Protein AF-A0A8X6JF21-F1 (afdb_monomer)

Foldseek 3Di:
DDDDDDDDDDDDDDDDDDDDDDDDDDDDDDDDPPPPPPDDADDDADPAVVSCVVPPPVCVVVCVVVPLVPPPDDDDDPDDPDPVVVQVVPDPVCVVCVVVVVDDPVVVVVVVLPDDVPPPDDPPDDPDDRDPDDDNPDPPNVLVVVLVVLLVSLVPDPCNLVSVVVVLVVVLVPPDPNLVSLVSNLVVCLVVVDALVSLVVSCVSDLVSVLCDQAPDDDLSSLLVNLVSCLVVVHPSCVVSVHDCLRCLQRGDLSSLLSCLLLLVLPPLQDPVVLVSLQVQLQVQCCVPVVDRWALPDPLDPDSVVSSLLSSLLCLQPRDPVNVDPSSLLSNQSSLLLDQDWAAALVSLVSSCVRRVPDPVSSVSSSVSCCVRHVVDDHSHDGDGDDPLSNVLNVVSNVCSNRSNGPPVLVVDPDDPVVSCSSSSVDDPPPPDD

Secondary structure (DSSP, 8-state):
------------PPPPPPP----------------------------SHHHHHHH-HHHHHHHTT--GGGTT----S----SHHHHHTTS-TTTHHHHHTT-SPPHHHHHHHTT--TT-SS--------S-S----S-HHHHHHHHHHHHHHHHHT-TTHHHHHHHHHHHHTTS----HHHHHHHHHHHHHHT--HHHHHHHHTT-HHHHHHHHHTS--HHHHHHHHHHHHHTT--HHHHTT--HHHHHHH--HHHHHHHHHTT--SGGG-HHHHHHHHHHHHHHHHHHH-----TTS--SSSHHHHHHHHHHHIIIII-GGGGSHHHHHHHHHHHHHS-PPPPPHHHHHHHHHHTT--HHHHHHHHHHHHHHH-TTS-SSS-PPPPHHHHHHHHHHHHHHHTT-TTGGGTTS-S-HHHHHHHHT-S-------

Solvent-accessible surface area (backbone atoms only — not comparable to full-atom values): 27127 Å² total; per-residue (Å²): 142,87,87,87,86,85,87,82,91,82,87,83,81,87,82,83,85,85,90,88,80,89,84,89,83,89,80,83,90,82,83,87,80,88,72,85,68,84,80,78,84,75,86,79,83,61,89,46,66,69,47,37,60,74,71,37,75,65,52,54,67,62,49,70,79,61,62,72,87,64,81,81,72,89,80,89,71,92,71,74,89,42,73,64,62,52,60,74,66,69,52,87,77,54,51,56,40,64,75,66,66,68,57,83,52,73,72,54,56,56,49,66,74,60,71,56,92,85,66,89,68,82,89,79,87,70,96,66,84,91,69,95,75,91,70,73,82,51,62,64,61,50,48,53,56,50,48,51,51,51,50,53,55,32,71,74,38,98,49,37,66,64,46,48,57,53,48,52,62,54,44,75,74,50,95,62,98,52,65,71,57,55,50,56,50,50,51,51,43,61,73,71,66,62,58,44,71,57,55,50,57,55,51,68,72,46,46,66,48,53,40,40,44,59,24,69,61,78,44,55,68,59,53,49,50,52,53,50,33,30,29,76,69,67,45,63,58,68,74,76,50,66,58,65,59,67,56,34,76,78,62,31,52,68,60,47,54,50,48,36,49,47,46,40,55,75,66,80,77,76,45,73,77,53,52,59,45,52,45,53,49,46,36,46,43,39,34,75,78,64,74,40,85,47,48,75,84,58,80,67,44,95,45,71,68,60,42,45,54,47,52,51,50,46,41,68,62,67,62,48,84,70,50,80,41,71,67,44,41,54,43,57,30,50,52,57,70,60,44,65,68,54,70,77,23,56,65,56,50,51,52,36,32,59,59,25,53,52,51,71,72,59,44,51,50,41,50,54,49,44,44,69,45,66,39,78,87,56,77,38,86,53,82,57,74,60,51,69,70,54,42,50,44,29,53,49,45,51,52,33,19,75,68,40,28,33,61,73,46,51,75,74,48,99,62,61,66,70,60,42,37,44,64,66,66,75,45,81,86,72,75,74,90,122

Mean predicted aligned error: 15.07 Å

Radius of gyration: 32.46 Å; Cα contacts (8 Å, |Δi|>4): 304; chains: 1; bounding box: 56×100×80 Å

InterPro domains:
  IPR001496 SOCS box domain [PF07525] (385-423)
  IPR001496 SOCS box domain [PS50225] (385-424)
  IPR001496 SOCS box domain [SM00969] (385-426)
  IPR036036 SOCS box-like domain superfamily [SSF158235] (384-424)

pLDDT: mean 70.11, std 22.52, range [21.09, 97.0]

Nearest PDB structures (foldseek):
  7msk-assembly1_B  TM=3.220E-01  e=3.647E+00  Bacillus thuringiensis serovar andalousiensis BGSC 4AW1
  5mu7-assembly1_A  TM=2.819E-01  e=5.340E+00  Thermochaetoides thermophila DSM 1495
  5vhh-assembly1_X  TM=1.953E-01  e=3.212E+00  Homo sapiens
  7np7-assembly1_D2  TM=1.550E-01  e=4.508E+00  Mycobacterium tuberculosis H37Rv

Organism: NCBI:txid2747483

Sequence (434 aa):
MFRFKFTKCFSFKPVKPERRTRRRLDVSYLPFFSNSQDIEFKQVNLNSAADEVRYSFIVHKSVTCLDLSVGEYRNREKLCYTMCAYKNKILSRRYILYKYHLDVTNSLDDNVSKFNESIYKICSHNECFYLNEVSIVDKSVYNIEFMSYVKEAIQKSNHKIRSVMRFIKFLNVQKGDLVTIYYDFLELMAEEREDSELVYKFLQIEPLFLNELFFYNYKPHLVDFVLYHATRLKRRLLDEVRIDWRPSLFIGSLECLSLLIKYGYNYPFFREQYLLCFKGAIEYYIREHRGSDVNLAGNSFSSKRRRYLFLHTVFFLLCNDSIQSTESKELVYLFWESIPDAFFTRNELNHACDKHHFMEPERSILIQNYESKVSSSKSMETPIPRSLVHLCRCSIRECMGSNFELPFGVDSLLIPEDFKKYLRLEIPYESEST

Structure (mmCIF, N/CA/C/O backbone):
data_AF-A0A8X6JF21-F1
#
_entry.id   AF-A0A8X6JF21-F1
#
loop_
_atom_site.group_PDB
_atom_site.id
_atom_site.type_symbol
_atom_site.label_atom_id
_atom_site.label_alt_id
_atom_site.label_comp_id
_atom_site.label_asym_id
_atom_site.label_entity_id
_atom_site.label_seq_id
_atom_site.pdbx_PDB_ins_code
_atom_site.Cartn_x
_atom_site.Cartn_y
_atom_site.Cartn_z
_atom_site.occupancy
_atom_site.B_iso_or_equiv
_atom_site.auth_seq_id
_atom_site.auth_comp_id
_atom_site.auth_asym_id
_atom_site.auth_atom_id
_atom_site.pdbx_PDB_model_num
ATOM 1 N N . MET A 1 1 ? 17.380 25.584 34.566 1.00 33.19 1 MET A N 1
ATOM 2 C CA . MET A 1 1 ? 17.655 26.894 35.195 1.00 33.19 1 MET A CA 1
ATOM 3 C C . MET A 1 1 ? 18.041 27.876 34.098 1.00 33.19 1 MET A C 1
ATOM 5 O O . MET A 1 1 ? 19.171 27.834 33.650 1.00 33.19 1 MET A O 1
ATOM 9 N N . PHE A 1 2 ? 17.108 28.714 33.639 1.00 21.31 2 PHE A N 1
ATOM 10 C CA . PHE A 1 2 ? 17.390 29.884 32.799 1.00 21.31 2 PHE A CA 1
ATOM 11 C C . PHE A 1 2 ? 16.408 30.995 33.197 1.00 21.31 2 PHE A C 1
ATOM 13 O O . PHE A 1 2 ? 15.217 30.739 33.358 1.00 21.31 2 PHE A O 1
ATOM 20 N N . ARG A 1 3 ? 16.925 32.206 33.440 1.00 21.09 3 ARG A N 1
ATOM 21 C CA . ARG A 1 3 ? 16.165 33.419 33.783 1.00 21.09 3 ARG A CA 1
ATOM 22 C C . ARG A 1 3 ? 16.300 34.401 32.626 1.00 21.09 3 ARG A C 1
ATOM 24 O O . ARG A 1 3 ? 17.424 34.722 32.255 1.00 21.09 3 ARG A O 1
ATOM 31 N N . PHE A 1 4 ? 15.187 34.959 32.166 1.00 22.31 4 PHE A N 1
ATOM 32 C CA . PHE A 1 4 ? 15.189 36.190 31.380 1.00 22.31 4 PHE A CA 1
ATOM 33 C C . PHE A 1 4 ? 14.361 37.254 32.095 1.00 22.31 4 PHE A C 1
ATOM 35 O O . PHE A 1 4 ? 13.296 36.977 32.645 1.00 22.31 4 PHE A O 1
ATOM 42 N N . LYS A 1 5 ? 14.911 38.468 32.133 1.00 24.34 5 LYS A N 1
ATOM 43 C CA . LYS A 1 5 ? 14.345 39.665 32.753 1.00 24.34 5 LYS A CA 1
ATOM 44 C C . LYS A 1 5 ? 14.089 40.657 31.625 1.00 24.34 5 LYS A C 1
ATOM 46 O O . LYS A 1 5 ? 15.022 40.974 30.896 1.00 24.34 5 LYS A O 1
ATOM 51 N N . PHE A 1 6 ? 12.872 41.176 31.517 1.00 25.95 6 PHE A N 1
ATOM 52 C CA . PHE A 1 6 ? 12.591 42.333 30.671 1.00 25.95 6 PHE A CA 1
ATOM 53 C C . PHE A 1 6 ? 11.834 43.386 31.475 1.00 25.95 6 PHE A C 1
ATOM 55 O O . PHE A 1 6 ? 10.784 43.124 32.050 1.00 25.95 6 PHE A O 1
ATOM 62 N N . THR A 1 7 ? 12.410 44.583 31.523 1.00 28.94 7 THR A N 1
ATOM 63 C CA . THR A 1 7 ? 11.782 45.830 31.968 1.00 28.94 7 THR A CA 1
ATOM 64 C C . THR A 1 7 ? 11.314 46.603 30.746 1.00 28.94 7 THR A C 1
ATOM 66 O O . THR A 1 7 ? 12.095 46.778 29.809 1.00 28.94 7 THR A O 1
ATOM 69 N N . LYS A 1 8 ? 10.098 47.156 30.779 1.00 25.45 8 LYS A N 1
ATOM 70 C CA . LYS A 1 8 ? 9.745 48.280 29.907 1.00 25.45 8 LYS A CA 1
ATOM 71 C C . LYS A 1 8 ? 8.703 49.178 30.572 1.00 25.45 8 LYS A C 1
ATOM 73 O O . LYS A 1 8 ? 7.595 48.742 30.859 1.00 25.45 8 LYS A O 1
ATOM 78 N N . CYS A 1 9 ? 9.092 50.428 30.812 1.00 28.94 9 CYS A N 1
ATOM 79 C CA . CYS A 1 9 ? 8.198 51.519 31.179 1.00 28.94 9 CYS A CA 1
ATOM 80 C C . CYS A 1 9 ? 7.504 52.053 29.922 1.00 28.94 9 CYS A C 1
ATOM 82 O O . CYS A 1 9 ? 8.168 52.265 28.907 1.00 28.94 9 CYS A O 1
ATOM 84 N N . PHE A 1 10 ? 6.215 52.368 30.019 1.00 28.09 10 PHE A N 1
ATOM 85 C CA . PHE A 1 10 ? 5.552 53.279 29.090 1.00 28.09 10 PHE A CA 1
ATOM 86 C C . PHE A 1 10 ? 4.739 54.301 29.880 1.00 28.09 10 PHE A C 1
ATOM 88 O O . PHE A 1 10 ? 3.885 53.939 30.683 1.00 28.09 10 PHE A O 1
ATOM 95 N N . SER A 1 11 ? 5.018 55.582 29.643 1.00 27.20 11 SER A N 1
ATOM 96 C CA . SER A 1 11 ? 4.176 56.698 30.058 1.00 27.20 11 SER A CA 1
ATOM 97 C C . SER A 1 11 ? 3.386 57.181 28.844 1.00 27.20 11 SER A C 1
ATOM 99 O O . SER A 1 11 ? 3.953 57.435 27.782 1.00 27.20 11 SER A O 1
ATOM 101 N N . PHE A 1 12 ? 2.069 57.310 28.989 1.00 30.09 12 PHE A N 1
ATOM 102 C CA . PHE A 1 12 ? 1.216 57.928 27.977 1.00 30.09 12 PHE A CA 1
ATOM 103 C C . PHE A 1 12 ? 0.707 59.277 28.486 1.00 30.09 12 PHE A C 1
ATOM 105 O O . PHE A 1 12 ? 0.152 59.380 29.579 1.00 30.09 12 PHE A O 1
ATOM 112 N N . LYS A 1 13 ? 0.913 60.325 27.680 1.00 29.77 13 LYS A N 1
ATOM 113 C CA . LYS A 1 13 ? 0.297 61.644 27.869 1.00 29.77 13 LYS A CA 1
ATOM 114 C C . LYS A 1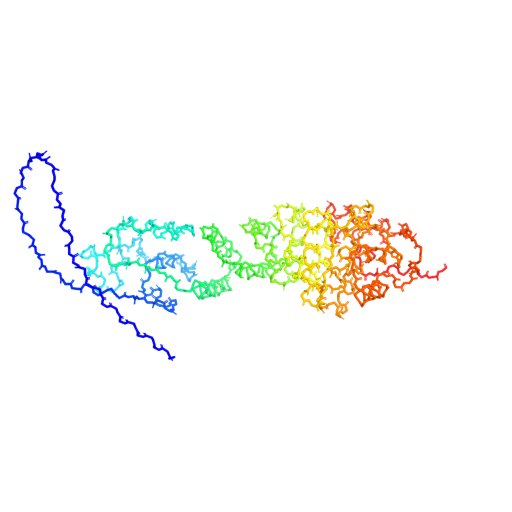 13 ? -1.084 61.663 27.199 1.00 29.77 13 LYS A C 1
ATOM 116 O O . LYS A 1 13 ? -1.198 61.168 26.077 1.00 29.77 13 LYS A O 1
ATOM 121 N N . PRO A 1 14 ? -2.107 62.275 27.814 1.00 32.19 14 PRO A N 1
ATOM 122 C CA . PRO A 1 14 ? -3.421 62.393 27.197 1.00 32.19 14 PRO A CA 1
ATOM 123 C C . PRO A 1 14 ? -3.440 63.501 26.134 1.00 32.19 14 PRO A C 1
ATOM 125 O O . PRO A 1 14 ? -3.034 64.638 26.385 1.00 32.19 14 PRO A O 1
ATOM 128 N N . VAL A 1 15 ? -3.958 63.167 24.952 1.00 33.78 15 VAL A N 1
ATOM 129 C CA . VAL A 1 15 ? -4.301 64.118 23.886 1.00 33.78 15 VAL A CA 1
ATOM 130 C C . VAL A 1 15 ? -5.735 64.600 24.119 1.00 33.78 15 VAL A C 1
ATOM 132 O O . VAL A 1 15 ? -6.649 63.794 24.285 1.00 33.78 15 VAL A O 1
ATOM 135 N N . LYS A 1 16 ? -5.933 65.922 24.177 1.00 32.97 16 LYS A N 1
ATOM 136 C CA . LYS A 1 16 ? -7.251 66.554 24.352 1.00 32.97 16 LYS A CA 1
ATOM 137 C C . LYS A 1 16 ? -8.044 66.557 23.036 1.00 32.97 16 LYS A C 1
ATOM 139 O O . LYS A 1 16 ? -7.452 66.860 22.003 1.00 32.97 16 LYS A O 1
ATOM 144 N N . PRO A 1 17 ? -9.371 66.344 23.067 1.00 35.66 17 PRO A N 1
ATOM 145 C CA . PRO A 1 17 ? -10.231 66.574 21.913 1.00 35.66 17 PRO A CA 1
ATOM 146 C C . PRO A 1 17 ? -10.751 68.024 21.860 1.00 35.66 17 PRO A C 1
ATOM 148 O O . PRO A 1 17 ? -11.171 68.589 22.874 1.00 35.66 17 PRO A O 1
ATOM 151 N N . GLU A 1 18 ? -10.763 68.612 20.660 1.00 34.31 18 GLU A N 1
ATOM 152 C CA . GLU A 1 18 ? -11.487 69.848 20.332 1.00 34.31 18 GLU A CA 1
ATOM 153 C C . GLU A 1 18 ? -12.896 69.575 19.769 1.00 34.31 18 GLU A C 1
ATOM 155 O O . GLU A 1 18 ? -13.248 68.470 19.371 1.00 34.31 18 GLU A O 1
ATOM 160 N N . ARG A 1 19 ? -13.733 70.615 19.836 1.00 34.19 19 ARG A N 1
ATOM 161 C CA . ARG A 1 19 ? -15.196 70.609 20.007 1.00 34.19 19 ARG A CA 1
ATOM 162 C C . ARG A 1 19 ? -16.016 70.677 18.711 1.00 34.19 19 ARG A C 1
ATOM 164 O O . ARG A 1 19 ? -15.609 71.358 17.778 1.00 34.19 19 ARG A O 1
ATOM 171 N N . ARG A 1 20 ? -17.270 70.188 18.785 1.00 29.66 20 ARG A N 1
ATOM 172 C CA . ARG A 1 20 ? -18.559 70.767 18.279 1.00 29.66 20 ARG A CA 1
ATOM 173 C C . ARG A 1 20 ? -19.676 69.715 18.491 1.00 29.66 20 ARG A C 1
ATOM 175 O O . ARG A 1 20 ? -19.399 68.550 18.279 1.00 29.66 20 ARG A O 1
ATOM 182 N N . THR A 1 21 ? -20.945 69.930 18.864 1.00 31.25 21 THR A N 1
ATOM 183 C CA . THR A 1 21 ? -21.774 71.008 19.451 1.00 31.25 21 THR A CA 1
ATOM 184 C C . THR A 1 21 ? -23.136 70.361 19.815 1.00 31.25 21 THR A C 1
ATOM 186 O O . THR A 1 21 ? -23.661 69.651 18.972 1.00 31.25 21 THR A O 1
ATOM 189 N N . ARG A 1 22 ? -23.711 70.673 20.999 1.00 29.56 22 ARG A N 1
ATOM 190 C CA . ARG A 1 22 ? -25.156 70.671 21.411 1.00 29.56 22 ARG A CA 1
ATOM 191 C C . ARG A 1 22 ? -26.001 69.397 21.117 1.00 29.56 22 ARG A C 1
ATOM 193 O O . ARG A 1 22 ? -26.257 69.082 19.971 1.00 29.56 22 ARG A O 1
ATOM 200 N N . ARG A 1 23 ? -26.592 68.697 22.098 1.00 27.88 23 ARG A N 1
ATOM 201 C CA . ARG A 1 23 ? -27.667 69.130 23.025 1.00 27.88 23 ARG A CA 1
ATOM 202 C C . ARG A 1 23 ? -27.646 68.312 24.330 1.00 27.88 23 ARG A C 1
ATOM 204 O O . ARG A 1 23 ? -27.372 67.120 24.315 1.00 27.88 23 ARG A O 1
ATOM 211 N N . ARG A 1 24 ? -27.963 69.004 25.430 1.00 27.55 24 ARG A N 1
ATOM 212 C CA . ARG A 1 24 ? -28.117 68.515 26.809 1.00 27.55 24 ARG A CA 1
ATOM 213 C C . ARG A 1 24 ? -29.387 67.677 26.989 1.00 27.55 24 ARG A C 1
ATOM 215 O O . ARG A 1 24 ? -30.440 68.101 26.520 1.00 27.55 24 ARG A O 1
ATOM 222 N N . LEU A 1 25 ? -29.290 66.632 27.806 1.00 26.00 25 LEU A N 1
ATOM 223 C CA . LEU A 1 25 ? -30.229 66.352 28.896 1.00 26.00 25 LEU A CA 1
ATOM 224 C C . LEU A 1 25 ? -29.384 65.920 30.103 1.00 26.00 25 LEU A C 1
ATOM 226 O O . LEU A 1 25 ? -28.632 64.952 30.025 1.00 26.00 25 LEU A O 1
ATOM 230 N N . ASP A 1 26 ? -29.447 66.726 31.161 1.00 27.45 26 ASP A N 1
ATOM 231 C CA . ASP A 1 26 ? -28.791 66.507 32.449 1.00 27.45 26 ASP A CA 1
ATOM 232 C C . ASP A 1 26 ? -29.512 65.402 33.229 1.00 27.45 26 ASP A C 1
ATOM 234 O O . ASP A 1 26 ? -30.723 65.501 33.415 1.00 27.45 26 ASP A O 1
ATOM 238 N N . VAL A 1 27 ? -28.765 64.439 33.781 1.00 29.16 27 VAL A N 1
ATOM 239 C CA . VAL A 1 27 ? -29.058 63.873 35.108 1.00 29.16 27 VAL A CA 1
ATOM 240 C C . VAL A 1 27 ? -27.739 63.674 35.869 1.00 29.16 27 VAL A C 1
ATOM 242 O O . VAL A 1 27 ? -26.848 62.936 35.463 1.00 29.16 27 VAL A O 1
ATOM 245 N N . SER A 1 28 ? -27.662 64.432 36.958 1.00 29.75 28 SER A N 1
ATOM 246 C CA . SER A 1 28 ? -26.765 64.460 38.119 1.00 29.75 28 SER A CA 1
ATOM 247 C C . SER A 1 28 ? -25.824 63.277 38.427 1.00 29.75 28 SER A C 1
ATOM 249 O O . SER A 1 28 ? -26.259 62.156 38.667 1.00 29.75 28 SER A O 1
ATOM 251 N N . TYR A 1 29 ? -24.540 63.638 38.568 1.00 31.47 29 TYR A N 1
ATOM 252 C CA . TYR A 1 29 ? -23.551 63.283 39.606 1.00 31.47 29 TYR A CA 1
ATOM 253 C C . TYR A 1 29 ? -23.794 62.080 40.535 1.00 31.47 29 TYR A C 1
ATOM 255 O O . TYR A 1 29 ? -24.681 62.135 41.378 1.00 31.47 29 TYR A O 1
ATOM 263 N N . LEU A 1 30 ? -22.828 61.146 40.543 1.00 30.23 30 LEU A N 1
ATOM 264 C CA . LEU A 1 30 ? -22.214 60.539 41.742 1.00 30.23 30 LEU A CA 1
ATOM 265 C C . LEU A 1 30 ? -20.730 60.179 41.435 1.00 30.23 30 LEU A C 1
ATOM 267 O O . LEU A 1 30 ? -20.363 60.085 40.263 1.00 30.23 30 LEU A O 1
ATOM 271 N N . PRO A 1 31 ? -19.843 60.098 42.448 1.00 33.97 31 PRO A N 1
ATOM 272 C CA . PRO A 1 31 ? -18.437 60.498 42.338 1.00 33.97 31 PRO A CA 1
ATOM 273 C C . PRO A 1 31 ? -17.495 59.434 41.758 1.00 33.97 31 PRO A C 1
ATOM 275 O O . PRO A 1 31 ? -17.568 58.251 42.083 1.00 33.97 31 PRO A O 1
ATOM 278 N N . PHE A 1 32 ? -16.528 59.915 40.972 1.00 34.34 32 PHE A N 1
ATOM 279 C CA . PHE A 1 32 ? -15.304 59.207 40.607 1.00 34.34 32 PHE A CA 1
ATOM 280 C C . PHE A 1 32 ? -14.482 58.891 41.867 1.00 34.34 32 PHE A C 1
ATOM 282 O O . PHE A 1 32 ? -13.898 59.790 42.470 1.00 34.34 32 PHE A O 1
ATOM 289 N N . PHE A 1 33 ? -14.375 57.613 42.228 1.00 33.69 33 PHE A N 1
ATOM 290 C CA . PHE A 1 33 ? -13.260 57.128 43.037 1.00 33.69 33 PHE A CA 1
ATOM 291 C C . PHE A 1 33 ? -12.082 56.832 42.105 1.00 33.69 33 PHE A C 1
ATOM 293 O O . PHE A 1 33 ? -12.009 55.779 41.478 1.00 33.69 33 PHE A O 1
ATOM 300 N N . SER A 1 34 ? -11.153 57.779 42.002 1.00 39.50 34 SER A N 1
ATOM 301 C CA . SER A 1 34 ? -9.849 57.585 41.370 1.00 39.50 34 SER A CA 1
ATOM 302 C C . SER A 1 34 ? -8.893 56.903 42.353 1.00 39.50 34 SER A C 1
ATOM 304 O O . SER A 1 34 ? -8.009 57.545 42.910 1.00 39.50 34 SER A O 1
ATOM 306 N N . ASN A 1 35 ? -9.078 55.605 42.575 1.00 37.00 35 ASN A N 1
ATOM 307 C CA . ASN A 1 35 ? -8.029 54.753 43.128 1.00 37.00 35 ASN A CA 1
ATOM 308 C C . ASN A 1 35 ? -7.595 53.797 42.019 1.00 37.00 35 ASN A C 1
ATOM 310 O O . ASN A 1 35 ? -8.078 52.671 41.933 1.00 37.00 35 ASN A O 1
ATOM 314 N N . SER A 1 36 ? -6.704 54.261 41.141 1.00 41.56 36 SER A N 1
ATOM 315 C CA . SER A 1 36 ? -5.958 53.377 40.249 1.00 41.56 36 SER A CA 1
ATOM 316 C C . SER A 1 36 ? -4.979 52.575 41.105 1.00 41.56 36 SER A C 1
ATOM 318 O O . SER A 1 36 ? -3.837 52.980 41.310 1.00 41.56 36 SER A O 1
ATOM 320 N N . GLN A 1 37 ? -5.452 51.471 41.680 1.00 41.31 37 GLN A N 1
ATOM 321 C CA . GLN A 1 37 ? -4.549 50.410 42.099 1.00 41.31 37 GLN A CA 1
ATOM 322 C C . GLN A 1 37 ? -3.918 49.855 40.823 1.00 41.31 37 GLN A C 1
ATOM 324 O O . GLN A 1 37 ? -4.642 49.434 39.920 1.00 41.31 37 GLN A O 1
ATOM 329 N N . ASP A 1 38 ? -2.590 49.907 40.725 1.00 37.50 38 ASP A N 1
ATOM 330 C CA . ASP A 1 38 ? -1.851 49.241 39.656 1.00 37.50 38 ASP A CA 1
ATOM 331 C C . ASP A 1 38 ? -2.171 47.743 39.722 1.00 37.50 38 ASP A C 1
ATOM 333 O O . ASP A 1 38 ? -1.760 47.031 40.640 1.00 37.50 38 ASP A O 1
ATOM 337 N N . ILE A 1 39 ? -2.980 47.266 38.777 1.00 43.47 39 ILE A N 1
ATOM 338 C CA . ILE A 1 39 ? -3.304 45.847 38.655 1.00 43.47 39 ILE A CA 1
ATOM 339 C C . ILE A 1 39 ? -2.094 45.180 37.994 1.00 43.47 39 ILE A C 1
ATOM 341 O O . ILE A 1 39 ? -1.896 45.279 36.783 1.00 43.47 39 ILE A O 1
ATOM 345 N N . GLU A 1 40 ? -1.264 44.503 38.789 1.00 38.78 40 GLU A N 1
ATOM 346 C CA . GLU A 1 40 ? -0.225 43.616 38.263 1.00 38.78 40 GLU A CA 1
ATOM 347 C C . GLU A 1 40 ? -0.873 42.356 37.677 1.00 38.78 40 GLU A C 1
ATOM 349 O O . GLU A 1 40 ? -1.389 41.494 38.395 1.00 38.78 40 GLU A O 1
ATOM 354 N N . PHE A 1 41 ? -0.821 42.218 36.354 1.00 42.44 41 PHE A N 1
ATOM 355 C CA . PHE A 1 41 ? -1.198 40.978 35.687 1.00 42.44 41 PHE A CA 1
ATOM 356 C C . PHE A 1 41 ? -0.138 39.910 35.964 1.00 42.44 41 PHE A C 1
ATOM 358 O O . PHE A 1 41 ? 1.022 40.049 35.575 1.00 42.44 41 PHE A O 1
ATOM 365 N N . LYS A 1 42 ? -0.536 38.815 36.619 1.00 44.53 42 LYS A N 1
ATOM 366 C CA . LYS A 1 42 ? 0.307 37.625 36.750 1.00 44.53 42 LYS A CA 1
ATOM 367 C C . LYS A 1 42 ? -0.008 36.648 35.633 1.00 44.53 42 LYS A C 1
ATOM 369 O O . LYS A 1 42 ? -1.080 36.054 35.604 1.00 44.53 42 LYS A O 1
ATOM 374 N N . GLN A 1 43 ? 0.965 36.447 34.753 1.00 45.12 43 GLN A N 1
ATOM 375 C CA . GLN A 1 43 ? 0.978 35.289 33.874 1.00 45.12 43 GLN A CA 1
ATOM 376 C C . GLN A 1 43 ? 1.155 34.032 34.736 1.00 45.12 43 GLN A C 1
ATOM 378 O O . GLN A 1 43 ? 2.141 33.902 35.466 1.00 45.12 43 GLN A O 1
ATOM 383 N N . VAL A 1 44 ? 0.182 33.126 34.674 1.00 49.97 44 VAL A N 1
ATOM 384 C CA . VAL A 1 44 ? 0.249 31.817 35.328 1.00 49.97 44 VAL A CA 1
ATOM 385 C C . VAL A 1 44 ? 0.492 30.783 34.239 1.00 49.97 44 VAL A C 1
ATOM 387 O O . VAL A 1 44 ? -0.403 30.487 33.455 1.00 49.97 44 VAL A O 1
ATOM 390 N N . ASN A 1 45 ? 1.713 30.254 34.179 1.00 48.44 45 ASN A N 1
ATOM 391 C CA . ASN A 1 45 ? 2.053 29.161 33.273 1.00 48.44 45 ASN A CA 1
ATOM 392 C C . ASN A 1 45 ? 1.725 27.835 33.964 1.00 48.44 45 ASN A C 1
ATOM 394 O O . ASN A 1 45 ? 2.265 27.547 35.035 1.00 48.44 45 ASN A O 1
ATOM 398 N N . LEU A 1 46 ? 0.829 27.055 33.365 1.00 54.53 46 LEU A N 1
ATOM 399 C CA . LEU A 1 46 ? 0.504 25.701 33.803 1.00 54.53 46 LEU A CA 1
ATOM 400 C C . LEU A 1 46 ? 1.477 24.751 33.102 1.00 54.53 46 LEU A C 1
ATOM 402 O O . LEU A 1 46 ? 1.429 24.621 31.882 1.00 54.53 46 LEU A O 1
ATOM 406 N N . ASN A 1 47 ? 2.390 24.143 33.859 1.00 54.31 47 ASN A N 1
ATOM 407 C CA . ASN A 1 47 ? 3.493 23.355 33.293 1.00 54.31 47 ASN A CA 1
ATOM 408 C C . ASN A 1 47 ? 3.319 21.842 33.500 1.00 54.31 47 ASN A C 1
ATOM 410 O O . ASN A 1 47 ? 4.208 21.075 33.145 1.00 54.31 47 ASN A O 1
ATOM 414 N N . SER A 1 48 ? 2.220 21.413 34.122 1.00 56.06 48 SER A N 1
ATOM 415 C CA . SER A 1 48 ? 1.928 20.005 34.399 1.00 56.06 48 SER A CA 1
ATOM 416 C C . SER A 1 48 ? 0.421 19.749 34.377 1.00 56.06 48 SER A C 1
ATOM 418 O O . SER A 1 48 ? -0.362 20.655 34.685 1.00 56.06 48 SER A O 1
ATOM 420 N N . ALA A 1 49 ? -0.010 18.515 34.092 1.00 49.62 49 ALA A N 1
ATOM 421 C CA . ALA A 1 49 ? -1.434 18.173 34.166 1.00 49.62 49 ALA A CA 1
ATOM 422 C C . ALA A 1 49 ? -1.986 18.294 35.596 1.00 49.62 49 ALA A C 1
ATOM 424 O O . ALA A 1 49 ? -3.165 18.584 35.784 1.00 49.62 49 ALA A O 1
ATOM 425 N N . ALA A 1 50 ? -1.138 18.144 36.621 1.00 52.16 50 ALA A N 1
ATOM 426 C CA . ALA A 1 50 ? -1.517 18.398 38.009 1.00 52.16 50 ALA A CA 1
ATOM 427 C C . ALA A 1 50 ? -1.879 19.875 38.243 1.00 52.16 50 ALA A C 1
ATOM 429 O O . ALA A 1 50 ? -2.855 20.165 38.938 1.00 52.16 50 ALA A O 1
ATOM 430 N N . ASP A 1 51 ? -1.139 20.809 37.638 1.00 48.38 51 ASP A N 1
ATOM 431 C CA . ASP A 1 51 ? -1.477 22.234 37.666 1.00 48.38 51 ASP A CA 1
ATOM 432 C C . ASP A 1 51 ? -2.760 22.501 36.875 1.00 48.38 51 ASP A C 1
ATOM 434 O O . ASP A 1 51 ? -3.625 23.252 37.321 1.00 48.38 51 ASP A O 1
ATOM 438 N N . GLU A 1 52 ? -2.950 21.833 35.742 1.00 49.22 52 GLU A N 1
ATOM 439 C CA . GLU A 1 52 ? -4.163 21.983 34.947 1.00 49.22 52 GLU A CA 1
ATOM 440 C C . GLU A 1 52 ? -5.405 21.467 35.678 1.00 49.22 52 GLU A C 1
ATOM 442 O O . GLU A 1 52 ? -6.392 22.186 35.784 1.00 49.22 52 GLU A O 1
ATOM 447 N N . VAL A 1 53 ? -5.355 20.294 36.310 1.00 52.34 53 VAL A N 1
ATOM 448 C CA . VAL A 1 53 ? -6.428 19.844 37.206 1.00 52.34 53 VAL A CA 1
ATOM 449 C C . VAL A 1 53 ? -6.579 20.825 38.368 1.00 52.34 53 VAL A C 1
ATOM 451 O O . VAL A 1 53 ? -7.687 21.144 38.767 1.00 52.34 53 VAL A O 1
ATOM 454 N N . ARG A 1 54 ? -5.511 21.378 38.935 1.00 47.91 54 ARG A N 1
ATOM 455 C CA . ARG A 1 54 ? -5.630 22.304 40.071 1.00 47.91 54 ARG A CA 1
ATOM 456 C C . ARG A 1 54 ? -6.268 23.652 39.704 1.00 47.91 54 ARG A C 1
ATOM 458 O O . ARG A 1 54 ? -6.952 24.238 40.552 1.00 47.91 54 ARG A O 1
ATOM 465 N N . TYR A 1 55 ? -6.068 24.132 38.476 1.00 47.28 55 TYR A N 1
ATOM 466 C CA . TYR A 1 55 ? -6.380 25.506 38.068 1.00 47.28 55 TYR A CA 1
ATOM 467 C C . TYR A 1 55 ? -7.378 25.636 36.894 1.00 47.28 55 TYR A C 1
ATOM 469 O O . TYR A 1 55 ? -7.987 26.696 36.762 1.00 47.28 55 TYR A O 1
ATOM 477 N N . SER A 1 56 ? -7.620 24.594 36.088 1.00 45.19 56 SER A N 1
ATOM 478 C CA . SER A 1 56 ? -8.536 24.601 34.930 1.00 45.19 56 SER A CA 1
ATOM 479 C C . SER A 1 56 ? -9.952 24.158 35.303 1.00 45.19 56 SER A C 1
ATOM 481 O O . SER A 1 56 ? -10.194 23.029 35.731 1.00 45.19 56 SER A O 1
ATOM 483 N N . PHE A 1 57 ? -10.935 25.036 35.100 1.00 46.84 57 PHE A N 1
ATOM 484 C CA . PHE A 1 57 ? -12.345 24.745 35.387 1.00 46.84 57 PHE A CA 1
ATOM 485 C C . PHE A 1 57 ? -12.988 23.770 34.375 1.00 46.84 57 PHE A C 1
ATOM 487 O O . PHE A 1 57 ? -13.960 23.087 34.708 1.00 46.84 57 PHE A O 1
ATOM 494 N N . ILE A 1 58 ? -12.435 23.679 33.159 1.00 42.97 58 ILE A N 1
ATOM 495 C CA . ILE A 1 58 ? -12.937 22.850 32.046 1.00 42.97 58 ILE A CA 1
ATOM 496 C C . ILE A 1 58 ? -12.545 21.388 32.236 1.00 42.97 58 ILE A C 1
ATOM 498 O O . ILE A 1 58 ? -13.369 20.488 32.050 1.00 42.97 58 ILE A O 1
ATOM 502 N N . VAL A 1 59 ? -11.310 21.149 32.683 1.00 45.31 59 VAL A N 1
ATOM 503 C CA . VAL A 1 59 ? -10.809 19.800 32.968 1.00 45.31 59 VAL A CA 1
ATOM 504 C C . VAL A 1 59 ? -11.611 19.164 34.107 1.00 45.31 59 VAL A C 1
ATOM 506 O O . VAL A 1 59 ? -12.005 18.009 34.004 1.00 45.31 59 VAL A O 1
ATOM 509 N N . HIS A 1 60 ? -12.015 19.929 35.129 1.00 46.09 60 HIS A N 1
ATOM 510 C CA . HIS A 1 60 ? -12.915 19.429 36.185 1.00 46.09 60 HIS A CA 1
ATOM 511 C C . HIS A 1 60 ? -14.280 18.955 35.664 1.00 46.09 60 HIS A C 1
ATOM 513 O O . HIS A 1 60 ? -14.777 17.922 36.111 1.00 46.09 60 HIS A O 1
ATOM 519 N N . LYS A 1 61 ? -14.896 19.677 34.717 1.00 46.56 61 LYS A N 1
ATOM 520 C CA . LYS A 1 61 ? -16.176 19.282 34.091 1.00 46.56 61 LYS A CA 1
ATOM 521 C C . LYS A 1 61 ? -16.046 18.030 33.216 1.00 46.56 61 LYS A C 1
ATOM 523 O O . LYS A 1 61 ? -16.987 17.248 33.144 1.00 46.56 61 LYS A O 1
ATOM 528 N N . SER A 1 62 ? -14.897 17.858 32.568 1.00 41.66 62 SER A N 1
ATOM 529 C CA . SER A 1 62 ? -14.663 16.805 31.570 1.00 41.66 62 SER A CA 1
ATOM 530 C C . SER A 1 62 ? -14.113 15.511 32.182 1.00 41.66 62 SER A C 1
ATOM 532 O O . SER A 1 62 ? -14.354 14.434 31.657 1.00 41.66 62 SER A O 1
ATOM 534 N N . VAL A 1 63 ? -13.409 15.598 33.316 1.00 44.62 63 VAL A N 1
ATOM 535 C CA . VAL A 1 63 ? -12.825 14.442 34.021 1.00 44.62 63 VAL A CA 1
ATOM 536 C C . VAL A 1 63 ? -13.796 13.840 35.046 1.00 44.62 63 VAL A C 1
ATOM 538 O O . VAL A 1 63 ? -13.756 12.642 35.300 1.00 44.62 63 VAL A O 1
ATOM 541 N N . THR A 1 64 ? -14.745 14.617 35.585 1.00 46.69 64 THR A N 1
ATOM 542 C CA . THR A 1 64 ? -15.754 14.107 36.545 1.00 46.69 64 THR A CA 1
ATOM 543 C C . THR A 1 64 ? -16.715 13.073 35.952 1.00 46.69 64 THR A C 1
ATOM 545 O O . THR A 1 64 ? -17.266 12.265 36.694 1.00 46.69 64 THR A O 1
ATOM 548 N N . CYS A 1 65 ? -16.908 13.056 34.631 1.00 45.44 65 CYS A N 1
ATOM 549 C CA . CYS A 1 65 ? -17.666 12.017 33.927 1.00 45.44 65 CYS A CA 1
ATOM 550 C C . CYS A 1 65 ? -16.797 10.849 33.421 1.00 45.44 65 CYS A C 1
ATOM 552 O O . CYS A 1 65 ? -17.347 9.860 32.937 1.00 45.44 65 CYS A O 1
ATOM 554 N N . LEU A 1 66 ? -15.469 10.948 33.555 1.00 40.25 66 LEU A N 1
ATOM 555 C CA . LEU A 1 66 ? -14.483 9.940 33.151 1.00 40.25 66 LEU A CA 1
ATOM 556 C C . LEU A 1 66 ? -13.955 9.113 34.335 1.00 40.25 66 LEU A C 1
ATOM 558 O O . LEU A 1 66 ? -12.985 8.377 34.170 1.00 40.25 66 LEU A O 1
ATOM 562 N N . ASP A 1 67 ? -14.586 9.187 35.514 1.00 45.97 67 ASP A N 1
ATOM 563 C CA . ASP A 1 67 ? -14.300 8.255 36.608 1.00 45.97 67 ASP A CA 1
ATOM 564 C C . ASP A 1 67 ? -14.781 6.842 36.233 1.00 45.97 67 ASP A C 1
ATOM 566 O O . ASP A 1 67 ? -15.906 6.414 36.505 1.00 45.97 67 ASP A O 1
ATOM 570 N N . LEU A 1 68 ? -13.903 6.125 35.535 1.00 44.44 68 LEU A N 1
ATOM 571 C CA . LEU A 1 68 ? -14.104 4.761 35.061 1.00 44.44 68 LEU A CA 1
ATOM 572 C C . LEU A 1 68 ? -13.948 3.728 36.191 1.00 44.44 68 LEU A C 1
ATOM 574 O O . LEU A 1 68 ? -14.241 2.553 35.972 1.00 44.44 68 LEU A O 1
ATOM 578 N N . SER A 1 69 ? -13.548 4.146 37.402 1.00 41.81 69 SER A N 1
ATOM 579 C CA . SER A 1 69 ? -13.399 3.260 38.566 1.00 41.81 69 SER A CA 1
ATOM 580 C C . SER A 1 69 ? -14.732 2.887 39.234 1.00 41.81 69 SER A C 1
ATOM 582 O O . SER A 1 69 ? -14.781 1.974 40.056 1.00 41.81 69 SER A O 1
ATOM 584 N N . VAL A 1 70 ? -15.842 3.530 38.846 1.00 42.66 70 VAL A N 1
ATOM 585 C CA . VAL A 1 70 ? -17.149 3.401 39.529 1.00 42.66 70 VAL A CA 1
ATOM 586 C C . VAL A 1 70 ? -18.174 2.566 38.747 1.00 42.66 70 VAL A C 1
ATOM 588 O O . VAL A 1 70 ? -19.359 2.538 39.077 1.00 42.66 70 VAL A O 1
ATOM 591 N N . GLY A 1 71 ? -17.739 1.847 37.709 1.00 39.34 71 GLY A N 1
ATOM 592 C CA . GLY A 1 71 ? -18.625 1.068 36.838 1.00 39.34 71 GLY A CA 1
ATOM 593 C C . GLY A 1 71 ? -19.290 -0.164 37.470 1.00 39.34 71 GLY A C 1
ATOM 594 O O . GLY A 1 71 ? -20.231 -0.687 36.875 1.00 39.34 71 GLY A O 1
ATOM 595 N N . GLU A 1 72 ? -18.856 -0.623 38.651 1.00 34.88 72 GLU A N 1
ATOM 596 C CA . GLU A 1 72 ? -19.315 -1.904 39.225 1.00 34.88 72 GLU A CA 1
ATOM 597 C C . GLU A 1 72 ? -20.020 -1.835 40.592 1.00 34.88 72 GLU A C 1
ATOM 599 O O . GLU A 1 72 ? -20.469 -2.868 41.081 1.00 34.88 72 GLU A O 1
ATOM 604 N N . TYR A 1 73 ? -20.268 -0.661 41.184 1.00 34.03 73 TYR A N 1
ATOM 605 C CA . TYR A 1 73 ? -21.041 -0.588 42.438 1.00 34.03 73 TYR A CA 1
ATOM 606 C C . TYR A 1 73 ? -22.402 0.090 42.270 1.00 34.03 73 TYR A C 1
ATOM 608 O O . TYR A 1 73 ? -22.603 1.280 42.513 1.00 34.03 73 TYR A O 1
ATOM 616 N N . ARG A 1 74 ? -23.400 -0.728 41.919 1.00 35.97 74 ARG A N 1
ATOM 617 C CA . ARG A 1 74 ? -24.804 -0.430 42.223 1.00 35.97 74 ARG A CA 1
ATOM 618 C C . ARG A 1 74 ? -25.024 -0.497 43.738 1.00 35.97 74 ARG A C 1
ATOM 620 O O . ARG A 1 74 ? -24.957 -1.580 44.306 1.00 35.97 74 ARG A O 1
ATOM 627 N N . ASN A 1 75 ? -25.432 0.639 44.309 1.00 36.78 75 ASN A N 1
ATOM 628 C CA . ASN A 1 75 ? -26.545 0.837 45.258 1.00 36.78 75 ASN A CA 1
ATOM 629 C C . ASN A 1 75 ? -26.217 1.616 46.545 1.00 36.78 75 ASN A C 1
ATOM 631 O O . ASN A 1 75 ? -25.516 1.144 47.428 1.00 36.78 75 ASN A O 1
ATOM 635 N N . ARG A 1 76 ? -26.965 2.723 46.687 1.00 36.34 76 ARG A N 1
ATOM 636 C CA . ARG A 1 76 ? -27.459 3.335 47.934 1.00 36.34 76 ARG A CA 1
ATOM 637 C C . ARG A 1 76 ? -26.450 4.038 48.845 1.00 36.34 76 ARG A C 1
ATOM 639 O O . ARG A 1 76 ? -26.414 3.770 50.033 1.00 36.34 76 ARG A O 1
ATOM 646 N N . GLU A 1 77 ? -25.880 5.125 48.345 1.00 34.56 77 GLU A N 1
ATOM 647 C CA . GLU A 1 77 ? -25.930 6.399 49.074 1.00 34.56 77 GLU A CA 1
ATOM 648 C C . GLU A 1 77 ? -26.323 7.495 48.080 1.00 34.56 77 GLU A C 1
ATOM 650 O O . GLU A 1 77 ? -26.007 7.407 46.894 1.00 34.56 77 GLU A O 1
ATOM 655 N N . LYS A 1 78 ? -27.105 8.488 48.519 1.00 36.97 78 LYS A N 1
ATOM 656 C CA . LYS A 1 78 ? -27.557 9.608 47.679 1.00 36.97 78 LYS A CA 1
ATOM 657 C C . LYS A 1 78 ? -26.340 10.401 47.179 1.00 36.97 78 LYS A C 1
ATOM 659 O O . LYS A 1 78 ? -25.907 11.355 47.821 1.00 36.97 78 LYS A O 1
ATOM 664 N N . LEU A 1 79 ? -25.795 9.999 46.034 1.00 36.88 79 LEU A N 1
ATOM 665 C CA . LEU A 1 79 ? -24.752 10.723 45.319 1.00 36.88 79 LEU A CA 1
ATOM 666 C C . LEU A 1 79 ? -25.307 12.075 44.855 1.00 36.88 79 LEU A C 1
ATOM 668 O O . LEU A 1 79 ? -26.448 12.198 44.417 1.00 36.88 79 LEU A O 1
ATOM 672 N N . CYS A 1 80 ? -24.510 13.118 45.052 1.00 37.88 80 CYS A N 1
ATOM 673 C CA . CYS A 1 80 ? -24.868 14.504 44.784 1.00 37.88 80 CYS A CA 1
ATOM 674 C C . CYS A 1 80 ? -25.049 14.736 43.275 1.00 37.88 80 CYS A C 1
ATOM 676 O O . CYS A 1 80 ? -24.070 14.899 42.559 1.00 37.88 80 CYS A O 1
ATOM 678 N N . TYR A 1 81 ? -26.294 14.799 42.799 1.00 37.59 81 TYR A N 1
ATOM 679 C CA . TYR A 1 81 ? -26.608 14.998 41.375 1.00 37.59 81 TYR A CA 1
ATOM 680 C C . TYR A 1 81 ? -26.557 16.458 40.900 1.00 37.59 81 TYR A C 1
ATOM 682 O O . TYR A 1 81 ? -26.896 16.741 39.755 1.00 37.59 81 TYR A O 1
ATOM 690 N N . THR A 1 82 ? -26.155 17.410 41.746 1.00 43.16 82 THR A N 1
ATOM 691 C CA . THR A 1 82 ? -26.035 18.813 41.336 1.00 43.16 82 THR A CA 1
ATOM 692 C C . THR A 1 82 ? -24.614 19.312 41.520 1.00 43.16 82 THR A C 1
ATOM 694 O O . THR A 1 82 ? -23.990 19.140 42.569 1.00 43.16 82 THR A O 1
ATOM 697 N N . MET A 1 83 ? -24.114 19.989 40.488 1.00 39.69 83 MET A N 1
ATOM 698 C CA . MET A 1 83 ? -22.783 20.589 40.467 1.00 39.69 83 MET A CA 1
ATOM 699 C C . MET A 1 83 ? -22.561 21.543 41.655 1.00 39.69 83 MET A C 1
ATOM 701 O O . MET A 1 83 ? -21.458 21.620 42.188 1.00 39.69 83 MET A O 1
ATOM 705 N N . CYS A 1 84 ? -23.626 22.189 42.146 1.00 42.25 84 CYS A N 1
ATOM 706 C CA . CYS A 1 84 ? -23.614 22.991 43.374 1.00 42.25 84 CYS A CA 1
ATOM 707 C C . CYS A 1 84 ? -23.268 22.188 44.638 1.00 42.25 84 CYS A C 1
ATOM 709 O O . CYS A 1 84 ? -22.499 22.665 45.469 1.00 42.25 84 CYS A O 1
ATOM 711 N N . ALA A 1 85 ? -23.799 20.973 44.802 1.00 44.41 85 ALA A N 1
ATOM 712 C CA . ALA A 1 85 ? -23.567 20.171 46.005 1.00 44.41 85 ALA A CA 1
ATOM 713 C C . ALA A 1 85 ? -22.120 19.652 46.091 1.00 44.41 85 ALA A C 1
ATOM 715 O O . ALA A 1 85 ? -21.561 19.550 47.182 1.00 44.41 85 ALA A O 1
ATOM 716 N N . TYR A 1 86 ? -21.492 19.392 44.941 1.00 45.28 86 TYR A N 1
ATOM 717 C CA . TYR A 1 86 ? -20.080 19.015 44.861 1.00 45.28 86 TYR A CA 1
ATOM 718 C C . TYR A 1 86 ? -19.148 20.234 45.012 1.00 45.28 86 TYR A C 1
ATOM 720 O O . TYR A 1 86 ? -18.185 20.185 45.778 1.00 45.28 86 TYR A O 1
ATOM 728 N N . LYS A 1 87 ? -19.489 21.378 44.389 1.00 45.62 87 LYS A N 1
ATOM 729 C CA . LYS A 1 87 ? -18.762 22.657 44.538 1.00 45.62 87 LYS A CA 1
ATOM 730 C C . LYS A 1 87 ? -18.715 23.158 45.989 1.00 45.62 87 LYS A C 1
ATOM 732 O O . LYS A 1 87 ? -17.701 23.714 46.398 1.00 45.62 87 LYS A O 1
ATOM 737 N N . ASN A 1 88 ? -19.753 22.893 46.784 1.00 46.25 88 ASN A N 1
ATOM 738 C CA . ASN A 1 88 ? -19.789 23.233 48.211 1.00 46.25 88 ASN A CA 1
ATOM 739 C C . ASN A 1 88 ? -18.894 22.341 49.095 1.00 46.25 88 ASN A C 1
ATOM 741 O O . ASN A 1 88 ? -18.602 22.721 50.227 1.00 46.25 88 ASN A O 1
ATOM 745 N N . LYS A 1 89 ? -18.453 21.170 48.609 1.00 49.41 89 LYS A N 1
ATOM 746 C CA . LYS A 1 89 ? -17.616 20.227 49.375 1.00 49.41 89 LYS A CA 1
ATOM 747 C C . LYS A 1 89 ? -16.111 20.384 49.125 1.00 49.41 89 LYS A C 1
ATOM 749 O O . LYS A 1 89 ? -15.324 20.054 50.009 1.00 49.41 89 LYS A O 1
ATOM 754 N N . ILE A 1 90 ? -15.683 20.901 47.970 1.00 44.28 90 ILE A N 1
ATOM 755 C CA . ILE A 1 90 ? -14.255 20.971 47.599 1.00 44.28 90 ILE A CA 1
ATOM 756 C C . ILE A 1 90 ? -13.632 22.317 48.005 1.00 44.28 90 ILE A C 1
ATOM 758 O O . ILE A 1 90 ? -13.335 23.167 47.180 1.00 44.28 90 ILE A O 1
ATOM 762 N N . LEU A 1 91 ? -13.333 22.461 49.299 1.00 49.47 91 LEU A N 1
ATOM 763 C CA . LEU A 1 91 ? -12.498 23.511 49.916 1.00 49.47 91 LEU A CA 1
ATOM 764 C C . LEU A 1 91 ? -13.206 24.827 50.287 1.00 49.47 91 LEU A C 1
ATOM 766 O O . LEU A 1 91 ? -13.601 25.638 49.450 1.00 49.47 91 LEU A O 1
ATOM 770 N N . SER A 1 92 ? -13.164 25.127 51.588 1.00 49.12 92 SER A N 1
ATOM 771 C CA . SER A 1 92 ? -13.655 26.345 52.253 1.00 49.12 92 SER A CA 1
ATOM 772 C C . SER A 1 92 ? -13.103 27.665 51.683 1.00 49.12 92 SER A C 1
ATOM 774 O O . SER A 1 92 ? -13.651 28.730 51.951 1.00 49.12 92 SER A O 1
ATOM 776 N N . ARG A 1 93 ? -12.034 27.623 50.872 1.00 42.44 93 ARG A N 1
ATOM 777 C CA . ARG A 1 93 ? -11.425 28.801 50.226 1.00 42.44 93 ARG A CA 1
ATOM 778 C C . ARG A 1 93 ? -12.096 29.218 48.909 1.00 42.44 93 ARG A C 1
ATOM 780 O O . ARG A 1 93 ? -11.941 30.370 48.517 1.00 42.44 93 ARG A O 1
ATOM 787 N N . ARG A 1 94 ? -12.875 28.347 48.248 1.00 45.62 94 ARG A N 1
ATOM 788 C CA . ARG A 1 94 ? -13.635 28.705 47.026 1.00 45.62 94 ARG A CA 1
ATOM 789 C C . ARG A 1 94 ? -14.963 29.412 47.311 1.00 45.62 94 ARG A C 1
ATOM 791 O O . ARG A 1 94 ? -15.513 30.040 46.410 1.00 45.62 94 ARG A O 1
ATOM 798 N N . TYR A 1 95 ? -15.428 29.398 48.563 1.00 48.19 95 TYR A N 1
ATOM 799 C CA . TYR A 1 95 ? -16.625 30.131 48.986 1.00 48.19 95 TYR A CA 1
ATOM 800 C C . TYR A 1 95 ? -16.523 31.630 48.689 1.00 48.19 95 TYR A C 1
ATOM 802 O O . TYR A 1 95 ? -17.521 32.236 48.344 1.00 48.19 95 TYR A O 1
ATOM 810 N N . ILE A 1 96 ? -15.326 32.224 48.747 1.00 48.75 96 ILE A N 1
ATOM 811 C CA . ILE A 1 96 ? -15.113 33.647 48.439 1.00 48.75 96 ILE A CA 1
ATOM 812 C C . ILE A 1 96 ? -15.427 33.963 46.970 1.00 48.75 96 ILE A C 1
ATOM 814 O O . ILE A 1 96 ? -16.163 34.904 46.704 1.00 48.75 96 ILE A O 1
ATOM 818 N N . LEU A 1 97 ? -14.952 33.159 46.015 1.00 45.22 97 LEU A N 1
ATOM 819 C CA . LEU A 1 97 ? -15.203 33.413 44.589 1.00 45.22 97 LEU A CA 1
ATOM 820 C C . LEU A 1 97 ? -16.699 33.318 44.255 1.00 45.22 97 LEU A C 1
ATOM 822 O O . LEU A 1 97 ? -17.233 34.172 43.553 1.00 45.22 97 LEU A O 1
ATOM 826 N N . TYR A 1 98 ? -17.389 32.341 44.848 1.00 46.41 98 TYR A N 1
ATOM 827 C CA . TYR A 1 98 ? -18.838 32.172 44.717 1.00 46.41 98 TYR A CA 1
ATOM 828 C C . TYR A 1 98 ? -19.640 33.261 45.447 1.00 46.41 98 TYR A C 1
ATOM 830 O O . TYR A 1 98 ? -20.594 33.799 44.894 1.00 46.41 98 TYR A O 1
ATOM 838 N N . LYS A 1 99 ? -19.248 33.609 46.681 1.00 45.44 99 LYS A N 1
ATOM 839 C CA . LYS A 1 99 ? -19.902 34.622 47.528 1.00 45.44 99 LYS A CA 1
ATOM 840 C C . LYS A 1 99 ? -19.824 36.021 46.920 1.00 45.44 99 LYS A C 1
ATOM 842 O O . LYS A 1 99 ? -20.726 36.819 47.145 1.00 45.44 99 LYS A O 1
ATOM 847 N N . TYR A 1 100 ? -18.759 36.315 46.176 1.00 46.03 100 TYR A N 1
ATOM 848 C CA . TYR A 1 100 ? -18.538 37.621 45.554 1.00 46.03 100 TYR A CA 1
ATOM 849 C C . TYR A 1 100 ? -18.795 37.637 44.040 1.00 46.03 100 TYR A C 1
ATOM 851 O O . TYR A 1 100 ? -18.444 38.617 43.395 1.00 46.03 100 TYR A O 1
ATOM 859 N N . HIS A 1 101 ? -19.409 36.589 43.470 1.00 49.38 101 HIS A N 1
ATOM 860 C CA . HIS A 1 101 ? -19.690 36.486 42.028 1.00 49.38 101 HIS A CA 1
ATOM 861 C C . HIS A 1 101 ? -18.461 36.730 41.131 1.00 49.38 101 HIS A C 1
ATOM 863 O O . HIS A 1 101 ? -18.579 37.255 40.030 1.00 49.38 101 HIS A O 1
ATOM 869 N N . LEU A 1 102 ? -17.277 36.328 41.597 1.00 50.09 102 LEU A N 1
ATOM 870 C CA . LEU A 1 102 ? -16.018 36.412 40.846 1.00 50.09 102 LEU A CA 1
ATOM 871 C C . LEU A 1 102 ? -15.813 35.191 39.931 1.00 50.09 102 LEU A C 1
ATOM 873 O O . LEU A 1 102 ? -14.711 34.968 39.436 1.00 50.09 102 LEU A O 1
ATOM 877 N N . ASP A 1 103 ? -16.851 34.367 39.773 1.00 51.53 103 ASP A N 1
ATOM 878 C CA . ASP A 1 103 ? -16.847 33.212 38.882 1.00 51.53 103 ASP A CA 1
ATOM 879 C C . ASP A 1 103 ? -17.023 33.676 37.429 1.00 51.53 103 ASP A C 1
ATOM 881 O O . ASP A 1 103 ? -17.630 34.715 37.149 1.00 51.53 103 ASP A O 1
ATOM 885 N N . VAL A 1 104 ? -16.481 32.901 36.498 1.00 48.41 104 VAL A N 1
ATOM 886 C CA . VAL A 1 104 ? -16.552 33.191 35.063 1.00 48.41 104 VAL A CA 1
ATOM 887 C C . VAL A 1 104 ? -18.027 33.174 34.630 1.00 48.41 104 VAL A C 1
ATOM 889 O O . VAL A 1 104 ? -18.760 32.238 34.948 1.00 48.41 104 VAL A O 1
ATOM 892 N N . THR A 1 105 ? -18.508 34.222 33.951 1.00 47.84 105 THR A N 1
ATOM 893 C CA . THR A 1 105 ? -19.911 34.278 33.505 1.00 47.84 105 THR A CA 1
ATOM 894 C C . THR A 1 105 ? -20.210 33.121 32.545 1.00 47.84 105 THR A C 1
ATOM 896 O O . THR A 1 105 ? -19.352 32.738 31.753 1.00 47.84 105 THR A O 1
ATOM 899 N N . ASN A 1 106 ? -21.435 32.575 32.562 1.00 47.41 106 ASN A N 1
ATOM 900 C CA . ASN A 1 106 ? -21.839 31.473 31.666 1.00 47.41 106 ASN A CA 1
ATOM 901 C C . ASN A 1 106 ? -21.519 31.756 30.180 1.00 47.41 106 ASN A C 1
ATOM 903 O O . ASN A 1 106 ? -21.223 30.840 29.422 1.00 47.41 106 ASN A O 1
ATOM 907 N N . SER A 1 107 ? -21.522 33.029 29.772 1.00 46.03 107 SER A N 1
ATOM 908 C CA . SER A 1 107 ? -21.140 33.466 28.426 1.00 46.03 107 SER A CA 1
ATOM 909 C C . SER A 1 107 ? -19.661 33.242 28.084 1.00 46.03 107 SER A C 1
ATOM 911 O O . SER A 1 107 ? -19.331 33.040 26.921 1.00 46.03 107 SER A O 1
ATOM 913 N N . LEU A 1 108 ? -18.760 33.290 29.067 1.00 43.94 108 LEU A N 1
ATOM 914 C CA . LEU A 1 108 ? -17.339 32.986 28.882 1.00 43.94 108 LEU A CA 1
ATOM 915 C C . LEU A 1 108 ? -17.080 31.474 28.861 1.00 43.94 108 LEU A C 1
ATOM 917 O O . LEU A 1 108 ? -16.285 31.024 28.042 1.00 43.94 108 LEU A O 1
ATOM 921 N N . ASP A 1 109 ? -17.802 30.694 29.670 1.00 43.50 109 ASP A N 1
A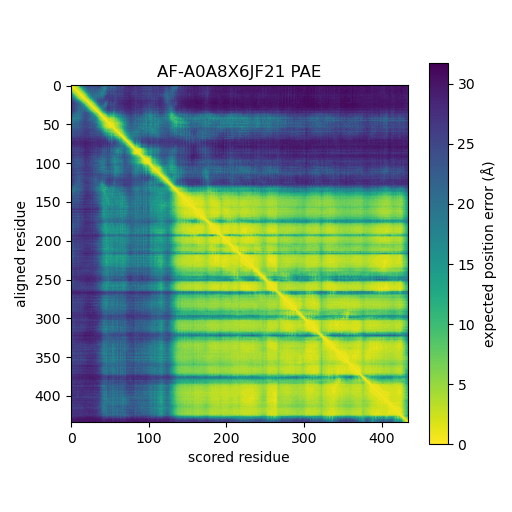TOM 922 C CA . ASP A 1 109 ? -17.802 29.220 29.606 1.00 43.50 109 ASP A CA 1
ATOM 923 C C . ASP A 1 109 ? -18.227 28.716 28.210 1.00 43.50 109 ASP A C 1
ATOM 925 O O . ASP A 1 109 ? -17.606 27.813 27.637 1.00 43.50 109 ASP A O 1
ATOM 929 N N . ASP A 1 110 ? -19.246 29.347 27.622 1.00 46.03 110 ASP A N 1
ATOM 930 C CA . ASP A 1 110 ? -19.713 29.055 26.263 1.00 46.03 110 ASP A CA 1
ATOM 931 C C . ASP A 1 110 ? -18.712 29.481 25.177 1.00 46.03 110 ASP A C 1
ATOM 933 O O . ASP A 1 110 ? -18.682 28.885 24.102 1.00 46.03 110 ASP A O 1
ATOM 937 N N . ASN A 1 111 ? -17.884 30.498 25.430 1.00 45.53 111 ASN A N 1
ATOM 938 C CA . ASN A 1 111 ? -16.873 30.955 24.475 1.00 45.53 111 ASN A CA 1
ATOM 939 C C . ASN A 1 111 ? -15.601 30.103 24.525 1.00 45.53 111 ASN A C 1
ATOM 941 O O . ASN A 1 111 ? -15.014 29.830 23.480 1.00 45.53 111 ASN A O 1
ATOM 945 N N . VAL A 1 112 ? -15.193 29.633 25.707 1.00 43.09 112 VAL A N 1
ATOM 946 C CA . VAL A 1 112 ? -14.004 28.777 25.840 1.00 43.09 112 VAL A CA 1
ATOM 947 C C . VAL A 1 112 ? -14.290 27.361 25.319 1.00 43.09 112 VAL A C 1
ATOM 949 O O . VAL A 1 112 ? -13.414 26.728 24.743 1.00 43.09 112 VAL A O 1
ATOM 952 N N . SER A 1 113 ? -15.531 26.875 25.433 1.00 41.16 113 SER A N 1
ATOM 953 C CA . SER A 1 113 ? -15.949 25.580 24.863 1.00 41.16 113 SER A CA 1
ATOM 954 C C . SER A 1 113 ? -16.145 25.592 23.338 1.00 41.16 113 SER A C 1
ATOM 956 O O . SER A 1 113 ? -16.119 24.534 22.714 1.00 41.16 113 SER A O 1
ATOM 958 N N . LYS A 1 114 ? -16.298 26.772 22.719 1.00 44.56 114 LYS A N 1
ATOM 959 C CA . LYS A 1 114 ? -16.443 26.960 21.260 1.00 44.56 114 LYS A CA 1
ATOM 960 C C . LYS A 1 114 ? -15.128 27.304 20.555 1.00 44.56 114 LYS A C 1
ATOM 962 O O . LYS A 1 114 ? -15.161 27.855 19.454 1.00 44.56 114 LYS A O 1
ATOM 967 N N . PHE A 1 115 ? -13.986 27.003 21.173 1.00 42.91 115 PHE A N 1
ATOM 968 C CA . PHE A 1 115 ? -12.658 27.284 20.626 1.00 42.91 115 PHE A CA 1
ATOM 969 C C . PHE A 1 115 ? -12.425 26.516 19.310 1.00 42.91 115 PHE A C 1
ATOM 971 O O . PHE A 1 115 ? -11.902 25.407 19.286 1.00 42.91 115 PHE A O 1
ATOM 978 N N . ASN A 1 116 ? -12.850 27.110 18.195 1.00 41.22 116 ASN A N 1
ATOM 979 C CA . ASN A 1 116 ? -12.490 26.687 16.849 1.00 41.22 116 ASN A CA 1
ATOM 980 C C . ASN A 1 116 ? -11.098 27.239 16.525 1.00 41.22 116 ASN A C 1
ATOM 982 O O . ASN A 1 116 ? -10.837 28.431 16.696 1.00 41.22 116 ASN A O 1
ATOM 986 N N . GLU A 1 117 ? -10.232 26.376 15.997 1.00 45.03 117 GLU A N 1
ATOM 987 C CA . GLU A 1 117 ? -8.811 26.624 15.699 1.00 45.03 117 GLU A CA 1
ATOM 988 C C . GLU A 1 117 ? -8.534 27.831 14.780 1.00 45.03 117 GLU A C 1
ATOM 990 O O . GLU A 1 117 ? -7.399 28.289 14.678 1.00 45.03 117 GLU A O 1
ATOM 995 N N . SER A 1 118 ? -9.554 28.400 14.134 1.00 41.19 118 SER A N 1
ATOM 996 C CA . SER A 1 118 ? -9.411 29.521 13.204 1.00 41.19 118 SER A CA 1
ATOM 997 C C . SER A 1 118 ? -9.447 30.919 13.841 1.00 41.19 118 SER A C 1
ATOM 999 O O . SER A 1 118 ? -9.236 31.898 13.127 1.00 41.19 118 SER A O 1
ATOM 1001 N N . ILE A 1 119 ? -9.704 31.066 15.148 1.00 41.03 119 ILE A N 1
ATOM 1002 C CA . ILE A 1 119 ? -9.809 32.388 15.804 1.00 41.03 119 ILE A CA 1
ATOM 1003 C C . ILE A 1 119 ? -8.539 32.704 16.608 1.00 41.03 119 ILE A C 1
ATOM 1005 O O . ILE A 1 119 ? -8.572 32.943 17.807 1.00 41.03 119 ILE A O 1
ATOM 1009 N N . TYR A 1 120 ? -7.396 32.772 15.924 1.00 38.19 120 TYR A N 1
ATOM 1010 C CA . TYR A 1 120 ? -6.210 33.473 16.450 1.00 38.19 120 TYR A CA 1
ATOM 1011 C C . TYR A 1 120 ? -6.270 34.992 16.225 1.00 38.19 120 TYR A C 1
ATOM 1013 O O . TYR A 1 120 ? -5.321 35.722 16.507 1.00 38.19 120 TYR A O 1
ATOM 1021 N N . LYS A 1 121 ? -7.388 35.504 15.707 1.00 39.88 121 LYS A N 1
ATOM 1022 C CA . LYS A 1 121 ? -7.593 36.930 15.482 1.00 39.88 121 LYS A CA 1
ATOM 1023 C C . LYS A 1 121 ? -8.948 37.348 16.035 1.00 39.88 121 LYS A C 1
ATOM 1025 O O . LYS A 1 121 ? -9.978 36.943 15.514 1.00 39.88 121 LYS A O 1
ATOM 1030 N N . ILE A 1 122 ? -8.887 38.261 17.004 1.00 38.78 122 ILE A N 1
ATOM 1031 C CA . ILE A 1 122 ? -9.977 39.103 17.515 1.00 38.78 122 ILE A CA 1
ATOM 1032 C C . ILE A 1 122 ? -10.790 38.468 18.657 1.00 38.78 122 ILE A C 1
ATOM 1034 O O . ILE A 1 122 ? -11.964 38.153 18.520 1.00 38.78 122 ILE A O 1
ATOM 1038 N N . CYS A 1 123 ? -10.180 38.422 19.841 1.00 39.03 123 CYS A N 1
ATOM 1039 C CA . CYS A 1 123 ? -10.895 38.694 21.093 1.00 39.03 123 CYS A CA 1
ATOM 1040 C C . CYS A 1 123 ? -10.336 39.982 21.720 1.00 39.03 123 CYS A C 1
ATOM 1042 O O . CYS A 1 123 ? -9.924 40.017 22.872 1.00 39.03 123 CYS A O 1
ATOM 1044 N N . SER A 1 124 ? -10.281 41.061 20.937 1.00 41.94 124 SER A N 1
ATOM 1045 C CA . SER A 1 124 ? -10.187 42.417 21.476 1.00 41.94 124 SER A CA 1
ATOM 1046 C C . SER A 1 124 ? -11.614 42.935 21.637 1.00 41.94 124 SER A C 1
ATOM 1048 O O . SER A 1 124 ? -12.322 43.027 20.638 1.00 41.94 124 SER A O 1
ATOM 1050 N N . HIS A 1 125 ? -12.003 43.285 22.864 1.00 39.66 125 HIS A N 1
ATOM 1051 C CA . HIS A 1 125 ? -13.283 43.909 23.253 1.00 39.66 125 HIS A CA 1
ATOM 1052 C C . HIS A 1 125 ? -14.375 42.984 23.793 1.00 39.66 125 HIS A C 1
ATOM 1054 O O . HIS A 1 125 ? -15.524 43.071 23.384 1.00 39.66 125 HIS A O 1
ATOM 1060 N N . ASN A 1 126 ? -14.055 42.198 24.819 1.00 38.16 126 ASN A N 1
ATOM 1061 C CA . ASN A 1 126 ? -15.008 42.051 25.915 1.00 38.16 126 ASN A CA 1
ATOM 1062 C C . ASN A 1 126 ? -14.271 42.330 27.221 1.00 38.16 126 ASN A C 1
ATOM 1064 O O . ASN A 1 126 ? -13.329 41.626 27.570 1.00 38.16 126 ASN A O 1
ATOM 1068 N N . GLU A 1 127 ? -14.690 43.388 27.912 1.00 39.16 127 GLU A N 1
ATOM 1069 C CA . GLU A 1 127 ? -14.208 43.828 29.225 1.00 39.16 127 GLU A CA 1
ATOM 1070 C C . GLU A 1 127 ? -14.645 42.848 30.330 1.00 39.16 127 GLU A C 1
ATOM 1072 O O . GLU A 1 127 ? -15.264 43.222 31.323 1.00 39.16 127 GLU A O 1
ATOM 1077 N N . CYS A 1 128 ? -14.366 41.557 30.153 1.00 41.50 128 CYS A N 1
ATOM 1078 C CA . CYS A 1 128 ? -14.455 40.601 31.239 1.00 41.50 128 CYS A CA 1
ATOM 1079 C C . CYS A 1 128 ? -13.120 40.547 31.976 1.00 41.50 128 CYS A C 1
ATOM 1081 O O . CYS A 1 128 ? -12.042 40.393 31.408 1.00 41.50 128 CYS A O 1
ATOM 1083 N N . PHE A 1 129 ? -13.238 40.739 33.276 1.00 43.00 129 PHE A N 1
ATOM 1084 C CA . PHE A 1 129 ? -12.178 41.059 34.205 1.00 43.00 129 PHE A CA 1
ATOM 1085 C C . PHE A 1 129 ? -11.219 39.869 34.471 1.00 43.00 129 PHE A C 1
ATOM 1087 O O . PHE A 1 129 ? -11.650 38.774 34.819 1.00 43.00 129 PHE A O 1
ATOM 1094 N N . TYR A 1 130 ? -9.910 40.151 34.389 1.00 45.19 130 TYR A N 1
ATOM 1095 C CA . TYR A 1 130 ? -8.762 39.475 35.041 1.00 45.19 130 TYR A CA 1
ATOM 1096 C C . TYR A 1 130 ? -8.140 38.173 34.492 1.00 45.19 130 TYR A C 1
ATOM 1098 O O . TYR A 1 130 ? -7.174 37.702 35.093 1.00 45.19 130 TYR A O 1
ATOM 1106 N N . LEU A 1 131 ? -8.548 37.623 33.349 1.00 41.44 131 LEU A N 1
ATOM 1107 C CA . LEU A 1 131 ? -7.806 36.527 32.699 1.00 41.44 131 LEU A CA 1
ATOM 1108 C C . LEU A 1 131 ? -7.653 36.814 31.208 1.00 41.44 131 LEU A C 1
ATOM 1110 O O . LEU A 1 131 ? -8.611 36.712 30.453 1.00 41.44 131 LEU A O 1
ATOM 1114 N N . ASN A 1 132 ? -6.446 37.221 30.807 1.00 45.97 132 ASN A N 1
ATOM 1115 C CA . ASN A 1 132 ? -6.183 37.684 29.443 1.00 45.97 132 ASN A CA 1
ATOM 1116 C C . ASN A 1 132 ? -6.113 36.514 28.448 1.00 45.97 132 ASN A C 1
ATOM 1118 O O . ASN A 1 132 ? -6.598 36.623 27.330 1.00 45.97 132 ASN A O 1
ATOM 1122 N N . GLU A 1 133 ? -5.535 35.386 28.870 1.00 49.03 133 GLU A N 1
ATOM 1123 C CA . GLU A 1 133 ? -5.414 34.170 28.067 1.00 49.03 133 GLU A CA 1
ATOM 1124 C C . GLU A 1 133 ? -5.084 32.989 28.992 1.00 49.03 133 GLU A C 1
ATOM 1126 O O . GLU A 1 133 ? -4.168 33.078 29.812 1.00 49.03 133 GLU A O 1
ATOM 1131 N N . VAL A 1 134 ? -5.830 31.887 28.884 1.00 48.78 134 VAL A N 1
ATOM 1132 C CA . VAL A 1 134 ? -5.404 30.578 29.403 1.00 48.78 134 VAL A CA 1
ATOM 1133 C C . VAL A 1 134 ? -5.082 29.732 28.189 1.00 48.78 134 VAL A C 1
ATOM 1135 O O . VAL A 1 134 ? -5.973 29.158 27.569 1.00 48.78 134 VAL A O 1
ATOM 1138 N N . SER A 1 135 ? -3.809 29.689 27.828 1.00 51.94 135 SER A N 1
ATOM 1139 C CA . SER A 1 135 ? -3.307 28.796 26.793 1.00 51.94 135 SER A CA 1
ATOM 1140 C C . SER A 1 135 ? -2.646 27.595 27.459 1.00 51.94 135 SER A C 1
ATOM 1142 O O . SER A 1 135 ? -1.779 27.765 28.320 1.00 51.94 135 SER A O 1
ATOM 1144 N N . ILE A 1 136 ? -3.005 26.385 27.039 1.00 56.25 136 ILE A N 1
ATOM 1145 C CA . ILE A 1 136 ? -2.193 25.201 27.329 1.00 56.25 136 ILE A CA 1
ATOM 1146 C C . ILE A 1 136 ? -0.918 25.365 26.499 1.00 56.25 136 ILE A C 1
ATOM 1148 O O . ILE A 1 136 ? -0.969 25.299 25.272 1.00 56.25 136 ILE A O 1
ATOM 1152 N N . VAL A 1 137 ? 0.195 25.670 27.173 1.00 56.00 137 VAL A N 1
ATOM 1153 C CA . VAL A 1 137 ? 1.481 26.011 26.535 1.00 56.00 137 VAL A CA 1
ATOM 1154 C C . VAL A 1 137 ? 1.984 24.858 25.671 1.00 56.00 137 VAL A C 1
ATOM 1156 O O . VAL A 1 137 ? 2.605 25.090 24.638 1.00 56.00 137 VAL A O 1
ATOM 1159 N N . ASP A 1 138 ? 1.659 23.627 26.062 1.00 65.38 138 ASP A N 1
ATOM 1160 C CA . ASP A 1 138 ? 1.984 22.441 25.294 1.00 65.38 138 ASP A CA 1
ATOM 1161 C C . ASP A 1 138 ? 0.826 21.436 25.320 1.00 65.38 138 ASP A C 1
ATOM 1163 O O . ASP A 1 138 ? 0.695 20.614 26.231 1.00 65.38 138 ASP A O 1
ATOM 1167 N N . LYS A 1 139 ? -0.042 21.512 24.303 1.00 64.62 139 LYS A N 1
ATOM 1168 C CA . LYS A 1 139 ? -1.129 20.539 24.108 1.00 64.62 139 LYS A CA 1
ATOM 1169 C C . LYS A 1 139 ? -0.599 19.105 24.027 1.00 64.62 139 LYS A C 1
ATOM 1171 O O . LYS A 1 139 ? -1.334 18.183 24.369 1.00 64.62 139 LYS A O 1
ATOM 1176 N N . SER A 1 140 ? 0.652 18.906 23.597 1.00 68.62 140 SER A N 1
ATOM 1177 C CA . SER A 1 140 ? 1.225 17.567 23.480 1.00 68.62 140 SER A CA 1
ATOM 1178 C C . SER A 1 140 ? 1.412 16.917 24.849 1.00 68.62 140 SER A C 1
ATOM 1180 O O . SER A 1 140 ? 1.046 15.759 25.006 1.00 68.62 140 SER A O 1
ATOM 1182 N N . VAL A 1 141 ? 1.856 17.663 25.868 1.00 69.19 141 VAL A N 1
ATOM 1183 C CA . VAL A 1 141 ? 2.052 17.131 27.228 1.00 69.19 141 VAL A CA 1
ATOM 1184 C C . VAL A 1 141 ? 0.723 16.694 27.840 1.00 69.19 141 VAL A C 1
ATOM 1186 O O . VAL A 1 141 ? 0.622 15.577 28.347 1.00 69.19 141 VAL A O 1
ATOM 1189 N N . TYR A 1 142 ? -0.316 17.531 27.729 1.00 70.69 142 TYR A N 1
ATOM 1190 C CA . TYR A 1 142 ? -1.655 17.167 28.199 1.00 70.69 142 TYR A CA 1
ATOM 1191 C C . TYR A 1 142 ? -2.188 15.935 27.467 1.00 70.69 142 TYR A C 1
ATOM 1193 O O . TYR A 1 142 ? -2.652 14.989 28.103 1.00 70.69 142 TYR A O 1
ATOM 1201 N N . ASN A 1 143 ? -2.082 15.920 26.135 1.00 74.44 143 ASN A N 1
ATOM 1202 C CA . ASN A 1 143 ? -2.559 14.802 25.334 1.00 74.44 143 ASN A CA 1
ATOM 1203 C C . ASN A 1 143 ? -1.812 13.511 25.683 1.00 74.44 143 ASN A C 1
ATOM 1205 O O . ASN A 1 143 ? -2.462 12.489 25.847 1.00 74.44 143 ASN A O 1
ATOM 1209 N N . ILE A 1 144 ? -0.488 13.541 25.859 1.00 77.44 144 ILE A N 1
ATOM 1210 C CA . ILE A 1 144 ? 0.311 12.357 26.209 1.00 77.44 144 ILE A CA 1
ATOM 1211 C C . ILE A 1 144 ? -0.127 11.778 27.561 1.00 77.44 144 ILE A C 1
ATOM 1213 O O . ILE A 1 144 ? -0.406 10.581 27.651 1.00 77.44 144 ILE A O 1
ATOM 1217 N N . GLU A 1 145 ? -0.222 12.603 28.609 1.00 79.00 145 GLU A N 1
ATOM 1218 C CA . GLU A 1 145 ? -0.609 12.122 29.943 1.00 79.00 145 GLU A CA 1
ATOM 1219 C C . GLU A 1 145 ? -2.069 11.655 29.982 1.00 79.00 145 GLU A C 1
ATOM 1221 O O . GLU A 1 145 ? -2.368 10.587 30.524 1.00 79.00 145 GLU A O 1
ATOM 1226 N N . PHE A 1 146 ? -2.978 12.405 29.353 1.00 81.25 146 PHE A N 1
ATOM 1227 C CA . PHE A 1 146 ? -4.381 12.018 29.247 1.00 81.25 146 PHE A CA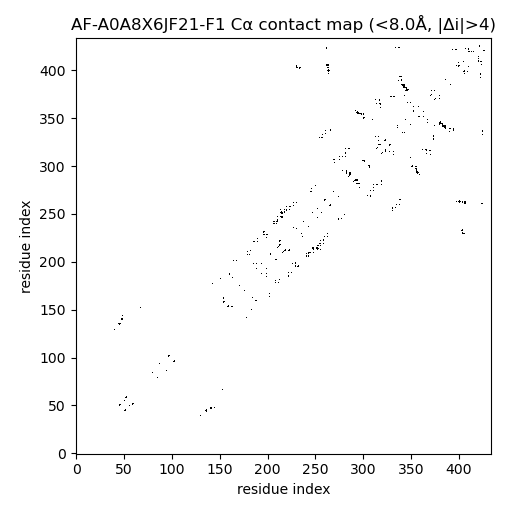 1
ATOM 1228 C C . PHE A 1 146 ? -4.549 10.717 28.452 1.00 81.25 146 PHE A C 1
ATOM 1230 O O . PHE A 1 146 ? -5.262 9.820 28.905 1.00 81.25 146 PHE A O 1
ATOM 1237 N N . MET A 1 147 ? -3.856 10.563 27.318 1.00 80.81 147 MET A N 1
ATOM 1238 C CA . MET A 1 147 ? -3.889 9.325 26.533 1.00 80.81 147 MET A CA 1
ATOM 1239 C C . MET A 1 147 ? -3.343 8.142 27.329 1.00 80.81 147 MET A C 1
ATOM 1241 O O . MET A 1 147 ? -3.932 7.065 27.276 1.00 80.81 147 MET A O 1
ATOM 1245 N N . SER A 1 148 ? -2.269 8.330 28.101 1.00 83.19 148 SER A N 1
ATOM 1246 C CA . SER A 1 148 ? -1.728 7.284 28.977 1.00 83.19 148 SER A CA 1
ATOM 1247 C C . SER A 1 148 ? -2.772 6.808 29.993 1.00 83.19 148 SER A C 1
ATOM 1249 O O . SER A 1 148 ? -3.010 5.606 30.128 1.00 83.19 148 SER A O 1
ATOM 1251 N N . TYR A 1 149 ? -3.483 7.744 30.632 1.00 86.88 149 TYR A N 1
ATOM 1252 C CA . TYR A 1 149 ? -4.564 7.416 31.564 1.00 86.88 149 TYR A CA 1
ATOM 1253 C C . TYR A 1 149 ? -5.721 6.677 30.879 1.00 86.88 149 TYR A C 1
ATOM 1255 O O . TYR A 1 149 ? -6.226 5.682 31.400 1.00 86.88 149 TYR A O 1
ATOM 1263 N N . VAL A 1 150 ? -6.132 7.132 29.692 1.00 87.50 150 VAL A N 1
ATOM 1264 C CA . VAL A 1 150 ? -7.189 6.481 28.906 1.00 87.50 150 VAL A CA 1
ATOM 1265 C C . VAL A 1 150 ? -6.782 5.059 28.528 1.00 87.50 150 VAL A C 1
ATOM 1267 O O . VAL A 1 150 ? -7.582 4.134 28.685 1.00 87.50 150 VAL A O 1
ATOM 1270 N N . LYS A 1 151 ? -5.537 4.865 28.084 1.00 87.25 151 LYS A N 1
ATOM 1271 C CA . LYS A 1 151 ? -4.979 3.552 27.754 1.00 87.25 151 LYS A CA 1
ATOM 1272 C C . LYS A 1 151 ? -5.004 2.625 28.964 1.00 87.25 151 LYS A C 1
ATOM 1274 O O . LYS A 1 151 ? -5.535 1.522 28.862 1.00 87.25 151 LYS A O 1
ATOM 1279 N N . GLU A 1 152 ? -4.517 3.079 30.117 1.00 89.88 152 GLU A N 1
ATOM 1280 C CA . GLU A 1 152 ? -4.519 2.298 31.358 1.00 89.88 152 GLU A CA 1
ATOM 1281 C C . GLU A 1 152 ? -5.946 1.937 31.804 1.00 89.88 152 GLU A C 1
ATOM 1283 O O . GLU A 1 152 ? -6.226 0.790 32.163 1.00 89.88 152 GLU A O 1
ATOM 1288 N N . ALA A 1 153 ? -6.875 2.894 31.739 1.00 90.00 153 ALA A N 1
ATOM 1289 C CA . ALA A 1 153 ? -8.266 2.675 32.118 1.00 90.00 153 ALA A CA 1
ATOM 1290 C C . ALA A 1 153 ? -8.968 1.668 31.193 1.00 90.00 153 ALA A C 1
ATOM 1292 O O . ALA A 1 153 ? -9.736 0.823 31.660 1.00 90.00 153 ALA A O 1
ATOM 1293 N N . ILE A 1 154 ? -8.687 1.718 29.888 1.00 90.19 154 ILE A N 1
ATOM 1294 C CA . ILE A 1 154 ? -9.193 0.744 28.918 1.00 90.19 154 ILE A CA 1
ATOM 1295 C C . ILE A 1 154 ? -8.567 -0.630 29.163 1.00 90.19 154 ILE A C 1
ATOM 1297 O O . ILE A 1 154 ? -9.302 -1.612 29.204 1.00 90.19 154 ILE A O 1
ATOM 1301 N N . GLN A 1 155 ? -7.252 -0.712 29.381 1.00 88.88 155 GLN A N 1
ATOM 1302 C CA . GLN A 1 155 ? -6.548 -1.974 29.638 1.00 88.88 155 GLN A CA 1
ATOM 1303 C C . GLN A 1 155 ? -7.050 -2.683 30.903 1.00 88.88 155 GLN A C 1
ATOM 1305 O O . GLN A 1 155 ? -7.168 -3.907 30.906 1.00 88.88 155 GLN A O 1
ATOM 1310 N N . LYS A 1 156 ? -7.392 -1.926 31.953 1.00 91.50 156 LYS A N 1
ATOM 1311 C CA . LYS A 1 156 ? -7.977 -2.447 33.202 1.00 91.50 156 LYS A CA 1
ATOM 1312 C C . LYS A 1 156 ? -9.465 -2.793 33.096 1.00 91.50 156 LYS A C 1
ATOM 1314 O O . LYS A 1 156 ? -10.022 -3.376 34.023 1.00 91.50 156 LYS A O 1
ATOM 1319 N N . SER A 1 157 ? -10.134 -2.419 32.007 1.00 92.62 157 SER A N 1
ATOM 1320 C CA . SER A 1 157 ? -11.565 -2.653 31.837 1.00 92.62 157 SER A CA 1
ATOM 1321 C C . SER A 1 157 ? -11.855 -4.101 31.435 1.00 92.62 157 SER A C 1
ATOM 1323 O O . SER A 1 157 ? -11.302 -4.603 30.462 1.00 92.62 157 SER A O 1
ATOM 1325 N N . ASN A 1 158 ? -12.846 -4.729 32.076 1.00 92.38 158 ASN A N 1
ATOM 1326 C CA . ASN A 1 158 ? -13.415 -6.013 31.629 1.00 92.38 158 ASN A CA 1
ATOM 1327 C C . ASN A 1 158 ? -14.121 -5.915 30.258 1.00 92.38 158 ASN A C 1
ATOM 1329 O O . ASN A 1 158 ? -14.500 -6.922 29.664 1.00 92.38 158 ASN A O 1
ATOM 1333 N N . HIS A 1 159 ? -14.343 -4.697 29.755 1.00 92.44 159 HIS A N 1
ATOM 1334 C CA . HIS A 1 159 ? -15.050 -4.425 28.506 1.00 92.44 159 HIS A CA 1
ATOM 1335 C C . HIS A 1 159 ? -14.247 -3.482 27.608 1.00 92.44 159 HIS A C 1
ATOM 1337 O O . HIS A 1 159 ? -14.774 -2.469 27.138 1.00 92.44 159 HIS A O 1
ATOM 1343 N N . LYS A 1 160 ? -12.973 -3.818 27.379 1.00 92.56 160 LYS A N 1
ATOM 1344 C CA . LYS A 1 160 ? -11.994 -2.995 26.656 1.00 92.56 160 LYS A CA 1
ATOM 1345 C C . LYS A 1 160 ? -12.554 -2.357 25.384 1.00 92.56 160 LYS A C 1
ATOM 1347 O O . LYS A 1 160 ? -12.563 -1.136 25.258 1.00 92.56 160 LYS A O 1
ATOM 1352 N N . ILE A 1 161 ? -13.141 -3.154 24.495 1.00 90.12 161 ILE A N 1
ATOM 1353 C CA . ILE A 1 161 ? -13.642 -2.679 23.198 1.00 90.12 161 ILE A CA 1
ATOM 1354 C C . ILE A 1 161 ? -14.870 -1.780 23.327 1.00 90.12 161 ILE A C 1
ATOM 1356 O O . ILE A 1 161 ? -14.977 -0.751 22.659 1.00 90.12 161 ILE A O 1
ATOM 1360 N N . ARG A 1 162 ? -15.784 -2.084 24.255 1.00 90.25 162 ARG A N 1
ATOM 1361 C CA . ARG A 1 162 ? -16.905 -1.182 24.555 1.00 90.25 162 ARG A CA 1
ATOM 1362 C C . ARG A 1 162 ? -16.399 0.156 25.104 1.00 90.25 162 ARG A C 1
ATOM 1364 O O . ARG A 1 162 ? -16.994 1.188 24.790 1.00 90.25 162 ARG A O 1
ATOM 1371 N N . SER A 1 163 ? -15.336 0.145 25.906 1.00 91.31 163 SER A N 1
ATOM 1372 C CA . SER A 1 163 ? -14.694 1.352 26.437 1.00 91.31 163 SER A CA 1
ATOM 1373 C C . SER A 1 163 ? -14.022 2.162 25.325 1.00 91.31 163 SER A C 1
ATOM 1375 O O . SER A 1 163 ? -14.295 3.357 25.225 1.00 91.31 163 SER A O 1
ATOM 1377 N N . VAL A 1 164 ? -13.281 1.509 24.422 1.00 90.69 164 VAL A N 1
ATOM 1378 C CA . VAL A 1 164 ? -12.721 2.116 23.201 1.00 90.69 164 VAL A CA 1
ATOM 1379 C C . VAL A 1 164 ? -13.822 2.796 22.385 1.00 90.69 164 VAL A C 1
ATOM 1381 O O . VAL A 1 164 ? -13.764 4.000 22.154 1.00 90.69 164 VAL A O 1
ATOM 1384 N N . MET A 1 165 ? -14.903 2.088 22.043 1.00 88.31 165 MET A N 1
ATOM 1385 C CA . MET A 1 165 ? -15.995 2.650 21.233 1.00 88.31 165 MET A CA 1
ATOM 1386 C C . MET A 1 165 ? -16.723 3.821 21.905 1.00 88.31 165 MET A C 1
ATOM 1388 O O . MET A 1 165 ? -17.204 4.726 21.221 1.00 88.31 165 MET A O 1
ATOM 1392 N N . ARG A 1 166 ? -16.834 3.825 23.239 1.00 89.31 166 ARG A N 1
ATOM 1393 C CA . ARG A 1 166 ? -17.370 4.980 23.979 1.00 89.31 166 ARG A CA 1
ATOM 1394 C C . ARG A 1 166 ? -16.422 6.167 23.904 1.00 89.31 166 ARG A C 1
ATOM 1396 O O . ARG A 1 166 ? -16.883 7.282 23.676 1.00 89.31 166 ARG A O 1
ATOM 1403 N N . PHE A 1 167 ? -15.129 5.917 24.072 1.00 87.06 167 PHE A N 1
ATOM 1404 C CA . PHE A 1 167 ? -14.121 6.960 24.032 1.00 87.06 167 PHE A CA 1
ATOM 1405 C C . PHE A 1 167 ? -14.007 7.577 22.639 1.00 87.06 167 PHE A C 1
ATOM 1407 O O . PHE A 1 167 ? -14.027 8.791 22.510 1.00 87.06 167 PHE A O 1
ATOM 1414 N N . ILE A 1 168 ? -14.026 6.774 21.578 1.00 84.38 168 ILE A N 1
ATOM 1415 C CA . ILE A 1 168 ? -13.977 7.295 20.210 1.00 84.38 168 ILE A CA 1
ATOM 1416 C C . ILE A 1 168 ? -15.186 8.189 19.898 1.00 84.38 168 ILE A C 1
ATOM 1418 O O . ILE A 1 168 ? -15.042 9.241 19.283 1.00 84.38 168 ILE A O 1
ATOM 1422 N N . LYS A 1 169 ? -16.391 7.829 20.364 1.00 84.94 169 LYS A N 1
ATOM 1423 C CA . LYS A 1 169 ? -17.565 8.712 20.229 1.00 84.94 169 LYS A CA 1
ATOM 1424 C C . LYS A 1 169 ? -17.357 10.063 20.911 1.00 84.94 169 LYS A C 1
ATOM 1426 O O . LYS A 1 169 ? -17.881 11.062 20.429 1.00 84.94 169 LYS A O 1
ATOM 1431 N N . PHE A 1 170 ? -16.626 10.080 22.022 1.00 82.44 170 PHE A N 1
ATOM 1432 C CA . PHE A 1 170 ? -16.230 11.308 22.699 1.00 82.44 170 PHE A CA 1
ATOM 1433 C C . PHE A 1 170 ? -15.165 12.071 21.896 1.00 82.44 170 PHE A C 1
ATOM 1435 O O . PHE A 1 170 ? -15.308 13.278 21.712 1.00 82.44 170 PHE A O 1
ATOM 1442 N N . LEU A 1 171 ? -14.167 11.376 21.337 1.00 78.31 171 LEU A N 1
ATOM 1443 C CA . LEU A 1 171 ? -13.139 11.985 20.489 1.00 78.31 171 LEU A CA 1
ATOM 1444 C C . LEU A 1 171 ? -13.711 12.628 19.227 1.00 78.31 171 LEU A C 1
ATOM 1446 O O . LEU A 1 171 ? -13.282 13.711 18.870 1.00 78.31 171 LEU A O 1
ATOM 1450 N N . ASN A 1 172 ? -14.738 12.049 18.605 1.00 74.88 172 ASN A N 1
ATOM 1451 C CA . ASN A 1 172 ? -15.385 12.651 17.433 1.00 74.88 172 ASN A CA 1
ATOM 1452 C C . ASN A 1 172 ? -15.944 14.059 17.667 1.00 74.88 172 ASN A C 1
ATOM 1454 O O . ASN A 1 172 ? -16.189 14.798 16.715 1.00 74.88 172 ASN A O 1
ATOM 1458 N N . VAL A 1 173 ? -16.176 14.435 18.925 1.00 72.25 173 VAL A N 1
ATOM 1459 C CA . VAL A 1 173 ? -16.613 15.785 19.291 1.00 72.25 173 VAL A CA 1
ATOM 1460 C C . VAL A 1 173 ? -15.419 16.744 19.394 1.00 72.25 173 VAL A C 1
ATOM 1462 O O . VAL A 1 173 ? -15.564 17.939 19.152 1.00 72.25 173 VAL A O 1
ATOM 1465 N N . GLN A 1 174 ? -14.236 16.225 19.719 1.00 67.38 174 GLN A N 1
ATOM 1466 C CA . GLN A 1 174 ? -12.995 16.963 19.919 1.00 67.38 174 GLN A CA 1
ATOM 1467 C C . GLN A 1 174 ? -12.095 16.747 18.696 1.00 67.38 174 GLN A C 1
ATOM 1469 O O . GLN A 1 174 ? -11.370 15.761 18.622 1.00 67.38 174 GLN A O 1
ATOM 1474 N N . LYS A 1 175 ? -12.135 17.663 17.720 1.00 63.19 175 LYS A N 1
ATOM 1475 C CA . LYS A 1 175 ? -11.256 17.639 16.533 1.00 63.19 175 LYS A CA 1
ATOM 1476 C C . LYS A 1 175 ? -9.799 17.931 16.920 1.00 63.19 175 LYS A C 1
ATOM 1478 O O . LYS A 1 175 ? -9.296 19.015 16.656 1.00 63.19 175 LYS A O 1
ATOM 1483 N N . GLY A 1 176 ? -9.166 17.008 17.633 1.00 65.56 176 GLY A N 1
ATOM 1484 C CA . GLY A 1 176 ? -7.797 17.116 18.115 1.00 65.56 176 GLY A CA 1
ATOM 1485 C C . GLY A 1 176 ? -6.870 16.118 17.434 1.00 65.56 176 GLY A C 1
ATOM 1486 O O . GLY A 1 176 ? -7.304 15.090 16.915 1.00 65.56 176 GLY A O 1
ATOM 1487 N N . ASP A 1 177 ? -5.579 16.426 17.489 1.00 67.06 177 ASP A N 1
ATOM 1488 C CA . ASP A 1 177 ? -4.501 15.591 16.970 1.00 67.06 177 ASP A CA 1
ATOM 1489 C C . ASP A 1 177 ? -4.298 14.363 17.878 1.00 67.06 177 ASP A C 1
ATOM 1491 O O . ASP A 1 177 ? -3.578 14.395 18.878 1.00 67.06 177 ASP A O 1
ATOM 1495 N N . LEU A 1 178 ? -5.067 13.311 17.594 1.00 74.62 178 LEU A N 1
ATOM 1496 C CA . LEU A 1 178 ? -5.195 12.103 18.417 1.00 74.62 178 LEU A CA 1
ATOM 1497 C C . LEU A 1 178 ? -4.720 10.846 17.694 1.00 74.62 178 LEU A C 1
ATOM 1499 O O . LEU A 1 178 ? -5.000 9.733 18.124 1.00 74.62 178 LEU A O 1
ATOM 1503 N N . VAL A 1 179 ? -3.993 11.005 16.594 1.00 80.94 179 VAL A N 1
ATOM 1504 C CA . VAL A 1 179 ? -3.539 9.913 15.728 1.00 80.94 179 VAL A CA 1
ATOM 1505 C C . VAL A 1 179 ? -2.890 8.766 16.518 1.00 80.94 179 VAL A C 1
ATOM 1507 O O . VAL A 1 179 ? -3.177 7.599 16.258 1.00 80.94 179 VAL A O 1
ATOM 1510 N N . THR A 1 180 ? -2.085 9.078 17.537 1.00 81.81 180 THR A N 1
ATOM 1511 C CA . THR A 1 180 ? -1.400 8.079 18.374 1.00 81.81 180 THR A CA 1
ATOM 1512 C C . THR A 1 180 ? -2.357 7.142 19.112 1.00 81.81 180 THR A C 1
ATOM 1514 O O . THR A 1 180 ? -2.100 5.940 19.156 1.00 81.81 180 THR A O 1
ATOM 1517 N N . ILE A 1 181 ? -3.487 7.638 19.632 1.00 85.75 181 ILE A N 1
ATOM 1518 C CA . ILE A 1 181 ? -4.427 6.784 20.373 1.00 85.75 181 ILE A CA 1
ATOM 1519 C C . ILE A 1 181 ? -5.223 5.861 19.453 1.00 85.75 181 ILE A C 1
ATOM 1521 O O . ILE A 1 181 ? -5.586 4.755 19.848 1.00 85.75 181 ILE A O 1
ATOM 1525 N N . TYR A 1 182 ? -5.452 6.277 18.205 1.00 88.81 182 TYR A N 1
ATOM 1526 C CA . TYR A 1 182 ? -6.095 5.416 17.218 1.00 88.81 182 TYR A CA 1
ATOM 1527 C C . TYR A 1 182 ? -5.255 4.160 16.937 1.00 88.81 182 TYR A C 1
ATOM 1529 O O . TYR A 1 182 ? -5.829 3.084 16.782 1.00 88.81 182 TYR A O 1
ATOM 1537 N N . TYR A 1 183 ? -3.918 4.248 16.962 1.00 89.44 183 TYR A N 1
ATOM 1538 C CA . TYR A 1 183 ? -3.063 3.057 16.867 1.00 89.44 183 TYR A CA 1
ATOM 1539 C C . TYR A 1 183 ? -3.226 2.130 18.058 1.00 89.44 183 TYR A C 1
ATOM 1541 O O . TYR A 1 183 ? -3.424 0.939 17.859 1.00 89.44 183 TYR A O 1
ATOM 1549 N N . ASP A 1 184 ? -3.175 2.671 19.275 1.00 89.62 184 ASP A N 1
ATOM 1550 C CA . ASP A 1 184 ? -3.332 1.876 20.494 1.00 89.62 184 ASP A CA 1
ATOM 1551 C C . ASP A 1 184 ? -4.695 1.166 20.526 1.00 89.62 184 ASP A C 1
ATOM 1553 O O . ASP A 1 184 ? -4.808 0.018 20.954 1.00 89.62 184 ASP A O 1
ATOM 1557 N N . PHE A 1 185 ? -5.745 1.829 20.038 1.00 92.25 185 PHE A N 1
ATOM 1558 C CA . PHE A 1 185 ? -7.069 1.225 19.910 1.00 92.25 185 PHE A CA 1
ATOM 1559 C C . PHE A 1 185 ? -7.121 0.149 18.836 1.00 92.25 185 PHE A C 1
ATOM 1561 O O . PHE A 1 185 ? -7.757 -0.881 19.055 1.00 92.25 185 PHE A O 1
ATOM 1568 N N . LEU A 1 186 ? -6.459 0.364 17.700 1.00 92.69 186 LEU A N 1
ATOM 1569 C CA . LEU A 1 186 ? -6.404 -0.626 16.635 1.00 92.69 186 LEU A CA 1
ATOM 1570 C C . LEU A 1 186 ? -5.587 -1.859 17.048 1.00 92.69 186 LEU A C 1
ATOM 1572 O O . LEU A 1 186 ? -6.011 -2.973 16.761 1.00 92.69 186 LEU A O 1
ATOM 1576 N N . GLU A 1 187 ? -4.474 -1.675 17.764 1.00 93.75 187 GLU A N 1
ATOM 1577 C CA . GLU A 1 187 ? -3.704 -2.766 18.379 1.00 93.75 187 GLU A CA 1
ATOM 1578 C C . GLU A 1 187 ? -4.572 -3.569 19.335 1.00 93.75 187 GLU A C 1
ATOM 1580 O O . GLU A 1 187 ? -4.649 -4.790 19.224 1.00 93.75 187 GLU A O 1
ATOM 1585 N N . LEU A 1 188 ? -5.308 -2.886 20.210 1.00 92.62 188 LEU A N 1
ATOM 1586 C CA . LEU A 1 188 ? -6.195 -3.557 21.146 1.00 92.62 188 LEU A CA 1
ATOM 1587 C C . LEU A 1 188 ? -7.314 -4.335 20.438 1.00 92.62 188 LEU A C 1
ATOM 1589 O O . LEU A 1 188 ? -7.642 -5.447 20.841 1.00 92.62 188 LEU A O 1
ATOM 1593 N N . MET A 1 189 ? -7.894 -3.780 19.369 1.00 93.38 189 MET A N 1
ATOM 1594 C CA . MET A 1 189 ? -8.876 -4.494 18.542 1.00 93.38 189 MET A CA 1
ATOM 1595 C C . MET A 1 189 ? -8.266 -5.718 17.846 1.00 93.38 189 MET A C 1
ATOM 1597 O O . MET A 1 189 ? -8.939 -6.744 17.724 1.00 93.38 189 MET A O 1
ATOM 1601 N N . ALA A 1 190 ? -7.009 -5.621 17.405 1.00 93.56 190 ALA A N 1
ATOM 1602 C CA . ALA A 1 190 ? -6.287 -6.728 16.790 1.00 93.56 190 ALA A CA 1
ATOM 1603 C C . ALA A 1 190 ? -5.982 -7.849 17.797 1.00 93.56 190 ALA A C 1
ATOM 1605 O O . ALA A 1 190 ? -6.151 -9.026 17.471 1.00 93.56 190 ALA A O 1
ATOM 1606 N N . GLU A 1 191 ? -5.603 -7.500 19.028 1.00 93.38 191 GLU A N 1
ATOM 1607 C CA . GLU A 1 191 ? -5.357 -8.450 20.120 1.00 93.38 191 GLU A CA 1
ATOM 1608 C C . GLU A 1 191 ? -6.631 -9.193 20.550 1.00 93.38 191 GLU A C 1
ATOM 1610 O O . GLU A 1 191 ? -6.609 -10.414 20.718 1.00 93.38 191 GLU A O 1
ATOM 1615 N N . GLU A 1 192 ? -7.751 -8.477 20.682 1.00 90.44 192 GLU A N 1
ATOM 1616 C CA . GLU A 1 192 ? -9.036 -9.039 21.129 1.00 90.44 192 GLU A CA 1
ATOM 1617 C C . GLU A 1 192 ? -9.798 -9.786 20.008 1.00 90.44 192 GLU A C 1
ATOM 1619 O O . GLU A 1 192 ? -10.804 -10.440 20.276 1.00 90.44 192 GLU A O 1
ATOM 1624 N N . ARG A 1 193 ? -9.293 -9.768 18.760 1.00 87.44 193 ARG A N 1
ATOM 1625 C CA . ARG A 1 193 ? -9.867 -10.457 17.579 1.00 87.44 193 ARG A CA 1
ATOM 1626 C C . ARG A 1 193 ? -11.325 -10.079 17.294 1.00 87.44 193 ARG A C 1
ATOM 1628 O O . ARG A 1 193 ? -12.194 -10.938 17.142 1.00 87.44 193 ARG A O 1
ATOM 1635 N N . GLU A 1 194 ? -11.575 -8.781 17.213 1.00 84.00 194 GLU A N 1
ATOM 1636 C CA . GLU A 1 194 ? -12.922 -8.222 17.099 1.00 84.00 194 GLU A CA 1
ATOM 1637 C C . GLU A 1 194 ? -13.648 -8.489 15.766 1.00 84.00 194 GLU A C 1
ATOM 1639 O O . GLU A 1 194 ? -13.065 -8.890 14.756 1.00 84.00 194 GLU A O 1
ATOM 1644 N N . ASP A 1 195 ? -14.963 -8.238 15.765 1.00 90.00 195 ASP A N 1
ATOM 1645 C CA . ASP A 1 195 ? -15.807 -8.343 14.570 1.00 90.00 195 ASP A CA 1
ATOM 1646 C C . ASP A 1 195 ? -15.442 -7.269 13.527 1.00 90.00 195 ASP A C 1
ATOM 1648 O O . ASP A 1 195 ? -15.223 -6.093 13.837 1.00 90.00 195 ASP A O 1
ATOM 1652 N N . SER A 1 196 ? -15.460 -7.668 12.255 1.00 91.88 196 SER A N 1
ATOM 1653 C CA . SER A 1 196 ? -15.141 -6.818 11.108 1.00 91.88 196 SER A CA 1
ATOM 1654 C C . SER A 1 196 ? -16.022 -5.573 11.051 1.00 91.88 196 SER A C 1
ATOM 1656 O O . SER A 1 196 ? -15.529 -4.495 10.729 1.00 91.88 196 SER A O 1
ATOM 1658 N N . GLU A 1 197 ? -17.304 -5.690 11.411 1.00 92.12 197 GLU A N 1
ATOM 1659 C CA . GLU A 1 197 ? -18.240 -4.557 11.464 1.00 92.12 197 GLU A CA 1
ATOM 1660 C C . GLU A 1 197 ? -17.816 -3.481 12.472 1.00 92.12 197 GLU A C 1
ATOM 1662 O O . GLU A 1 197 ? -18.008 -2.285 12.240 1.00 92.12 197 GLU A O 1
ATOM 1667 N N . LEU A 1 198 ? -17.237 -3.886 13.605 1.00 90.75 198 LEU A N 1
ATOM 1668 C CA . LEU A 1 198 ? -16.767 -2.952 14.622 1.00 90.75 198 LEU A CA 1
ATOM 1669 C C . LEU A 1 198 ? -15.491 -2.252 14.164 1.00 90.75 198 LEU A C 1
ATOM 1671 O O . LEU A 1 198 ? -15.421 -1.024 14.236 1.00 90.75 198 LEU A O 1
ATOM 1675 N N . VAL A 1 199 ? -14.533 -3.018 13.634 1.00 92.31 199 VAL A N 1
ATOM 1676 C CA . VAL A 1 199 ? -13.290 -2.478 13.065 1.00 92.31 199 VAL A CA 1
ATOM 1677 C C . VAL A 1 199 ? -13.616 -1.484 11.954 1.00 92.31 199 VAL A C 1
ATOM 1679 O O . VAL A 1 199 ? -13.107 -0.371 11.944 1.00 92.31 199 VAL A O 1
ATOM 1682 N N . TYR A 1 200 ? -14.537 -1.811 11.053 1.00 90.25 200 TYR A N 1
ATOM 1683 C CA . TYR A 1 200 ? -14.908 -0.898 9.976 1.00 90.25 200 TYR A CA 1
ATOM 1684 C C . TYR A 1 200 ? -15.598 0.376 10.479 1.00 90.25 200 TYR A C 1
ATOM 1686 O O . TYR A 1 200 ? -15.247 1.469 10.038 1.00 90.25 200 TYR A O 1
ATOM 1694 N N . LYS A 1 201 ? -16.506 0.278 11.461 1.00 89.19 201 LYS A N 1
ATOM 1695 C CA . LYS A 1 201 ? -17.081 1.467 12.118 1.00 89.19 201 LYS A CA 1
ATOM 1696 C C . LYS A 1 201 ? -16.010 2.339 12.759 1.00 89.19 201 LYS A C 1
ATOM 1698 O O . LYS A 1 201 ? -16.138 3.556 12.723 1.00 89.19 201 LYS A O 1
ATOM 1703 N N . PHE A 1 202 ? -14.976 1.733 13.333 1.00 89.38 202 PHE A N 1
ATOM 1704 C CA . PHE A 1 202 ? -13.830 2.459 13.863 1.00 89.38 202 PHE A CA 1
ATOM 1705 C C . PHE A 1 202 ? -13.061 3.201 12.766 1.00 89.38 202 PHE A C 1
ATOM 1707 O O . PHE A 1 202 ? -12.774 4.383 12.914 1.00 89.38 202 PHE A O 1
ATOM 1714 N N . LEU A 1 203 ? -12.803 2.558 11.630 1.00 87.81 203 LEU A N 1
ATOM 1715 C CA . LEU A 1 203 ? -12.087 3.181 10.513 1.00 87.81 203 LEU A CA 1
ATOM 1716 C C . LEU A 1 203 ? -12.864 4.325 9.843 1.00 87.81 203 LEU A C 1
ATOM 1718 O O . LEU A 1 203 ? -12.259 5.233 9.281 1.00 87.81 203 LEU A O 1
ATOM 1722 N N . GLN A 1 204 ? -14.198 4.309 9.907 1.00 86.06 204 GLN A N 1
ATOM 1723 C CA . GLN A 1 204 ? -15.042 5.385 9.371 1.00 86.06 204 GLN A CA 1
ATOM 1724 C C . GLN A 1 204 ? -15.011 6.673 10.201 1.00 86.06 204 GLN A C 1
ATOM 1726 O O . GLN A 1 204 ? -15.420 7.724 9.710 1.00 86.06 204 GLN A O 1
ATOM 1731 N N . ILE A 1 205 ? -14.589 6.588 11.460 1.00 84.31 205 ILE A N 1
ATOM 1732 C CA . ILE A 1 205 ? -14.634 7.705 12.404 1.00 84.31 205 ILE A CA 1
ATOM 1733 C C . ILE A 1 205 ? -13.594 8.759 12.031 1.00 84.31 205 ILE A C 1
ATOM 1735 O O . ILE A 1 205 ? -13.937 9.936 11.984 1.00 84.31 205 ILE A O 1
ATOM 1739 N N . GLU A 1 206 ? -12.374 8.338 11.699 1.00 83.31 206 GLU A N 1
ATOM 1740 C CA . GLU A 1 206 ? -11.290 9.246 11.330 1.00 83.31 206 GLU A CA 1
ATOM 1741 C C . GLU A 1 206 ? -10.598 8.762 10.046 1.00 83.31 206 GLU A C 1
ATOM 1743 O O . GLU A 1 206 ? -9.623 8.014 10.100 1.00 83.31 206 GLU A O 1
ATOM 1748 N N . PRO A 1 207 ? -11.076 9.174 8.859 1.00 80.06 207 PRO A N 1
ATOM 1749 C CA . PRO A 1 207 ? -10.473 8.795 7.581 1.00 80.06 207 PRO A CA 1
ATOM 1750 C C . PRO A 1 207 ? -8.988 9.173 7.466 1.00 80.06 207 PRO A C 1
ATOM 1752 O O . PRO A 1 207 ? -8.219 8.468 6.813 1.00 80.06 207 PRO A O 1
ATOM 1755 N N . LEU A 1 208 ? -8.562 10.267 8.114 1.00 78.56 208 LEU A N 1
ATOM 1756 C CA . LEU A 1 208 ? -7.165 10.710 8.085 1.00 78.56 208 LEU A CA 1
ATOM 1757 C C . LEU A 1 208 ? -6.232 9.741 8.818 1.00 78.56 208 LEU A C 1
ATOM 1759 O O . LEU A 1 208 ? -5.083 9.592 8.404 1.00 78.56 208 LEU A O 1
ATOM 1763 N N . PHE A 1 209 ? -6.732 9.018 9.826 1.00 84.25 209 PHE A N 1
ATOM 1764 C CA . PHE A 1 209 ? -5.960 7.995 10.528 1.00 84.25 209 PHE A CA 1
ATOM 1765 C C . PHE A 1 209 ? -5.487 6.886 9.585 1.00 84.25 209 PHE A C 1
ATOM 1767 O O . PHE A 1 209 ? -4.424 6.320 9.794 1.00 84.25 209 PHE A O 1
ATOM 1774 N N . LEU A 1 210 ? -6.218 6.588 8.509 1.00 84.06 210 LEU A N 1
ATOM 1775 C CA . LEU A 1 210 ? -5.756 5.601 7.538 1.00 84.06 210 LEU A CA 1
ATOM 1776 C C . LEU A 1 210 ? -4.557 6.104 6.729 1.00 84.06 210 LEU A C 1
ATOM 1778 O O . LEU A 1 210 ? -3.647 5.326 6.465 1.00 84.06 210 LEU A O 1
ATOM 1782 N N . ASN A 1 211 ? -4.494 7.395 6.391 1.00 81.94 211 ASN A N 1
ATOM 1783 C CA . ASN A 1 211 ? -3.281 7.948 5.777 1.00 81.94 211 ASN A CA 1
ATOM 1784 C C . ASN A 1 211 ? -2.089 7.793 6.726 1.00 81.94 211 ASN A C 1
ATOM 1786 O O . ASN A 1 211 ? -1.026 7.342 6.317 1.00 81.94 211 ASN A O 1
ATOM 1790 N N . GLU A 1 212 ? -2.292 8.111 8.003 1.00 83.69 212 GLU A N 1
ATOM 1791 C CA . GLU A 1 212 ? -1.299 7.903 9.056 1.00 83.69 212 GLU A CA 1
ATOM 1792 C C . GLU A 1 212 ? -0.872 6.430 9.136 1.00 83.69 212 GLU A C 1
ATOM 1794 O O . GLU A 1 212 ? 0.322 6.129 9.070 1.00 83.69 212 GLU A O 1
ATOM 1799 N N . LEU A 1 213 ? -1.836 5.507 9.224 1.00 85.88 213 LEU A N 1
ATOM 1800 C CA . LEU A 1 213 ? -1.607 4.078 9.449 1.00 85.88 213 LEU A CA 1
ATOM 1801 C C . LEU A 1 213 ? -0.797 3.443 8.334 1.00 85.88 213 LEU A C 1
ATOM 1803 O O . LEU A 1 213 ? 0.138 2.683 8.585 1.00 85.88 213 LEU A O 1
ATOM 1807 N N . PHE A 1 214 ? -1.170 3.736 7.093 1.00 79.56 214 PHE A N 1
ATOM 1808 C CA . PHE A 1 214 ? -0.462 3.169 5.966 1.00 79.56 214 PHE A CA 1
ATOM 1809 C C . PHE A 1 214 ? 0.899 3.854 5.753 1.00 79.56 214 PHE A C 1
ATOM 1811 O O . PHE A 1 214 ? 1.808 3.205 5.229 1.00 79.56 214 PHE A O 1
ATOM 1818 N N . PHE A 1 215 ? 1.053 5.139 6.117 1.00 74.00 215 PHE A N 1
ATOM 1819 C CA . PHE A 1 215 ? 2.116 5.980 5.549 1.00 74.00 215 PHE A CA 1
ATOM 1820 C C . PHE A 1 215 ? 2.995 6.756 6.520 1.00 74.00 215 PHE A C 1
ATOM 1822 O O . PHE A 1 215 ? 3.944 7.356 6.030 1.00 74.00 215 PHE A O 1
ATOM 1829 N N . TYR A 1 216 ? 2.739 6.766 7.826 1.00 74.56 216 TYR A N 1
ATOM 1830 C CA . TYR A 1 216 ? 3.527 7.552 8.786 1.00 74.56 216 TYR A CA 1
ATOM 1831 C C . TYR A 1 216 ? 3.973 6.747 10.012 1.00 74.56 216 TYR A C 1
ATOM 1833 O O . TYR A 1 216 ? 5.140 6.839 10.384 1.00 74.56 216 TYR A O 1
ATOM 1841 N N . ASN A 1 217 ? 3.112 5.912 10.611 1.00 70.44 217 ASN A N 1
ATOM 1842 C CA . ASN A 1 217 ? 3.518 5.012 11.704 1.00 70.44 217 ASN A CA 1
ATOM 1843 C C . ASN A 1 217 ? 3.366 3.547 11.288 1.00 70.44 217 ASN A C 1
ATOM 1845 O O . ASN A 1 217 ? 2.363 2.888 11.572 1.00 70.44 217 ASN A O 1
ATOM 1849 N N . TYR A 1 218 ? 4.395 3.046 10.606 1.00 73.25 218 TYR A N 1
ATOM 1850 C CA . TYR A 1 218 ? 4.409 1.717 10.002 1.00 73.25 218 TYR A CA 1
ATOM 1851 C C . TYR A 1 218 ? 4.252 0.608 11.034 1.00 73.25 218 TYR A C 1
ATOM 1853 O O . TYR A 1 218 ? 5.165 0.300 11.800 1.00 73.25 218 TYR A O 1
A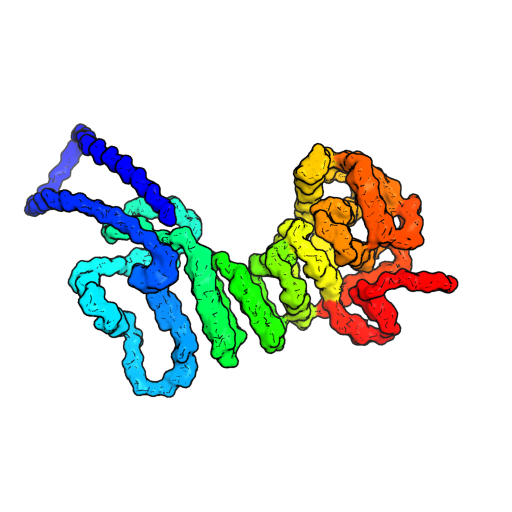TOM 1861 N N . LYS A 1 219 ? 3.091 -0.041 10.999 1.00 88.94 219 LYS A N 1
ATOM 1862 C CA . LYS A 1 219 ? 2.828 -1.299 11.696 1.00 88.94 219 LYS A CA 1
ATOM 1863 C C . LYS A 1 219 ? 2.167 -2.258 10.702 1.00 88.94 219 LYS A C 1
ATOM 1865 O O . LYS A 1 219 ? 0.939 -2.295 10.625 1.00 88.94 219 LYS A O 1
ATOM 1870 N N . PRO A 1 220 ? 2.952 -3.029 9.920 1.00 89.69 220 PRO A N 1
ATOM 1871 C CA . PRO A 1 220 ? 2.430 -3.887 8.851 1.00 89.69 220 PRO A CA 1
ATOM 1872 C C . PRO A 1 220 ? 1.335 -4.843 9.322 1.00 89.69 220 PRO A C 1
ATOM 1874 O O . PRO A 1 220 ? 0.350 -5.046 8.625 1.00 89.69 220 PRO A O 1
ATOM 1877 N N . HIS A 1 221 ? 1.455 -5.380 10.537 1.00 93.75 221 HIS A N 1
ATOM 1878 C CA . HIS A 1 221 ? 0.438 -6.256 11.119 1.00 93.75 221 HIS A CA 1
ATOM 1879 C C . HIS A 1 221 ? -0.923 -5.557 11.301 1.00 93.75 221 HIS A C 1
ATOM 1881 O O . HIS A 1 221 ? -1.957 -6.186 11.092 1.00 93.75 221 HIS A O 1
ATOM 1887 N N . LEU A 1 222 ? -0.948 -4.257 11.623 1.00 93.44 222 LEU A N 1
ATOM 1888 C CA . LEU A 1 222 ? -2.189 -3.478 11.703 1.00 93.44 222 LEU A CA 1
ATOM 1889 C C . LEU A 1 222 ? -2.758 -3.170 10.322 1.00 93.44 222 LEU A C 1
ATOM 1891 O O . LEU A 1 222 ? -3.973 -3.178 10.141 1.00 93.44 222 LEU A O 1
ATOM 1895 N N . VAL A 1 223 ? -1.892 -2.935 9.336 1.00 92.25 223 VAL A N 1
ATOM 1896 C CA . VAL A 1 223 ? -2.312 -2.786 7.939 1.00 92.25 223 VAL A CA 1
ATOM 1897 C C . VAL A 1 223 ? -2.928 -4.089 7.423 1.00 92.25 223 VAL A C 1
ATOM 1899 O O . VAL A 1 223 ? -4.014 -4.057 6.849 1.00 92.25 223 VAL A O 1
ATOM 1902 N N . ASP A 1 224 ? -2.296 -5.238 7.681 1.00 94.44 224 ASP A N 1
ATOM 1903 C CA . ASP A 1 224 ? -2.831 -6.562 7.339 1.00 94.44 224 ASP A CA 1
ATOM 1904 C C . ASP A 1 224 ? -4.178 -6.800 8.034 1.00 94.44 224 ASP A C 1
ATOM 1906 O O . ASP A 1 224 ? -5.138 -7.196 7.379 1.00 94.44 224 ASP A O 1
ATOM 1910 N N . PHE A 1 225 ? -4.288 -6.469 9.326 1.00 95.44 225 PHE A N 1
ATOM 1911 C CA . PHE A 1 225 ? -5.531 -6.550 10.101 1.00 95.44 225 PHE A CA 1
ATOM 1912 C C . PHE A 1 225 ? -6.661 -5.698 9.500 1.00 95.44 225 PHE A C 1
ATOM 1914 O O . PHE A 1 225 ? -7.781 -6.173 9.294 1.00 95.44 225 PHE A O 1
ATOM 1921 N N . VAL A 1 226 ? -6.375 -4.442 9.157 1.00 94.19 226 VAL A N 1
ATOM 1922 C CA . VAL A 1 226 ? -7.356 -3.534 8.551 1.00 94.19 226 VAL A CA 1
ATOM 1923 C C . VAL A 1 226 ? -7.793 -4.022 7.170 1.00 94.19 226 VAL A C 1
ATOM 1925 O O . VAL A 1 226 ? -8.992 -4.056 6.876 1.00 94.19 226 VAL A O 1
ATOM 1928 N N . LEU A 1 227 ? -6.846 -4.439 6.327 1.00 93.88 227 LEU A N 1
ATOM 1929 C CA . LEU A 1 227 ? -7.143 -4.974 4.999 1.00 93.88 227 LEU A CA 1
ATOM 1930 C C . LEU A 1 227 ? -7.920 -6.297 5.080 1.00 93.88 227 LEU A C 1
ATOM 1932 O O . LEU A 1 227 ? -8.852 -6.494 4.295 1.00 93.88 227 LEU A O 1
ATOM 1936 N N . TYR A 1 228 ? -7.608 -7.158 6.054 1.00 95.69 228 TYR A N 1
ATOM 1937 C CA . TYR A 1 228 ? -8.349 -8.383 6.362 1.00 95.69 228 TYR A CA 1
ATOM 1938 C C . TYR A 1 228 ? -9.830 -8.078 6.611 1.00 95.69 228 TYR A C 1
ATOM 1940 O O . TYR A 1 228 ? -10.701 -8.605 5.910 1.00 95.69 228 TYR A O 1
ATOM 1948 N N . HIS A 1 229 ? -10.126 -7.181 7.555 1.00 95.25 229 HIS A N 1
ATOM 1949 C CA . HIS A 1 229 ? -11.504 -6.854 7.923 1.00 95.25 229 HIS A CA 1
ATOM 1950 C C . HIS A 1 229 ? -12.255 -6.118 6.808 1.00 95.25 229 HIS A C 1
ATOM 1952 O O . HIS A 1 229 ? -13.415 -6.439 6.538 1.00 95.25 229 HIS A O 1
ATOM 1958 N N . ALA A 1 230 ? -11.598 -5.199 6.093 1.00 93.62 230 ALA A N 1
ATOM 1959 C CA . ALA A 1 230 ? -12.193 -4.542 4.929 1.00 93.62 230 ALA A CA 1
ATOM 1960 C C . ALA A 1 230 ? -12.581 -5.556 3.836 1.00 93.62 230 ALA A C 1
ATOM 1962 O O . ALA A 1 230 ? -13.676 -5.492 3.274 1.00 93.62 230 ALA A O 1
ATOM 1963 N N . THR A 1 231 ? -11.717 -6.543 3.586 1.00 94.38 231 THR A N 1
ATOM 1964 C CA . THR A 1 231 ? -11.952 -7.607 2.600 1.00 94.38 231 THR A CA 1
ATOM 1965 C C . THR A 1 231 ? -13.095 -8.527 3.024 1.00 94.38 231 THR A C 1
ATOM 1967 O O . THR A 1 231 ? -13.970 -8.830 2.214 1.00 94.38 231 THR A O 1
ATOM 1970 N N . ARG A 1 232 ? -13.159 -8.924 4.304 1.00 94.94 232 ARG A N 1
ATOM 1971 C CA . ARG A 1 232 ? -14.276 -9.717 4.859 1.00 94.94 232 ARG A CA 1
ATOM 1972 C C . ARG A 1 232 ? -15.629 -9.025 4.679 1.00 94.94 232 ARG A C 1
ATOM 1974 O O . ARG A 1 232 ? -16.611 -9.698 4.375 1.00 94.94 232 ARG A O 1
ATOM 1981 N N . LEU A 1 233 ? -15.668 -7.699 4.801 1.00 95.25 233 LEU A N 1
ATOM 1982 C CA . LEU A 1 233 ? -16.870 -6.891 4.572 1.00 95.25 233 LEU A CA 1
ATOM 1983 C C . LEU A 1 233 ? -17.127 -6.537 3.103 1.00 95.25 233 LEU A C 1
ATOM 1985 O O . LEU A 1 233 ? -18.107 -5.852 2.811 1.00 95.25 233 LEU A O 1
ATOM 1989 N N . LYS A 1 234 ? -16.269 -6.978 2.175 1.00 94.94 234 LYS A N 1
ATOM 1990 C CA . LYS A 1 234 ? -16.335 -6.629 0.749 1.00 94.94 234 LYS A CA 1
ATOM 1991 C C . LYS A 1 234 ? -16.317 -5.112 0.511 1.00 94.94 234 LYS A C 1
ATOM 1993 O O . LYS A 1 234 ? -17.097 -4.577 -0.279 1.00 94.94 234 LYS A O 1
ATOM 1998 N N . ARG A 1 235 ? -15.440 -4.405 1.231 1.00 92.38 235 ARG A N 1
ATOM 1999 C CA . ARG A 1 235 ? -15.279 -2.945 1.180 1.00 92.38 235 ARG A CA 1
ATOM 2000 C C . ARG A 1 235 ? -13.929 -2.560 0.587 1.00 92.38 235 ARG A C 1
ATOM 2002 O O . ARG A 1 235 ? -12.887 -3.067 1.002 1.00 92.38 235 ARG A O 1
ATOM 2009 N N . ARG A 1 236 ? -13.931 -1.614 -0.358 1.00 88.44 236 ARG A N 1
ATOM 2010 C CA . ARG A 1 236 ? -12.708 -0.985 -0.884 1.00 88.44 236 ARG A CA 1
ATOM 2011 C C . ARG A 1 236 ? -12.348 0.207 -0.009 1.00 88.44 236 ARG A C 1
ATOM 2013 O O . ARG A 1 236 ? -12.607 1.352 -0.368 1.00 88.44 236 ARG A O 1
ATOM 2020 N N . LEU A 1 237 ? -11.737 -0.073 1.139 1.00 83.75 237 LEU A N 1
ATOM 2021 C CA . LEU A 1 237 ? -11.397 0.951 2.132 1.00 83.75 237 LEU A CA 1
ATOM 2022 C C . LEU A 1 237 ? -10.644 2.142 1.510 1.00 83.75 237 LEU A C 1
ATOM 2024 O O . LEU A 1 237 ? -10.969 3.297 1.765 1.00 83.75 237 LEU A O 1
ATOM 2028 N N . LEU A 1 238 ? -9.686 1.858 0.624 1.00 80.00 238 LEU A N 1
ATOM 2029 C CA . LEU A 1 238 ? -8.850 2.880 -0.012 1.00 80.00 238 LEU A CA 1
ATOM 2030 C C . LEU A 1 238 ? -9.612 3.772 -1.004 1.00 80.00 238 LEU A C 1
ATOM 2032 O O . LEU A 1 238 ? -9.226 4.924 -1.212 1.00 80.00 238 LEU A O 1
ATOM 2036 N N . ASP A 1 239 ? -10.684 3.257 -1.610 1.00 81.94 239 ASP A N 1
ATOM 2037 C CA . ASP A 1 239 ? -11.532 4.033 -2.518 1.00 81.94 239 ASP A CA 1
ATOM 2038 C C . ASP A 1 239 ? -12.517 4.915 -1.742 1.00 81.94 239 ASP A C 1
ATOM 2040 O O . ASP A 1 239 ? -12.795 6.041 -2.157 1.00 81.94 239 ASP A O 1
ATOM 2044 N N . GLU A 1 240 ? -12.998 4.438 -0.592 1.00 82.38 240 GLU A N 1
ATOM 2045 C CA . GLU A 1 240 ? -13.951 5.156 0.261 1.00 82.38 240 GLU A CA 1
ATOM 2046 C C . GLU A 1 240 ? -13.299 6.333 1.006 1.00 82.38 240 GLU A C 1
ATOM 2048 O O . GLU A 1 240 ? -13.888 7.406 1.126 1.00 82.38 240 GLU A O 1
ATOM 2053 N N . VAL A 1 241 ? -12.059 6.156 1.463 1.00 73.12 241 VAL A N 1
ATOM 2054 C CA . VAL A 1 241 ? -11.384 7.070 2.404 1.00 73.12 241 VAL A CA 1
ATOM 2055 C C . VAL A 1 241 ? -10.649 8.215 1.690 1.00 73.12 241 VAL A C 1
ATOM 2057 O O . VAL A 1 241 ? -10.180 9.152 2.329 1.00 73.12 241 VAL A O 1
ATOM 2060 N N . ARG A 1 242 ? -10.596 8.204 0.347 1.00 74.12 242 ARG A N 1
ATOM 2061 C CA . ARG A 1 242 ? -9.833 9.176 -0.470 1.00 74.12 242 ARG A CA 1
ATOM 2062 C C . ARG A 1 242 ? -8.403 9.351 0.039 1.00 74.12 242 ARG A C 1
ATOM 2064 O O . ARG A 1 242 ? -7.916 10.470 0.192 1.00 74.12 242 ARG A O 1
ATOM 2071 N N . ILE A 1 243 ? -7.755 8.220 0.285 1.00 70.62 243 ILE A N 1
ATOM 2072 C CA . ILE A 1 243 ? -6.398 8.164 0.808 1.00 70.62 243 ILE A CA 1
ATOM 2073 C C . ILE A 1 243 ? -5.472 9.046 -0.037 1.00 70.62 243 ILE A C 1
ATOM 2075 O O . ILE A 1 243 ? -5.473 8.970 -1.273 1.00 70.62 243 ILE A O 1
ATOM 2079 N N . ASP A 1 244 ? -4.708 9.910 0.629 1.00 71.88 244 ASP A N 1
ATOM 2080 C CA . ASP A 1 244 ? -3.685 10.709 -0.028 1.00 71.88 244 ASP A CA 1
ATOM 2081 C C . ASP A 1 244 ? -2.439 9.845 -0.169 1.00 71.88 244 ASP A C 1
ATOM 2083 O O . ASP A 1 244 ? -1.686 9.646 0.778 1.00 71.88 244 ASP A O 1
ATOM 2087 N N . TRP A 1 245 ? -2.218 9.307 -1.364 1.00 70.00 245 TRP A N 1
ATOM 2088 C CA . TRP A 1 245 ? -1.054 8.463 -1.610 1.00 70.00 245 TRP A CA 1
ATOM 2089 C C . TRP A 1 245 ? 0.234 9.274 -1.773 1.00 70.00 245 TRP A C 1
ATOM 2091 O O . TRP A 1 245 ? 1.296 8.686 -1.945 1.00 70.00 245 TRP A O 1
ATOM 2101 N N . ARG A 1 246 ? 0.206 10.611 -1.733 1.00 66.81 246 ARG A N 1
ATOM 2102 C CA . ARG A 1 246 ? 1.439 11.391 -1.903 1.00 66.81 246 ARG A CA 1
ATOM 2103 C C . ARG A 1 246 ? 2.472 11.041 -0.829 1.00 66.81 246 ARG A C 1
ATOM 2105 O O . ARG A 1 246 ? 3.547 10.605 -1.219 1.00 66.81 246 ARG A O 1
ATOM 2112 N N . PRO A 1 247 ? 2.172 11.091 0.481 1.00 57.91 247 PRO A N 1
ATOM 2113 C CA . PRO A 1 247 ? 3.141 10.709 1.510 1.00 57.91 247 PRO A CA 1
ATOM 2114 C C . PRO A 1 247 ? 3.479 9.214 1.471 1.00 57.91 247 PRO A C 1
ATOM 2116 O O . PRO A 1 247 ? 4.617 8.828 1.725 1.00 57.91 247 PRO A O 1
ATOM 2119 N N . SER A 1 248 ? 2.515 8.377 1.070 1.00 57.53 248 SER A N 1
ATOM 2120 C CA . SER A 1 248 ? 2.669 6.919 1.004 1.00 57.53 248 SER A CA 1
ATOM 2121 C C . SER A 1 248 ? 3.797 6.425 0.143 1.00 57.53 248 SER A C 1
ATOM 2123 O O . SER A 1 248 ? 4.443 5.435 0.462 1.00 57.53 248 SER A O 1
ATOM 2125 N N . LEU A 1 249 ? 3.999 7.112 -0.971 1.00 59.12 249 LEU A N 1
ATOM 2126 C CA . LEU A 1 249 ? 4.969 6.699 -1.952 1.00 59.12 249 LEU A CA 1
ATOM 2127 C C . LEU A 1 249 ? 6.361 7.085 -1.469 1.00 59.12 249 LEU A C 1
ATOM 2129 O O . LEU A 1 249 ? 7.294 6.362 -1.763 1.00 59.12 249 LEU A O 1
ATOM 2133 N N . PHE A 1 250 ? 6.492 8.157 -0.681 1.00 60.62 250 PHE A N 1
ATOM 2134 C CA . PHE A 1 250 ? 7.785 8.689 -0.244 1.00 60.62 250 PHE A CA 1
ATOM 2135 C C . PHE A 1 250 ? 8.294 8.118 1.066 1.00 60.62 250 PHE A C 1
ATOM 2137 O O . PHE A 1 250 ? 9.504 8.021 1.238 1.00 60.62 250 PHE A O 1
ATOM 2144 N N . ILE A 1 251 ? 7.390 7.757 1.972 1.00 56.22 251 ILE A N 1
ATOM 2145 C CA . ILE A 1 251 ? 7.754 7.370 3.337 1.00 56.22 251 ILE A CA 1
ATOM 2146 C C . ILE A 1 251 ? 7.334 5.912 3.621 1.00 56.22 251 ILE A C 1
ATOM 2148 O O . ILE A 1 251 ? 7.970 5.234 4.421 1.00 56.22 251 ILE A O 1
ATOM 2152 N N . GLY A 1 252 ? 6.319 5.400 2.906 1.00 60.22 252 GLY A N 1
ATOM 2153 C CA . GLY A 1 252 ? 5.688 4.092 3.114 1.00 60.22 252 GLY A CA 1
ATOM 2154 C C . GLY A 1 252 ? 6.644 2.905 3.239 1.00 60.22 252 GLY A C 1
ATOM 2155 O O . GLY A 1 252 ? 7.512 2.717 2.385 1.00 60.22 252 GLY A O 1
ATOM 2156 N N . SER A 1 253 ? 6.435 2.049 4.250 1.00 72.06 253 SER A N 1
ATOM 2157 C CA . SER A 1 253 ? 7.169 0.786 4.339 1.00 72.06 253 SER A CA 1
ATOM 2158 C C . SER A 1 253 ? 6.839 -0.115 3.146 1.00 72.06 253 SER A C 1
ATOM 2160 O O . SER A 1 253 ? 5.691 -0.246 2.708 1.00 72.06 253 SER A O 1
ATOM 2162 N N . LEU A 1 254 ? 7.877 -0.755 2.617 1.00 78.00 254 LEU A N 1
ATOM 2163 C CA . LEU A 1 254 ? 7.802 -1.716 1.516 1.00 78.00 254 LEU A CA 1
ATOM 2164 C C . LEU A 1 254 ? 6.807 -2.856 1.824 1.00 78.00 254 LEU A C 1
ATOM 2166 O O . LEU A 1 254 ? 6.107 -3.348 0.940 1.00 78.00 254 LEU A O 1
ATOM 2170 N N . GLU A 1 255 ? 6.678 -3.213 3.100 1.00 83.56 255 GLU A N 1
ATOM 2171 C CA . GLU A 1 255 ? 5.748 -4.221 3.609 1.00 83.56 255 GLU A CA 1
ATOM 2172 C C . GLU A 1 255 ? 4.278 -3.799 3.466 1.00 83.56 255 GLU A C 1
ATOM 2174 O O . GLU A 1 255 ? 3.430 -4.613 3.110 1.00 83.56 255 GLU A O 1
ATOM 2179 N N . CYS A 1 256 ? 3.941 -2.522 3.671 1.00 84.25 256 CYS A N 1
ATOM 2180 C CA . CYS A 1 256 ? 2.577 -2.046 3.427 1.00 84.25 256 CYS A CA 1
ATOM 2181 C C . CYS A 1 256 ? 2.190 -2.224 1.953 1.00 84.25 256 CYS A C 1
ATOM 2183 O O . CYS A 1 256 ? 1.057 -2.597 1.644 1.00 84.25 256 CYS A O 1
ATOM 2185 N N . LEU A 1 257 ? 3.133 -1.998 1.033 1.00 83.19 257 LEU A N 1
ATOM 2186 C CA . LEU A 1 257 ? 2.894 -2.198 -0.392 1.00 83.19 257 LEU A CA 1
ATOM 2187 C C . LEU A 1 257 ? 2.685 -3.676 -0.736 1.00 83.19 257 LEU A C 1
ATOM 2189 O O . LEU A 1 257 ? 1.774 -4.000 -1.501 1.00 83.19 257 LEU A O 1
ATOM 2193 N N . SER A 1 258 ? 3.491 -4.574 -0.163 1.00 87.62 258 SER A N 1
ATOM 2194 C CA . SER A 1 258 ? 3.321 -6.015 -0.377 1.00 87.62 258 SER A CA 1
ATOM 2195 C C . SER A 1 258 ? 1.966 -6.494 0.149 1.00 87.62 258 SER A C 1
ATOM 2197 O O . SER A 1 258 ? 1.289 -7.266 -0.531 1.00 87.62 258 SER A O 1
ATOM 2199 N N . LEU A 1 259 ? 1.500 -5.959 1.283 1.00 91.38 259 LEU A N 1
ATOM 2200 C CA . LEU A 1 259 ? 0.158 -6.211 1.808 1.00 91.38 259 LEU A CA 1
ATOM 2201 C C . LEU A 1 259 ? -0.932 -5.687 0.864 1.00 91.38 259 LEU A C 1
ATOM 2203 O O . LEU A 1 259 ? -1.877 -6.407 0.551 1.00 91.38 259 LEU A O 1
ATOM 2207 N N . LEU A 1 260 ? -0.801 -4.477 0.327 1.00 90.25 260 LEU A N 1
ATOM 2208 C CA . LEU A 1 260 ? -1.756 -3.960 -0.658 1.00 90.25 260 LEU A CA 1
ATOM 2209 C C . LEU A 1 260 ? -1.862 -4.878 -1.887 1.00 90.25 260 LEU A C 1
ATOM 2211 O O . LEU A 1 260 ? -2.970 -5.230 -2.302 1.00 90.25 260 LEU A O 1
ATOM 2215 N N . ILE A 1 261 ? -0.727 -5.338 -2.418 1.00 91.25 261 ILE A N 1
ATOM 2216 C CA . ILE A 1 261 ? -0.689 -6.302 -3.525 1.00 91.25 261 ILE A CA 1
ATOM 2217 C C . ILE A 1 261 ? -1.309 -7.645 -3.096 1.00 91.25 261 ILE A C 1
ATOM 2219 O O . ILE A 1 261 ? -2.113 -8.213 -3.842 1.00 91.25 261 ILE A O 1
ATOM 2223 N N . LYS A 1 262 ? -1.007 -8.149 -1.891 1.00 93.38 262 LYS A N 1
ATOM 2224 C CA . LYS A 1 262 ? -1.585 -9.381 -1.314 1.00 93.38 262 LYS A CA 1
ATOM 2225 C C . LYS A 1 262 ? -3.117 -9.347 -1.325 1.00 93.38 262 LYS A C 1
ATOM 2227 O O . LYS A 1 262 ? -3.727 -10.333 -1.729 1.00 93.38 262 LYS A O 1
ATOM 2232 N N . TYR A 1 263 ? -3.731 -8.212 -0.983 1.00 94.31 263 TYR A N 1
ATOM 2233 C CA . TYR A 1 263 ? -5.192 -8.011 -1.004 1.00 94.31 263 TYR A CA 1
ATOM 2234 C C . TYR A 1 263 ? -5.757 -7.544 -2.359 1.00 94.31 263 TYR A C 1
ATOM 2236 O O . TY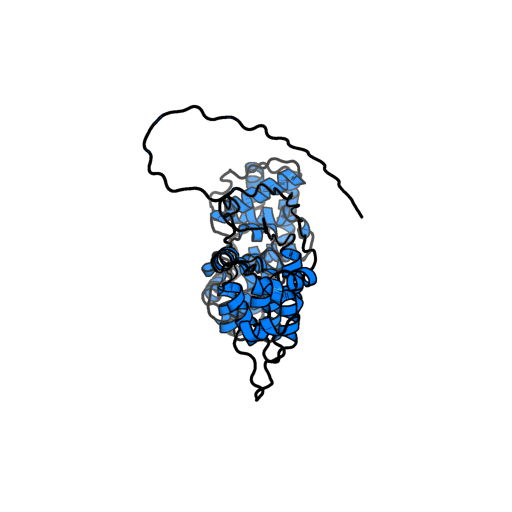R A 1 263 ? -6.927 -7.177 -2.461 1.00 94.31 263 TYR A O 1
ATOM 2244 N N . GLY A 1 264 ? -4.957 -7.555 -3.429 1.00 91.94 264 GLY A N 1
ATOM 2245 C CA . GLY A 1 264 ? -5.428 -7.241 -4.781 1.00 91.94 264 GLY A CA 1
ATOM 2246 C C . GLY A 1 264 ? -5.642 -5.749 -5.054 1.00 91.94 264 GLY A C 1
ATOM 2247 O O . GLY A 1 264 ? -6.411 -5.389 -5.949 1.00 91.94 264 GLY A O 1
ATOM 2248 N N . TYR A 1 265 ? -4.979 -4.861 -4.310 1.00 88.00 265 TYR A N 1
ATOM 2249 C CA . TYR A 1 265 ? -4.930 -3.429 -4.606 1.00 88.00 265 TYR A CA 1
ATOM 2250 C C . TYR A 1 265 ? -3.813 -3.129 -5.615 1.00 88.00 265 TYR A C 1
ATOM 2252 O O . TYR A 1 265 ? -2.790 -2.540 -5.287 1.00 88.00 265 TYR A O 1
ATOM 2260 N N . ASN A 1 266 ? -4.028 -3.507 -6.877 1.00 73.38 266 ASN A N 1
ATOM 2261 C CA . ASN A 1 266 ? -3.099 -3.197 -7.978 1.00 73.38 266 ASN A CA 1
ATOM 2262 C C . ASN A 1 266 ? -3.390 -1.826 -8.633 1.00 73.38 266 ASN A C 1
ATOM 2264 O O . ASN A 1 266 ? -2.617 -1.338 -9.455 1.00 73.38 266 ASN A O 1
ATOM 2268 N N . TYR A 1 267 ? -4.532 -1.211 -8.298 1.00 58.03 267 TYR A N 1
ATOM 2269 C CA . TYR A 1 267 ? -5.081 -0.026 -8.965 1.00 58.03 267 TYR A CA 1
ATOM 2270 C C . TYR A 1 267 ? -4.516 1.350 -8.551 1.00 58.03 267 TYR A C 1
ATOM 2272 O O . TYR A 1 267 ? -4.539 2.252 -9.396 1.00 58.03 267 TYR A O 1
ATOM 2280 N N . PRO A 1 268 ? -4.009 1.595 -7.319 1.00 59.25 268 PRO A N 1
ATOM 2281 C CA . PRO A 1 268 ? -3.687 2.967 -6.924 1.00 59.25 268 PRO A CA 1
ATOM 2282 C C . PRO A 1 268 ? -2.524 3.563 -7.735 1.00 59.25 268 PRO A C 1
ATOM 2284 O O . PRO A 1 268 ? -2.471 4.774 -7.905 1.00 59.25 268 PRO A O 1
ATOM 2287 N N . PHE A 1 269 ? -1.664 2.741 -8.343 1.00 61.00 269 PHE A N 1
ATOM 2288 C CA . PHE A 1 269 ? -0.452 3.177 -9.054 1.00 61.00 269 PHE A CA 1
ATOM 2289 C C . PHE A 1 269 ? -0.684 3.944 -10.363 1.00 61.00 269 PHE A C 1
ATOM 2291 O O . PHE A 1 269 ? 0.225 4.601 -10.861 1.00 61.00 269 PHE A O 1
ATOM 2298 N N . PHE A 1 270 ? -1.888 3.893 -10.939 1.00 65.50 270 PHE A N 1
ATOM 2299 C CA . PHE A 1 270 ? -2.134 4.438 -12.281 1.00 65.50 270 PHE A CA 1
ATOM 2300 C C . PHE A 1 270 ? -2.977 5.720 -12.310 1.00 65.50 270 PHE A C 1
ATOM 2302 O O . PHE A 1 270 ? -3.406 6.136 -13.389 1.00 65.50 270 PHE A O 1
ATOM 2309 N N . ARG A 1 271 ? -3.226 6.378 -11.166 1.00 73.94 271 ARG A N 1
ATOM 2310 C CA . ARG A 1 271 ? -3.945 7.667 -11.175 1.00 73.94 271 ARG A CA 1
ATOM 2311 C C . ARG A 1 271 ? -3.011 8.825 -11.524 1.00 73.94 271 ARG A C 1
ATOM 2313 O O . ARG A 1 271 ? -1.901 8.936 -11.009 1.00 73.94 271 ARG A O 1
ATOM 2320 N N . GLU A 1 272 ? -3.514 9.747 -12.343 1.00 73.75 272 GLU A N 1
ATOM 2321 C CA . GLU A 1 272 ? -2.717 10.847 -12.903 1.00 73.75 272 GLU A CA 1
ATOM 2322 C C . GLU A 1 272 ? -2.152 11.818 -11.876 1.00 73.75 272 GLU A C 1
ATOM 2324 O O . GLU A 1 272 ? -1.015 12.273 -11.995 1.00 73.75 272 GLU A O 1
ATOM 2329 N N . GLN A 1 273 ? -2.893 12.021 -10.795 1.00 74.88 273 GLN A N 1
ATOM 2330 C CA . GLN A 1 273 ? -2.451 12.803 -9.649 1.00 74.88 273 GLN A CA 1
ATOM 2331 C C . GLN A 1 273 ? -1.152 12.283 -9.006 1.00 74.88 273 GLN A C 1
ATOM 2333 O O . GLN A 1 273 ? -0.374 13.082 -8.488 1.00 74.88 273 GLN A O 1
ATOM 2338 N N . TYR A 1 274 ? -0.865 10.978 -9.076 1.00 75.19 274 TYR A N 1
ATOM 2339 C CA . TYR A 1 274 ? 0.360 10.421 -8.493 1.00 75.19 274 TYR A CA 1
ATOM 2340 C C . TYR A 1 274 ? 1.574 10.593 -9.399 1.00 75.19 274 TYR A C 1
ATOM 2342 O O . TYR A 1 274 ? 2.688 10.662 -8.885 1.00 75.19 274 TYR A O 1
ATOM 2350 N N . LEU A 1 275 ? 1.380 10.764 -10.715 1.00 77.81 275 LEU A N 1
ATOM 2351 C CA . LEU A 1 275 ? 2.481 11.016 -11.652 1.00 77.81 275 LEU A CA 1
ATOM 2352 C C . LEU A 1 275 ? 3.286 12.237 -11.225 1.00 77.81 275 LEU A C 1
ATOM 2354 O O . LEU A 1 275 ? 4.506 12.176 -11.143 1.00 77.81 275 LEU A O 1
ATOM 2358 N N . LEU A 1 276 ? 2.584 13.337 -10.945 1.00 81.75 276 LEU A N 1
ATOM 2359 C CA . LEU A 1 276 ? 3.194 14.605 -10.549 1.00 81.75 276 LEU A CA 1
ATOM 2360 C C . LEU A 1 276 ? 3.954 14.477 -9.232 1.00 81.75 276 LEU A C 1
ATOM 2362 O O . LEU A 1 276 ? 4.964 15.144 -9.036 1.00 81.75 276 LEU A O 1
ATOM 2366 N N . CYS A 1 277 ? 3.487 13.595 -8.355 1.00 80.31 277 CYS A N 1
ATOM 2367 C CA . CYS A 1 277 ? 4.087 13.392 -7.051 1.00 80.31 277 CYS A CA 1
ATOM 2368 C C . CYS A 1 277 ? 5.368 12.572 -7.182 1.00 80.31 277 CYS A C 1
ATOM 2370 O O . CYS A 1 277 ? 6.409 13.026 -6.719 1.00 80.31 277 CYS A O 1
ATOM 2372 N N . PHE A 1 278 ? 5.328 11.431 -7.884 1.00 80.25 278 PHE A N 1
ATOM 2373 C CA . PHE A 1 278 ? 6.540 10.672 -8.213 1.00 80.25 278 PHE A CA 1
ATOM 2374 C C . PHE A 1 278 ? 7.562 11.538 -8.922 1.00 80.25 278 PHE A C 1
ATOM 2376 O O . PHE A 1 278 ? 8.733 11.532 -8.564 1.00 80.25 278 PHE A O 1
ATOM 2383 N N . LYS A 1 279 ? 7.094 12.316 -9.897 1.00 86.69 279 LYS A N 1
ATOM 2384 C CA . LYS A 1 279 ? 7.919 13.256 -10.635 1.00 86.69 279 LYS A CA 1
ATOM 2385 C C . LYS A 1 279 ? 8.651 14.208 -9.685 1.00 86.69 279 LYS A C 1
ATOM 2387 O O . LYS A 1 279 ? 9.875 14.217 -9.669 1.00 86.69 279 LYS A O 1
ATOM 2392 N N . GLY A 1 280 ? 7.903 14.952 -8.868 1.00 85.75 280 GLY A N 1
ATOM 2393 C CA . GLY A 1 280 ? 8.472 15.948 -7.963 1.00 85.75 280 GLY A CA 1
ATOM 2394 C C . GLY A 1 280 ? 9.419 15.349 -6.926 1.00 85.75 280 GLY A C 1
ATOM 2395 O O . GLY A 1 280 ? 10.424 15.965 -6.597 1.00 85.75 280 GLY A O 1
ATOM 2396 N N . ALA A 1 281 ? 9.146 14.138 -6.442 1.00 83.38 281 ALA A N 1
ATOM 2397 C CA . ALA A 1 281 ? 10.013 13.489 -5.469 1.00 83.38 281 ALA A CA 1
ATOM 2398 C C . ALA A 1 281 ? 11.277 12.879 -6.067 1.00 83.38 281 ALA A C 1
ATOM 2400 O O . ALA A 1 281 ? 12.320 12.943 -5.429 1.00 83.38 281 ALA A O 1
ATOM 2401 N N . ILE A 1 282 ? 11.209 12.316 -7.276 1.00 86.50 282 ILE A N 1
ATOM 2402 C CA . ILE A 1 282 ? 12.407 11.866 -7.992 1.00 86.50 282 ILE A CA 1
ATOM 2403 C C . ILE A 1 282 ? 13.291 13.079 -8.298 1.00 86.50 282 ILE A C 1
ATOM 2405 O O . ILE A 1 282 ? 14.484 13.044 -8.013 1.00 86.50 282 ILE A O 1
ATOM 2409 N N . GLU A 1 283 ? 12.706 14.166 -8.815 1.00 88.56 283 GLU A N 1
ATOM 2410 C CA . GLU A 1 283 ? 13.423 15.422 -9.084 1.00 88.56 283 GLU A CA 1
ATOM 2411 C C . GLU A 1 283 ? 14.051 15.990 -7.803 1.00 88.56 283 GLU A C 1
ATOM 2413 O O . GLU A 1 283 ? 15.227 16.345 -7.803 1.00 88.56 283 GLU A O 1
ATOM 2418 N N . TYR A 1 284 ? 13.302 16.019 -6.695 1.00 87.06 284 TYR A N 1
ATOM 2419 C CA . TYR A 1 284 ? 13.816 16.438 -5.391 1.00 87.06 284 TYR A CA 1
ATOM 2420 C C . TYR A 1 284 ? 14.960 15.538 -4.911 1.00 87.06 284 TYR A C 1
ATOM 2422 O O . TYR A 1 284 ? 16.036 16.041 -4.609 1.00 87.06 284 TYR A O 1
ATOM 2430 N N . TYR A 1 285 ? 14.766 14.217 -4.879 1.00 85.50 285 TYR A N 1
ATOM 2431 C CA . TYR A 1 285 ? 15.776 13.277 -4.395 1.00 85.50 285 TYR A CA 1
ATOM 2432 C C . TYR A 1 285 ? 17.077 13.391 -5.192 1.00 85.50 285 TYR A C 1
ATOM 2434 O O . TYR A 1 285 ? 18.145 13.510 -4.594 1.00 85.50 285 TYR A O 1
ATOM 2442 N N . ILE A 1 286 ? 16.992 13.390 -6.527 1.00 84.44 286 ILE A N 1
ATOM 2443 C CA . ILE A 1 286 ? 18.171 13.462 -7.395 1.00 84.44 286 ILE A CA 1
ATOM 2444 C C . ILE A 1 286 ? 18.890 14.801 -7.214 1.00 84.44 286 ILE A C 1
ATOM 2446 O O . ILE A 1 286 ? 20.111 14.826 -7.058 1.00 84.44 286 ILE A O 1
ATOM 2450 N N . ARG A 1 287 ? 18.151 15.910 -7.130 1.00 87.38 287 ARG A N 1
ATOM 2451 C CA . ARG A 1 287 ? 18.757 17.220 -6.885 1.00 87.38 287 ARG A CA 1
ATOM 2452 C C . ARG A 1 287 ? 19.469 17.281 -5.534 1.00 87.38 287 ARG A C 1
ATOM 2454 O O . ARG A 1 287 ? 20.625 17.686 -5.486 1.00 87.38 287 ARG A O 1
ATOM 2461 N N . GLU A 1 288 ? 18.814 16.853 -4.457 1.00 86.12 288 GLU A N 1
ATOM 2462 C CA . GLU A 1 288 ? 19.372 16.948 -3.100 1.00 86.12 288 GLU A CA 1
ATOM 2463 C C . GLU A 1 288 ? 20.531 15.967 -2.855 1.00 86.12 288 GLU A C 1
ATOM 2465 O O . GLU A 1 288 ? 21.517 16.332 -2.221 1.00 86.12 288 GLU A O 1
ATOM 2470 N N . HIS A 1 289 ? 20.448 14.730 -3.360 1.00 82.69 289 HIS A N 1
ATOM 2471 C CA . HIS A 1 289 ? 21.415 13.670 -3.029 1.00 82.69 289 HIS A CA 1
ATOM 2472 C C . HIS A 1 289 ? 22.480 13.456 -4.105 1.00 82.69 289 HIS A C 1
ATOM 2474 O O . HIS A 1 289 ? 23.534 12.884 -3.825 1.00 82.69 289 HIS A O 1
ATOM 2480 N N . ARG A 1 290 ? 22.216 13.875 -5.347 1.00 79.81 290 ARG A N 1
ATOM 2481 C CA . ARG A 1 290 ? 23.119 13.667 -6.491 1.00 79.81 290 ARG A CA 1
ATOM 2482 C C . ARG A 1 290 ? 23.561 14.973 -7.148 1.00 79.81 290 ARG A C 1
ATOM 2484 O O . ARG A 1 290 ? 24.399 14.926 -8.044 1.00 79.81 290 ARG A O 1
ATOM 2491 N N . GLY A 1 291 ? 23.029 16.123 -6.721 1.00 83.69 291 GLY A N 1
ATOM 2492 C CA . GLY A 1 291 ? 23.405 17.439 -7.248 1.00 83.69 291 GLY A CA 1
ATOM 2493 C C . GLY A 1 291 ? 23.072 17.631 -8.729 1.00 83.69 291 GLY A C 1
ATOM 2494 O O . GLY A 1 291 ? 23.697 18.460 -9.385 1.00 83.69 291 GLY A O 1
ATOM 2495 N N . SER A 1 292 ? 22.134 16.841 -9.260 1.00 82.69 292 SER A N 1
ATOM 2496 C CA . SER A 1 292 ? 21.793 16.807 -10.684 1.00 82.69 292 SER A CA 1
ATOM 2497 C C . SER A 1 292 ? 20.381 17.337 -10.918 1.00 82.69 292 SER A C 1
ATOM 2499 O O . SER A 1 292 ? 19.448 16.972 -10.204 1.00 82.69 292 SER A O 1
ATOM 2501 N N . ASP A 1 293 ? 20.209 18.181 -11.935 1.00 84.06 293 ASP A N 1
ATOM 2502 C CA . ASP A 1 293 ? 18.890 18.648 -12.366 1.00 84.06 293 ASP A CA 1
ATOM 2503 C C . ASP A 1 293 ? 18.318 17.684 -13.412 1.00 84.06 293 ASP A C 1
ATOM 2505 O O . ASP A 1 293 ? 18.683 17.709 -14.588 1.00 84.06 293 ASP A O 1
ATOM 2509 N N . VAL A 1 294 ? 17.393 16.828 -12.980 1.00 82.88 294 VAL A N 1
ATOM 2510 C CA . VAL A 1 294 ? 16.645 15.923 -13.862 1.00 82.88 294 VAL A CA 1
ATOM 2511 C C . VAL A 1 294 ? 15.348 16.600 -14.281 1.00 82.88 294 VAL A C 1
ATOM 2513 O O . VAL A 1 294 ? 14.632 17.163 -13.455 1.00 82.88 294 VAL A O 1
ATOM 2516 N N . ASN A 1 295 ? 15.018 16.535 -15.573 1.00 83.88 295 ASN A N 1
ATOM 2517 C CA . ASN A 1 295 ? 13.768 17.084 -16.090 1.00 83.88 295 ASN A CA 1
ATOM 2518 C C . ASN A 1 295 ? 12.818 15.960 -16.501 1.00 83.88 295 ASN A C 1
ATOM 2520 O O . ASN A 1 295 ? 12.885 15.396 -17.600 1.00 83.88 295 ASN A O 1
ATOM 2524 N N . LEU A 1 296 ? 11.849 15.669 -15.638 1.00 82.81 296 LEU A N 1
ATOM 2525 C CA . LEU A 1 296 ? 10.858 14.636 -15.903 1.00 82.81 296 LEU A CA 1
ATOM 2526 C C . LEU A 1 296 ? 9.637 15.147 -16.698 1.00 82.81 296 LEU A C 1
ATOM 2528 O O . LEU A 1 296 ? 8.612 14.470 -16.772 1.00 82.81 296 LEU A O 1
ATOM 2532 N N . ALA A 1 297 ? 9.694 16.344 -17.300 1.00 70.62 297 ALA A N 1
ATOM 2533 C CA . ALA A 1 297 ? 8.584 16.916 -18.077 1.00 70.62 297 ALA A CA 1
ATOM 2534 C C . ALA A 1 297 ? 8.384 16.278 -19.467 1.00 70.62 297 ALA A C 1
ATOM 2536 O O . ALA A 1 297 ? 7.346 16.488 -20.095 1.00 70.62 297 ALA A O 1
ATOM 2537 N N . GLY A 1 298 ? 9.347 15.492 -19.955 1.00 66.88 298 GLY A N 1
ATOM 2538 C CA . GLY A 1 298 ? 9.277 14.867 -21.275 1.00 66.88 298 GLY A CA 1
ATOM 2539 C C . GLY A 1 298 ? 8.252 13.728 -21.378 1.00 66.88 298 GLY A C 1
ATOM 2540 O O . GLY A 1 298 ? 8.144 12.876 -20.499 1.00 66.88 298 GLY A O 1
ATOM 2541 N N . ASN A 1 299 ? 7.545 13.638 -22.512 1.00 72.06 299 ASN A N 1
ATOM 2542 C CA . ASN A 1 299 ? 6.761 12.451 -22.895 1.00 72.06 299 ASN A CA 1
ATOM 2543 C C . ASN A 1 299 ? 7.697 11.318 -23.361 1.00 72.06 299 ASN A C 1
ATOM 2545 O O . ASN A 1 299 ? 7.725 10.993 -24.547 1.00 72.06 299 ASN A O 1
ATOM 2549 N N . SER A 1 300 ? 8.536 10.780 -22.472 1.00 70.81 300 SER A N 1
ATOM 2550 C CA . SER A 1 300 ? 9.539 9.742 -22.791 1.00 70.81 300 SER A CA 1
ATOM 2551 C C . SER A 1 300 ? 8.952 8.463 -23.365 1.00 70.81 300 SER A C 1
ATOM 2553 O O . SER A 1 300 ? 9.567 7.842 -24.223 1.00 70.81 300 SER A O 1
ATOM 2555 N N . PHE A 1 301 ? 7.717 8.151 -22.989 1.00 77.06 301 PHE A N 1
ATOM 2556 C CA . PHE A 1 301 ? 6.974 7.015 -23.506 1.00 77.06 301 PHE A CA 1
ATOM 2557 C C . PHE A 1 301 ? 5.741 7.459 -24.284 1.00 77.06 301 PHE A C 1
ATOM 2559 O O . PHE A 1 301 ? 5.076 8.438 -23.926 1.00 77.06 301 PHE A O 1
ATOM 2566 N N . SER A 1 302 ? 5.406 6.676 -25.312 1.00 77.44 302 SER A N 1
ATOM 2567 C CA . SER A 1 302 ? 4.179 6.831 -26.096 1.00 77.44 302 SER A CA 1
ATOM 2568 C C . SER A 1 302 ? 2.927 6.604 -25.247 1.00 77.44 302 SER A C 1
ATOM 2570 O O . SER A 1 302 ? 1.939 7.318 -25.405 1.00 77.44 302 SER A O 1
ATOM 2572 N N . SER A 1 303 ? 2.969 5.660 -24.299 1.00 88.19 303 SER A N 1
ATOM 2573 C CA . SER A 1 303 ? 1.848 5.383 -23.401 1.00 88.19 303 SER A CA 1
ATOM 2574 C C . SER A 1 303 ? 2.033 6.031 -22.028 1.00 88.19 303 SER A C 1
ATOM 2576 O O . SER A 1 303 ? 3.106 5.986 -21.417 1.00 88.19 303 SER A O 1
ATOM 2578 N N . LYS A 1 304 ? 0.946 6.612 -21.500 1.00 86.31 304 LYS A N 1
ATOM 2579 C CA . LYS A 1 304 ? 0.909 7.114 -20.118 1.00 86.31 304 LYS A CA 1
ATOM 2580 C C . LYS A 1 304 ? 1.276 5.994 -19.136 1.00 86.31 304 LYS A C 1
ATOM 2582 O O . LYS A 1 304 ? 2.128 6.205 -18.284 1.00 86.31 304 LYS A O 1
ATOM 2587 N N . ARG A 1 305 ? 0.712 4.790 -19.318 1.00 87.31 305 ARG A N 1
ATOM 2588 C CA . ARG A 1 305 ? 0.959 3.602 -18.478 1.00 87.31 305 ARG A CA 1
ATOM 2589 C C . ARG A 1 305 ? 2.443 3.236 -18.373 1.00 87.31 305 ARG A C 1
ATOM 2591 O O . ARG A 1 305 ? 2.934 3.083 -17.261 1.00 87.31 305 ARG A O 1
ATOM 2598 N N . ARG A 1 306 ? 3.178 3.166 -19.491 1.00 89.62 306 ARG A N 1
ATOM 2599 C CA . ARG A 1 306 ? 4.621 2.850 -19.463 1.00 89.62 306 ARG A CA 1
ATOM 2600 C C . ARG A 1 306 ? 5.428 3.911 -18.729 1.00 89.62 306 ARG A C 1
ATOM 2602 O O . ARG A 1 306 ? 6.330 3.566 -17.978 1.00 89.62 306 ARG A O 1
ATOM 2609 N N . ARG A 1 307 ? 5.050 5.183 -18.860 1.00 87.31 307 ARG A N 1
ATOM 2610 C CA . ARG A 1 307 ? 5.670 6.273 -18.098 1.00 87.31 307 ARG A CA 1
ATOM 2611 C C . ARG A 1 307 ? 5.480 6.115 -16.590 1.00 87.31 307 ARG A C 1
ATOM 2613 O O . ARG A 1 307 ? 6.439 6.321 -15.859 1.00 87.31 307 ARG A O 1
ATOM 2620 N N . TYR A 1 308 ? 4.287 5.723 -16.128 1.00 85.88 308 TYR A N 1
ATOM 2621 C CA . TYR A 1 308 ? 4.070 5.424 -14.703 1.00 85.88 308 TYR A CA 1
ATOM 2622 C C . TYR A 1 308 ? 4.997 4.319 -14.234 1.00 85.88 308 TYR A C 1
ATOM 2624 O O . TYR A 1 308 ? 5.705 4.500 -13.251 1.00 85.88 308 TYR A O 1
ATOM 2632 N N . LEU A 1 309 ? 5.028 3.203 -14.962 1.00 88.19 309 LEU A N 1
ATOM 2633 C CA . LEU A 1 309 ? 5.880 2.070 -14.612 1.00 88.19 309 LEU A CA 1
ATOM 2634 C C . LEU A 1 309 ? 7.354 2.471 -14.551 1.00 88.19 309 LEU A C 1
ATOM 2636 O O . LEU A 1 309 ? 8.066 2.024 -13.657 1.00 88.19 309 LEU A O 1
ATOM 2640 N N . PHE A 1 310 ? 7.797 3.350 -15.452 1.00 90.81 310 PHE A N 1
ATOM 2641 C CA . PHE A 1 310 ? 9.157 3.870 -15.439 1.00 90.81 310 PHE A CA 1
ATOM 2642 C C . PHE A 1 310 ? 9.415 4.725 -14.198 1.00 90.81 310 PHE A C 1
ATOM 2644 O O . PHE A 1 310 ? 10.364 4.446 -13.478 1.00 90.81 310 PHE A O 1
ATOM 2651 N N . LEU A 1 311 ? 8.556 5.705 -13.892 1.00 89.12 311 LEU A N 1
ATOM 2652 C CA . LEU A 1 311 ? 8.733 6.543 -12.700 1.00 89.12 311 LEU A CA 1
ATOM 2653 C C . LEU A 1 311 ? 8.680 5.725 -11.405 1.00 89.12 311 LEU A C 1
ATOM 2655 O O . LEU A 1 311 ? 9.498 5.945 -10.524 1.00 89.12 311 LEU A O 1
ATOM 2659 N N . HIS A 1 312 ? 7.781 4.744 -11.310 1.00 85.50 312 HIS A N 1
ATOM 2660 C CA . HIS A 1 312 ? 7.753 3.799 -10.193 1.00 85.50 312 HIS A CA 1
ATOM 2661 C C . HIS A 1 312 ? 9.062 3.018 -10.079 1.00 85.50 312 HIS A C 1
ATOM 2663 O O . HIS A 1 312 ? 9.611 2.891 -8.992 1.00 85.50 312 HIS A O 1
ATOM 2669 N N . THR A 1 313 ? 9.575 2.520 -11.204 1.00 88.31 313 THR A N 1
ATOM 2670 C CA . THR A 1 313 ? 10.838 1.777 -11.250 1.00 88.31 313 THR A CA 1
ATOM 2671 C C . THR A 1 313 ? 12.008 2.653 -10.812 1.00 88.31 313 THR A C 1
ATOM 2673 O O . THR A 1 313 ? 12.806 2.227 -9.989 1.00 88.31 313 THR A O 1
ATOM 2676 N N . VAL A 1 314 ? 12.084 3.890 -11.304 1.00 88.75 314 VAL A N 1
ATOM 2677 C CA . VAL A 1 314 ? 13.086 4.876 -10.883 1.00 88.75 314 VAL A CA 1
ATOM 2678 C C . VAL A 1 314 ? 12.978 5.135 -9.387 1.00 88.75 314 VAL A C 1
ATOM 2680 O O . VAL A 1 314 ? 13.965 5.018 -8.669 1.00 88.75 314 VAL A O 1
ATOM 2683 N N . PHE A 1 315 ? 11.773 5.428 -8.908 1.00 85.69 315 PHE A N 1
ATOM 2684 C CA . PHE A 1 315 ? 11.530 5.729 -7.509 1.00 85.69 315 PHE A CA 1
ATOM 2685 C C . PHE A 1 315 ? 11.970 4.574 -6.592 1.00 85.69 315 PHE A C 1
ATOM 2687 O O . PHE A 1 315 ? 12.756 4.778 -5.668 1.00 85.69 315 PHE A O 1
ATOM 2694 N N . PHE A 1 316 ? 11.542 3.346 -6.902 1.00 82.44 316 PHE A N 1
ATOM 2695 C CA . PHE A 1 316 ? 11.861 2.149 -6.123 1.00 82.44 316 PHE A CA 1
ATOM 2696 C C . PHE A 1 316 ? 13.252 1.557 -6.369 1.00 82.44 316 PHE A C 1
ATOM 2698 O O . PHE A 1 316 ? 13.578 0.556 -5.739 1.00 82.44 316 PHE A O 1
ATOM 2705 N N . LEU A 1 317 ? 14.068 2.090 -7.278 1.00 84.00 317 LEU A N 1
ATOM 2706 C CA . LEU A 1 317 ? 15.432 1.588 -7.497 1.00 84.00 317 LEU A CA 1
ATOM 2707 C C . LEU A 1 317 ? 16.518 2.635 -7.252 1.00 84.00 317 LEU A C 1
ATOM 2709 O O . LEU A 1 317 ? 17.659 2.241 -7.007 1.00 84.00 317 LEU A O 1
ATOM 2713 N N . LEU A 1 318 ? 16.182 3.927 -7.317 1.00 78.94 318 LEU A N 1
ATOM 2714 C CA . LEU A 1 318 ? 17.115 5.035 -7.107 1.00 78.94 318 LEU A CA 1
ATOM 2715 C C . LEU A 1 318 ? 16.810 5.877 -5.869 1.00 78.94 318 LEU A C 1
ATOM 2717 O O . LEU A 1 318 ? 17.759 6.319 -5.236 1.00 78.94 318 LEU A O 1
ATOM 2721 N N . CYS A 1 319 ? 15.540 6.142 -5.543 1.00 73.62 319 CYS A N 1
ATOM 2722 C CA . CYS A 1 319 ? 15.183 7.212 -4.596 1.00 73.62 319 CYS A CA 1
ATOM 2723 C C . CYS A 1 319 ? 14.990 6.768 -3.148 1.00 73.62 319 CYS A C 1
ATOM 2725 O O . CYS A 1 319 ? 14.814 7.606 -2.271 1.00 73.62 319 CYS A O 1
ATOM 2727 N N . ASN A 1 320 ? 14.969 5.470 -2.882 1.00 71.44 320 ASN A N 1
ATOM 2728 C CA . ASN A 1 320 ? 14.766 4.966 -1.534 1.00 71.44 320 ASN A CA 1
ATOM 2729 C C . ASN A 1 320 ? 16.065 4.284 -1.058 1.00 71.44 320 ASN A C 1
ATOM 2731 O O . ASN A 1 320 ? 16.397 3.158 -1.402 1.00 71.44 320 ASN A O 1
ATOM 2735 N N . ASP A 1 321 ? 16.865 5.007 -0.277 1.00 60.59 321 ASP A N 1
ATOM 2736 C CA . ASP A 1 321 ? 18.196 4.548 0.148 1.00 60.59 321 ASP A CA 1
ATOM 2737 C C . ASP A 1 321 ? 18.158 3.258 0.992 1.00 60.59 321 ASP A C 1
ATOM 2739 O O . ASP A 1 321 ? 19.158 2.543 1.077 1.00 60.59 321 ASP A O 1
ATOM 2743 N N . SER A 1 322 ? 16.989 2.885 1.535 1.00 55.66 322 SER A N 1
ATOM 2744 C CA . SER A 1 322 ? 16.785 1.579 2.182 1.00 55.66 322 SER A CA 1
ATOM 2745 C C . SER A 1 322 ? 16.841 0.392 1.200 1.00 55.66 322 SER A C 1
ATOM 2747 O O . SER A 1 322 ? 16.968 -0.752 1.630 1.00 55.66 322 SER A O 1
ATOM 2749 N N . ILE A 1 323 ? 16.838 0.642 -0.121 1.00 52.16 323 ILE A N 1
ATOM 2750 C CA . ILE A 1 323 ? 16.774 -0.353 -1.215 1.00 52.16 323 ILE A CA 1
ATOM 2751 C C . ILE A 1 323 ? 18.052 -1.206 -1.386 1.00 52.16 323 ILE A C 1
ATOM 2753 O O . ILE A 1 323 ? 18.139 -2.096 -2.246 1.00 52.16 323 ILE A O 1
ATOM 2757 N N . GLN A 1 324 ? 19.072 -1.006 -0.553 1.00 54.28 324 GLN A N 1
ATOM 2758 C CA . GLN A 1 324 ? 20.110 -2.031 -0.426 1.00 54.28 324 GLN A CA 1
ATOM 2759 C C . GLN A 1 324 ? 19.624 -3.265 0.355 1.00 54.28 324 GLN A C 1
ATOM 2761 O O . GLN A 1 324 ? 20.232 -4.328 0.215 1.00 54.28 324 GLN A O 1
ATOM 2766 N N . SER A 1 325 ? 18.512 -3.174 1.099 1.00 67.50 325 SER A N 1
ATOM 2767 C CA . SER A 1 325 ? 17.915 -4.329 1.773 1.00 67.50 325 SER A CA 1
ATOM 2768 C C . SER A 1 325 ? 17.367 -5.347 0.767 1.00 67.50 325 SER A C 1
ATOM 2770 O O . SER A 1 325 ? 16.891 -5.003 -0.320 1.00 67.50 325 SER A O 1
ATOM 2772 N N . THR A 1 326 ? 17.435 -6.628 1.118 1.00 70.00 326 THR A N 1
ATOM 2773 C CA . THR A 1 326 ? 16.847 -7.737 0.349 1.00 70.00 326 THR A CA 1
ATOM 2774 C C . THR A 1 326 ? 15.340 -7.565 0.139 1.00 70.00 326 THR A C 1
ATOM 2776 O O . THR A 1 326 ? 14.855 -7.803 -0.964 1.00 70.00 326 THR A O 1
ATOM 2779 N N . GLU A 1 327 ? 14.632 -7.031 1.134 1.00 69.62 327 GLU A N 1
ATOM 2780 C CA . GLU A 1 327 ? 13.176 -6.805 1.137 1.00 69.62 327 GLU A CA 1
ATOM 2781 C C . GLU A 1 327 ? 12.707 -5.872 0.008 1.00 69.62 327 GLU A C 1
ATOM 2783 O O . GLU A 1 327 ? 11.677 -6.087 -0.630 1.00 69.62 327 GLU A O 1
ATOM 2788 N N . SER A 1 328 ? 13.496 -4.845 -0.312 1.00 68.81 328 SER A N 1
ATOM 2789 C CA . SER A 1 328 ? 13.183 -3.933 -1.418 1.00 68.81 328 SER A CA 1
ATOM 2790 C C . SER A 1 328 ? 13.224 -4.600 -2.790 1.00 68.81 328 SER A C 1
ATOM 2792 O O . SER A 1 328 ? 12.457 -4.240 -3.687 1.00 68.81 328 SER A O 1
ATOM 2794 N N . LYS A 1 329 ? 14.113 -5.586 -2.960 1.00 71.88 329 LYS A N 1
ATOM 2795 C CA . LYS A 1 329 ? 14.269 -6.327 -4.214 1.00 71.88 329 LYS A CA 1
ATOM 2796 C C . LYS A 1 329 ? 13.035 -7.176 -4.457 1.00 71.88 329 LYS A C 1
ATOM 2798 O O . LYS A 1 329 ? 12.475 -7.139 -5.551 1.00 71.88 329 LYS A O 1
ATOM 2803 N N . GLU A 1 330 ? 12.598 -7.867 -3.410 1.00 78.69 330 GLU A N 1
ATOM 2804 C CA . GLU A 1 330 ? 11.381 -8.668 -3.423 1.00 78.69 330 GLU A CA 1
ATOM 2805 C C . GLU A 1 330 ? 10.172 -7.807 -3.764 1.00 78.69 330 GLU A C 1
ATOM 2807 O O . GLU A 1 330 ? 9.354 -8.221 -4.573 1.00 78.69 330 GLU A O 1
ATOM 2812 N N . LEU A 1 331 ? 10.083 -6.575 -3.260 1.00 79.88 331 LEU A N 1
ATOM 2813 C CA . LEU A 1 331 ? 8.932 -5.733 -3.565 1.00 79.88 331 LEU A CA 1
ATOM 2814 C C . LEU A 1 331 ? 8.867 -5.276 -5.023 1.00 79.88 331 LEU A C 1
ATOM 2816 O O . LEU A 1 331 ? 7.798 -5.337 -5.631 1.00 79.88 331 LEU A O 1
ATOM 2820 N N . VAL A 1 332 ? 9.977 -4.797 -5.594 1.00 81.94 332 VAL A N 1
ATOM 2821 C CA . VAL A 1 332 ? 9.987 -4.383 -7.008 1.00 81.94 332 VAL A CA 1
ATOM 2822 C C . VAL A 1 332 ? 9.648 -5.579 -7.891 1.00 81.94 332 VAL A C 1
ATOM 2824 O O . VAL A 1 332 ? 8.846 -5.455 -8.817 1.00 81.94 332 VAL A O 1
ATOM 2827 N N . TYR A 1 333 ? 10.193 -6.747 -7.559 1.00 85.44 333 TYR A N 1
ATOM 2828 C CA . TYR A 1 333 ? 9.838 -7.999 -8.203 1.00 85.44 333 TYR A CA 1
ATOM 2829 C C . TYR A 1 333 ? 8.334 -8.308 -8.068 1.00 85.44 333 TYR A C 1
ATOM 2831 O O . TYR A 1 333 ? 7.646 -8.430 -9.080 1.00 85.44 333 TYR A O 1
ATOM 2839 N N . LEU A 1 334 ? 7.788 -8.327 -6.848 1.00 86.94 334 LEU A N 1
ATOM 2840 C CA . LEU A 1 334 ? 6.366 -8.557 -6.559 1.00 86.94 334 LEU A CA 1
ATOM 2841 C C . LEU A 1 334 ? 5.455 -7.589 -7.319 1.00 86.94 334 LEU A C 1
ATOM 2843 O O . LEU A 1 334 ? 4.428 -7.998 -7.861 1.00 86.94 334 LEU A O 1
ATOM 2847 N N . PHE A 1 335 ? 5.837 -6.314 -7.400 1.00 87.50 335 PHE A N 1
ATOM 2848 C CA . PHE A 1 335 ? 5.117 -5.304 -8.167 1.00 87.50 335 PHE A CA 1
ATOM 2849 C C . PHE A 1 335 ? 5.051 -5.682 -9.650 1.00 87.50 335 PHE A C 1
ATOM 2851 O O . PHE A 1 335 ? 3.958 -5.744 -10.218 1.00 87.50 335 PHE A O 1
ATOM 2858 N N . TRP A 1 336 ? 6.184 -6.007 -10.273 1.00 89.25 336 TRP A N 1
ATOM 2859 C CA . TRP A 1 336 ? 6.225 -6.419 -11.680 1.00 89.25 336 TRP A CA 1
ATOM 2860 C C . TRP A 1 336 ? 5.541 -7.768 -11.947 1.00 89.25 336 TRP A C 1
ATOM 2862 O O . TRP A 1 336 ? 4.980 -7.994 -13.023 1.00 89.25 336 TRP A O 1
ATOM 2872 N N . GLU A 1 337 ? 5.537 -8.665 -10.967 1.00 89.62 337 GLU A N 1
ATOM 2873 C CA . GLU A 1 337 ? 4.801 -9.927 -11.016 1.00 89.62 337 GLU A CA 1
ATOM 2874 C C . GLU A 1 337 ? 3.287 -9.739 -10.808 1.00 89.62 337 GLU A C 1
ATOM 2876 O O . GLU A 1 337 ? 2.490 -10.591 -11.202 1.00 89.62 337 GLU A O 1
ATOM 2881 N N . SER A 1 338 ? 2.855 -8.602 -10.264 1.00 90.38 338 SER A N 1
ATOM 2882 C CA . SER A 1 338 ? 1.436 -8.294 -10.068 1.00 90.38 338 SER A CA 1
ATOM 2883 C C . SER A 1 338 ? 0.744 -7.679 -11.294 1.00 90.38 338 SER A C 1
ATOM 2885 O O . SER A 1 338 ? -0.488 -7.649 -11.334 1.00 90.38 338 SER A O 1
ATOM 2887 N N . ILE A 1 339 ? 1.496 -7.227 -12.307 1.00 91.81 339 ILE A N 1
ATOM 2888 C CA . ILE A 1 339 ? 0.969 -6.499 -13.478 1.00 91.81 339 ILE A CA 1
ATOM 2889 C C . ILE A 1 339 ? 1.168 -7.264 -14.797 1.00 91.81 339 ILE A C 1
ATOM 2891 O O . ILE A 1 339 ? 2.159 -7.976 -14.945 1.00 91.81 339 ILE A O 1
ATOM 2895 N N . PRO A 1 340 ? 0.275 -7.110 -15.796 1.00 93.00 340 PRO A N 1
ATOM 2896 C CA . PRO A 1 340 ? 0.372 -7.834 -17.069 1.00 93.00 340 PRO A CA 1
ATOM 2897 C C . PRO A 1 340 ? 1.407 -7.242 -18.044 1.00 93.00 340 PRO A C 1
ATOM 2899 O O . PRO A 1 340 ? 1.654 -7.817 -19.103 1.00 93.00 340 PRO A O 1
ATOM 2902 N N . ASP A 1 341 ? 1.989 -6.085 -17.724 1.00 92.06 341 ASP A N 1
ATOM 2903 C CA . ASP A 1 341 ? 2.887 -5.352 -18.612 1.00 92.06 341 ASP A CA 1
ATOM 2904 C C . ASP A 1 341 ? 4.200 -6.105 -18.877 1.00 92.06 341 ASP A C 1
ATOM 2906 O O . ASP A 1 341 ? 4.767 -6.760 -18.000 1.00 92.06 341 ASP A O 1
ATOM 2910 N N . ALA A 1 342 ? 4.706 -5.979 -20.107 1.00 91.69 342 ALA A N 1
ATOM 2911 C CA . ALA A 1 342 ? 6.038 -6.456 -20.463 1.00 91.69 342 ALA A CA 1
ATOM 2912 C C . ALA A 1 342 ? 7.113 -5.705 -19.668 1.00 91.69 342 ALA A C 1
ATOM 2914 O O . ALA A 1 342 ? 6.935 -4.539 -19.308 1.00 91.69 342 ALA A O 1
ATOM 2915 N N . PHE A 1 343 ? 8.255 -6.346 -19.437 1.00 92.50 343 PHE A N 1
ATOM 2916 C CA . PHE A 1 343 ? 9.402 -5.672 -18.835 1.00 92.50 343 PHE A CA 1
ATOM 2917 C C . PHE A 1 343 ? 9.917 -4.535 -19.729 1.00 92.50 343 PHE A C 1
ATOM 2919 O O . PHE A 1 343 ? 9.560 -4.420 -20.906 1.00 92.50 343 PHE A O 1
ATOM 2926 N N . PHE A 1 344 ? 10.717 -3.643 -19.160 1.00 92.81 344 PHE A N 1
ATOM 2927 C CA . PHE A 1 344 ? 11.468 -2.686 -19.955 1.00 92.81 344 PHE A CA 1
ATOM 2928 C C . PHE A 1 344 ? 12.638 -3.385 -20.637 1.00 92.81 344 PHE A C 1
ATOM 2930 O O . PHE A 1 344 ? 13.327 -4.202 -20.032 1.00 92.81 344 PHE A O 1
ATOM 2937 N N . THR A 1 345 ? 12.874 -3.037 -21.895 1.00 92.88 345 THR A N 1
ATOM 2938 C CA . THR A 1 345 ? 14.139 -3.338 -22.566 1.00 92.88 345 THR A CA 1
ATOM 2939 C C . THR A 1 345 ? 15.224 -2.375 -22.093 1.00 92.88 345 THR A C 1
ATOM 2941 O O . THR A 1 345 ? 14.939 -1.255 -21.658 1.00 92.88 345 THR A O 1
ATOM 2944 N N . ARG A 1 346 ? 16.492 -2.770 -22.234 1.00 93.25 346 ARG A N 1
ATOM 2945 C CA . ARG A 1 346 ? 17.627 -1.890 -21.918 1.00 93.25 346 ARG A CA 1
ATOM 2946 C C . ARG A 1 346 ? 17.594 -0.625 -22.780 1.00 93.25 346 ARG A C 1
ATOM 2948 O O . ARG A 1 346 ? 17.858 0.463 -22.281 1.00 93.25 346 ARG A O 1
ATOM 2955 N N . ASN A 1 347 ? 17.199 -0.752 -24.048 1.00 93.75 347 ASN A N 1
ATOM 2956 C CA . ASN A 1 347 ? 17.057 0.381 -24.962 1.00 93.75 347 ASN A CA 1
ATOM 2957 C C . ASN A 1 347 ? 15.937 1.339 -24.536 1.00 93.75 347 ASN A C 1
ATOM 2959 O O . ASN A 1 347 ? 16.135 2.549 -24.584 1.00 93.75 347 ASN A O 1
ATOM 2963 N N . GLU A 1 348 ? 14.787 0.826 -24.083 1.00 93.81 348 GLU A N 1
ATOM 2964 C CA . GLU A 1 348 ? 13.714 1.670 -23.537 1.00 93.81 348 GLU A CA 1
ATOM 2965 C C . GLU A 1 348 ? 14.164 2.424 -22.284 1.00 93.81 348 GLU A C 1
ATOM 2967 O O . GLU A 1 348 ? 13.876 3.615 -22.168 1.00 93.81 348 GLU A O 1
ATOM 2972 N N . LEU A 1 349 ? 14.875 1.759 -21.365 1.00 93.62 349 LEU A N 1
ATOM 2973 C CA . LEU A 1 349 ? 15.400 2.408 -20.161 1.00 93.62 349 LEU A CA 1
ATOM 2974 C C . LEU A 1 349 ? 16.437 3.474 -20.508 1.00 93.62 349 LEU A C 1
ATOM 2976 O O . LEU A 1 349 ? 16.296 4.604 -20.053 1.00 93.62 349 LEU A O 1
ATOM 2980 N N . ASN A 1 350 ? 17.422 3.151 -21.352 1.00 93.81 350 ASN A N 1
ATOM 2981 C CA . ASN A 1 350 ? 18.428 4.110 -21.814 1.00 93.81 350 ASN A CA 1
ATOM 2982 C C . ASN A 1 350 ? 17.774 5.327 -22.469 1.00 93.81 350 ASN A C 1
ATOM 2984 O O . ASN A 1 350 ? 18.037 6.455 -22.065 1.00 93.81 350 ASN A O 1
ATOM 2988 N N . HIS A 1 351 ? 16.851 5.100 -23.407 1.00 92.94 351 HIS A N 1
ATOM 2989 C CA . HIS A 1 351 ? 16.140 6.178 -24.085 1.00 92.94 351 HIS A CA 1
ATOM 2990 C C . HIS A 1 351 ? 15.345 7.057 -23.108 1.00 92.94 351 HIS A C 1
ATOM 2992 O O . HIS A 1 351 ? 15.336 8.285 -23.232 1.00 92.94 351 HIS A O 1
ATOM 2998 N N . ALA A 1 352 ? 14.673 6.449 -22.127 1.00 92.38 352 ALA A N 1
ATOM 2999 C CA . ALA A 1 352 ? 13.946 7.188 -21.105 1.00 92.38 352 ALA A CA 1
ATOM 3000 C C . ALA A 1 352 ? 14.892 7.995 -20.207 1.00 92.38 352 ALA A C 1
ATOM 3002 O O . ALA A 1 352 ? 14.613 9.164 -19.940 1.00 92.38 352 ALA A O 1
ATOM 3003 N N . CYS A 1 353 ? 16.020 7.411 -19.798 1.00 91.94 353 CYS A N 1
ATOM 3004 C CA . CYS A 1 353 ? 17.064 8.085 -19.034 1.00 91.94 353 CYS A CA 1
ATOM 3005 C C . CYS A 1 353 ? 17.655 9.278 -19.797 1.00 91.94 353 CYS A C 1
ATO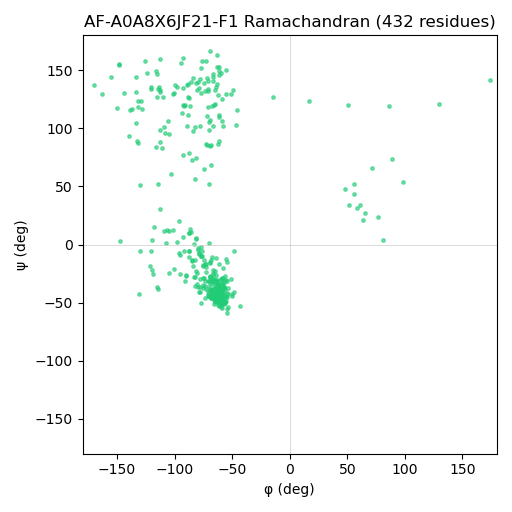M 3007 O O . CYS A 1 353 ? 17.727 10.369 -19.236 1.00 91.94 353 CYS A O 1
ATOM 3009 N N . ASP A 1 354 ? 18.000 9.104 -21.076 1.00 90.75 354 ASP A N 1
ATOM 3010 C CA . ASP A 1 354 ? 18.501 10.169 -21.957 1.00 90.75 354 ASP A CA 1
ATOM 3011 C C . ASP A 1 354 ? 17.522 11.338 -22.036 1.00 90.75 354 ASP A C 1
ATOM 3013 O O . ASP A 1 354 ? 17.882 12.497 -21.828 1.00 90.75 354 ASP A O 1
ATOM 3017 N N . LYS A 1 355 ? 16.251 11.026 -22.294 1.00 89.44 355 LYS A N 1
ATOM 3018 C CA . LYS A 1 355 ? 15.193 12.027 -22.442 1.00 89.44 355 LYS A CA 1
ATOM 3019 C C . LYS A 1 355 ? 14.887 12.785 -21.155 1.00 89.44 355 LYS A C 1
ATOM 3021 O O . LYS A 1 355 ? 14.348 13.889 -21.208 1.00 89.44 355 LYS A O 1
ATOM 3026 N N . HIS A 1 356 ? 15.189 12.179 -20.018 1.00 88.00 356 HIS A N 1
ATOM 3027 C CA . HIS A 1 356 ? 15.021 12.778 -18.706 1.00 88.00 356 HIS A CA 1
ATOM 3028 C C . HIS A 1 356 ? 16.312 13.381 -18.143 1.00 88.00 356 HIS A C 1
ATOM 3030 O O . HIS A 1 356 ? 16.279 13.945 -17.055 1.00 88.00 356 HIS A O 1
ATOM 3036 N N . HIS A 1 357 ? 17.411 13.332 -18.902 1.00 88.88 357 HIS A N 1
ATOM 3037 C CA . HIS A 1 357 ? 18.721 13.862 -18.523 1.00 88.88 357 HIS A CA 1
ATOM 3038 C C . HIS A 1 357 ? 19.328 13.207 -17.273 1.00 88.88 357 HIS A C 1
ATOM 3040 O O . HIS A 1 357 ? 20.047 13.857 -16.522 1.00 88.88 357 HIS A O 1
ATOM 3046 N N . PHE A 1 358 ? 19.078 11.909 -17.065 1.00 87.69 358 PHE A N 1
ATOM 3047 C CA . PHE A 1 358 ? 19.805 11.140 -16.050 1.00 87.69 358 PHE A CA 1
ATOM 3048 C C . PHE A 1 358 ? 21.285 11.045 -16.421 1.00 87.69 358 PHE A C 1
ATOM 3050 O O . PHE A 1 358 ? 21.622 10.684 -17.560 1.00 87.69 358 PHE A O 1
ATOM 3057 N N . MET A 1 359 ? 22.159 11.305 -15.447 1.00 89.31 359 MET A N 1
ATOM 3058 C CA . MET A 1 359 ? 23.600 11.167 -15.635 1.00 89.31 359 MET A CA 1
ATOM 3059 C C . MET A 1 359 ? 24.004 9.685 -15.695 1.00 89.31 359 MET A C 1
ATOM 3061 O O . MET A 1 359 ? 23.313 8.805 -15.179 1.00 89.31 359 MET A O 1
ATOM 3065 N N . GLU A 1 360 ? 25.161 9.398 -16.298 1.00 91.19 360 GLU A N 1
ATOM 3066 C CA . GLU A 1 360 ? 25.696 8.033 -16.422 1.00 91.19 360 GLU A CA 1
ATOM 3067 C C . GLU A 1 360 ? 25.747 7.211 -15.119 1.00 91.19 360 GLU A C 1
ATOM 3069 O O . GLU A 1 360 ? 25.324 6.051 -15.158 1.00 91.19 360 GLU A O 1
ATOM 3074 N N . PRO A 1 361 ? 26.186 7.738 -13.955 1.00 88.19 361 PRO A N 1
ATOM 3075 C CA . PRO A 1 361 ? 26.174 6.946 -12.724 1.00 88.19 361 PRO A CA 1
ATOM 3076 C C . PRO A 1 361 ? 24.757 6.528 -12.305 1.00 88.19 361 PRO A C 1
ATOM 3078 O O . PRO A 1 361 ? 24.543 5.383 -11.918 1.00 88.19 361 PRO A O 1
ATOM 3081 N N . GLU A 1 362 ? 23.770 7.415 -12.421 1.00 87.25 362 GLU A N 1
ATOM 3082 C CA . GLU A 1 362 ? 22.380 7.148 -12.022 1.00 87.25 362 GLU A CA 1
ATOM 3083 C C . GLU A 1 362 ? 21.722 6.140 -12.959 1.00 87.25 362 GLU A C 1
ATOM 3085 O O . GLU A 1 362 ? 21.082 5.185 -12.520 1.00 87.25 362 GLU A O 1
ATOM 3090 N N . ARG A 1 363 ? 21.932 6.333 -14.263 1.00 91.38 363 ARG A N 1
ATOM 3091 C CA . ARG A 1 363 ? 21.476 5.431 -15.317 1.00 91.38 363 ARG A CA 1
ATOM 3092 C C . ARG A 1 363 ? 22.048 4.032 -15.136 1.00 91.38 363 ARG A C 1
ATOM 3094 O O . ARG A 1 363 ? 21.295 3.062 -15.161 1.00 91.38 363 ARG A O 1
ATOM 3101 N N . SER A 1 364 ? 23.359 3.931 -14.922 1.00 91.38 364 SER A N 1
ATOM 3102 C CA . SER A 1 364 ? 24.042 2.651 -14.732 1.00 91.38 364 SER A CA 1
ATOM 3103 C C . SER A 1 364 ? 23.500 1.914 -13.510 1.00 91.38 364 SER A C 1
ATOM 3105 O O . SER A 1 364 ? 23.156 0.739 -13.613 1.00 91.38 364 SER A O 1
ATOM 3107 N N . ILE A 1 365 ? 23.336 2.616 -12.380 1.00 88.94 365 ILE A N 1
ATOM 3108 C CA . ILE A 1 365 ? 22.760 2.042 -11.156 1.00 88.94 365 ILE A CA 1
ATOM 3109 C C . ILE A 1 365 ? 21.319 1.583 -11.395 1.00 88.94 365 ILE A C 1
ATOM 3111 O O . ILE A 1 365 ? 20.969 0.469 -11.013 1.00 88.94 365 ILE A O 1
ATOM 3115 N N . LEU A 1 366 ? 20.483 2.405 -12.037 1.00 90.25 366 LEU A N 1
ATOM 3116 C CA . LEU A 1 366 ? 19.090 2.062 -12.328 1.00 90.25 366 LEU A CA 1
ATOM 3117 C C . LEU A 1 366 ? 18.992 0.802 -13.184 1.00 90.25 366 LEU A C 1
ATOM 3119 O O . LEU A 1 366 ? 18.248 -0.112 -12.837 1.00 90.25 366 LEU A O 1
ATOM 3123 N N . ILE A 1 367 ? 19.735 0.755 -14.290 1.00 91.75 367 ILE A N 1
ATOM 3124 C CA . ILE A 1 367 ? 19.695 -0.355 -15.244 1.00 91.75 367 ILE A CA 1
ATOM 3125 C C . ILE A 1 367 ? 20.239 -1.627 -14.600 1.00 91.75 367 ILE A C 1
ATOM 3127 O O . ILE A 1 367 ? 19.581 -2.661 -14.668 1.00 91.75 367 ILE A O 1
ATOM 3131 N N . GLN A 1 368 ? 21.374 -1.550 -13.901 1.00 89.31 368 GLN A N 1
ATOM 3132 C CA . GLN A 1 368 ? 21.953 -2.697 -13.199 1.00 89.31 368 GLN A CA 1
ATOM 3133 C C . GLN A 1 368 ? 21.017 -3.223 -12.100 1.00 89.31 368 GLN A C 1
ATOM 3135 O O . GLN A 1 368 ? 20.827 -4.436 -11.954 1.00 89.31 368 GLN A O 1
ATOM 3140 N N . ASN A 1 369 ? 20.396 -2.323 -11.332 1.00 87.94 369 ASN A N 1
ATOM 3141 C CA . ASN A 1 369 ? 19.418 -2.698 -10.315 1.00 87.94 369 ASN A CA 1
ATOM 3142 C C . ASN A 1 369 ? 18.166 -3.311 -10.943 1.00 87.94 369 ASN A C 1
ATOM 3144 O O . ASN A 1 369 ? 17.648 -4.291 -10.419 1.00 87.94 369 ASN A O 1
ATOM 3148 N N . TYR A 1 370 ? 17.683 -2.772 -12.060 1.00 89.81 370 TYR A N 1
ATOM 3149 C CA . TYR A 1 370 ? 16.525 -3.320 -12.756 1.00 89.81 370 TYR A CA 1
ATOM 3150 C C . TYR A 1 370 ? 16.815 -4.720 -13.306 1.00 89.81 370 TYR A C 1
ATOM 3152 O O . TYR A 1 370 ? 16.047 -5.650 -13.075 1.00 89.81 370 TYR A O 1
ATOM 3160 N N . GLU A 1 371 ? 17.957 -4.896 -13.966 1.00 88.50 371 GLU A N 1
ATOM 3161 C CA . GLU A 1 371 ? 18.395 -6.173 -14.536 1.00 88.50 371 GLU A CA 1
ATOM 3162 C C . GLU A 1 371 ? 18.530 -7.260 -13.481 1.00 88.50 371 GLU A C 1
ATOM 3164 O O . GLU A 1 371 ? 17.962 -8.342 -13.626 1.00 88.50 371 GLU A O 1
ATOM 3169 N N . SER A 1 372 ? 19.233 -6.950 -12.392 1.00 85.19 372 SER A N 1
ATOM 3170 C CA . SER A 1 372 ? 19.472 -7.911 -11.315 1.00 85.19 372 SER A CA 1
ATOM 3171 C C . SER A 1 372 ? 18.216 -8.256 -10.512 1.00 85.19 372 SER A C 1
ATOM 3173 O O . SER A 1 372 ? 18.146 -9.355 -9.967 1.00 85.19 372 SER A O 1
ATOM 3175 N N . LYS A 1 373 ? 17.235 -7.346 -10.414 1.00 79.69 373 LYS A N 1
ATOM 3176 C CA . LYS A 1 373 ? 16.077 -7.501 -9.511 1.00 79.69 373 LYS A CA 1
ATOM 3177 C C . LYS A 1 373 ? 14.771 -7.871 -10.215 1.00 79.69 373 LYS A C 1
ATOM 3179 O O . LYS A 1 373 ? 13.888 -8.429 -9.576 1.00 79.69 373 LYS A O 1
ATOM 3184 N N . VAL A 1 374 ? 14.618 -7.549 -11.499 1.00 79.50 374 VAL A N 1
ATOM 3185 C CA . VAL A 1 374 ? 13.348 -7.716 -12.231 1.00 79.50 374 VAL A CA 1
ATOM 3186 C C . VAL A 1 374 ? 13.463 -8.746 -13.352 1.00 79.50 374 VAL A C 1
ATOM 3188 O O . VAL A 1 374 ? 12.523 -9.502 -13.588 1.00 79.50 374 VAL A O 1
ATOM 3191 N N . SER A 1 375 ? 14.611 -8.807 -14.034 1.00 70.06 375 SER A N 1
ATOM 3192 C CA . SER A 1 375 ? 14.785 -9.591 -15.265 1.00 70.06 375 SER A CA 1
ATOM 3193 C C . SER A 1 375 ? 15.731 -10.783 -15.100 1.00 70.06 375 SER A C 1
ATOM 3195 O O . SER A 1 375 ? 16.373 -11.167 -16.074 1.00 70.06 375 SER A O 1
ATOM 3197 N N . SER A 1 376 ? 15.803 -11.379 -13.903 1.00 62.31 376 SER A N 1
ATOM 3198 C CA . SER A 1 376 ? 16.824 -12.335 -13.418 1.00 62.31 376 SER A CA 1
ATOM 3199 C C . SER A 1 376 ? 17.198 -13.529 -14.326 1.00 62.31 376 SER A C 1
ATOM 3201 O O . SER A 1 376 ? 18.151 -14.238 -14.021 1.00 62.31 376 SER A O 1
ATOM 3203 N N . SER A 1 377 ? 16.534 -13.740 -15.465 1.00 58.34 377 SER A N 1
ATOM 3204 C CA . SER A 1 377 ? 16.885 -14.753 -16.473 1.00 58.34 377 SER A CA 1
ATOM 3205 C C . SER A 1 377 ? 16.569 -14.382 -17.934 1.00 58.34 377 SER A C 1
ATOM 3207 O O . SER A 1 377 ? 16.776 -15.203 -18.828 1.00 58.34 377 SER A O 1
ATOM 3209 N N . LYS A 1 378 ? 16.062 -13.174 -18.226 1.00 67.00 378 LYS A N 1
ATOM 3210 C CA . LYS A 1 378 ? 15.560 -12.811 -19.568 1.00 67.00 378 LYS A CA 1
ATOM 3211 C C . LYS A 1 378 ? 16.412 -11.726 -20.217 1.00 67.00 378 LYS A C 1
ATOM 3213 O O . LYS A 1 378 ? 16.719 -10.716 -19.586 1.00 67.00 378 LYS A O 1
ATOM 3218 N N . SER A 1 379 ? 16.754 -11.927 -21.494 1.00 74.31 379 SER A N 1
ATOM 3219 C CA . SER A 1 379 ? 17.434 -10.912 -22.306 1.00 74.31 379 SER A CA 1
ATOM 3220 C C . SER A 1 379 ? 16.583 -9.643 -22.382 1.00 74.31 379 SER A C 1
ATOM 3222 O O . SER A 1 379 ? 15.422 -9.687 -22.787 1.00 74.31 379 SER A O 1
ATOM 3224 N N . MET A 1 380 ? 17.174 -8.508 -22.006 1.00 81.94 380 MET A N 1
ATOM 3225 C CA . MET A 1 380 ? 16.559 -7.179 -22.097 1.00 81.94 380 MET A CA 1
ATOM 3226 C C . MET A 1 380 ? 16.789 -6.500 -23.455 1.00 81.94 380 MET A C 1
ATOM 3228 O O . MET A 1 380 ? 16.508 -5.309 -23.605 1.00 81.94 380 MET A O 1
ATOM 3232 N N . GLU A 1 381 ? 17.316 -7.221 -24.445 1.00 84.88 381 GLU A N 1
ATOM 3233 C CA . GLU A 1 381 ? 17.607 -6.661 -25.769 1.00 84.88 381 GLU A CA 1
ATOM 3234 C C . GLU A 1 381 ? 16.344 -6.461 -26.606 1.00 84.88 381 GLU A C 1
ATOM 3236 O O . GLU A 1 381 ? 16.242 -5.490 -27.356 1.00 84.88 381 GLU A O 1
ATOM 3241 N N . THR A 1 382 ? 15.364 -7.354 -26.457 1.00 83.94 382 THR A N 1
ATOM 3242 C CA . THR A 1 382 ? 14.109 -7.305 -27.210 1.00 83.94 382 THR A CA 1
ATOM 3243 C C . THR A 1 382 ? 12.908 -7.263 -26.270 1.00 83.94 382 THR A C 1
ATOM 3245 O O . THR A 1 382 ? 12.960 -7.812 -25.168 1.00 83.94 382 THR A O 1
ATOM 3248 N N . PRO A 1 383 ? 11.814 -6.587 -26.662 1.00 83.50 383 PRO A N 1
ATOM 3249 C CA . PRO A 1 383 ? 10.601 -6.578 -25.866 1.00 83.50 383 PRO A CA 1
ATOM 3250 C C . PRO A 1 383 ? 9.968 -7.967 -25.920 1.00 83.50 383 PRO A C 1
ATOM 3252 O O . PRO A 1 383 ? 9.384 -8.362 -26.928 1.00 83.50 383 PRO A O 1
ATOM 3255 N N . ILE A 1 384 ? 10.094 -8.713 -24.824 1.00 84.88 384 ILE A N 1
ATOM 3256 C CA . ILE A 1 384 ? 9.516 -10.049 -24.697 1.00 84.88 384 ILE A CA 1
ATOM 3257 C C . ILE A 1 384 ? 8.126 -9.907 -24.060 1.00 84.88 384 ILE A C 1
ATOM 3259 O O . ILE A 1 384 ? 8.021 -9.402 -22.934 1.00 84.88 384 ILE A O 1
ATOM 3263 N N . PRO A 1 385 ? 7.046 -10.335 -24.740 1.00 87.19 385 PRO A N 1
ATOM 3264 C CA . PRO A 1 385 ? 5.730 -10.373 -24.120 1.00 87.19 385 PRO A CA 1
ATOM 3265 C C . PRO A 1 385 ? 5.754 -11.291 -22.892 1.00 87.19 385 PRO A C 1
ATOM 3267 O O . PRO A 1 385 ? 6.479 -12.288 -22.848 1.00 87.19 385 PRO A O 1
ATOM 3270 N N . ARG A 1 386 ? 4.956 -10.968 -21.869 1.00 90.25 386 ARG A N 1
ATOM 3271 C CA . ARG A 1 386 ? 4.820 -11.850 -20.702 1.00 90.25 386 ARG A CA 1
ATOM 3272 C C . ARG A 1 386 ? 4.241 -13.197 -21.146 1.00 90.25 386 ARG A C 1
ATOM 3274 O O . ARG A 1 386 ? 3.480 -13.265 -22.111 1.00 90.25 386 ARG A O 1
ATOM 3281 N N . SER A 1 387 ? 4.612 -14.269 -20.447 1.00 91.44 387 SER A N 1
ATOM 3282 C CA . SER A 1 387 ? 4.092 -15.603 -20.756 1.00 91.44 387 SER A CA 1
ATOM 3283 C C . SER A 1 387 ? 2.572 -15.636 -20.592 1.00 91.44 387 SER A C 1
ATOM 3285 O O . SER A 1 387 ? 2.010 -14.905 -19.773 1.00 91.44 387 SER A O 1
ATOM 3287 N N . LEU A 1 388 ? 1.899 -16.521 -21.330 1.00 93.38 388 LEU A N 1
ATOM 3288 C CA . LEU A 1 388 ? 0.454 -16.706 -21.183 1.00 93.38 388 LEU A CA 1
ATOM 3289 C C . LEU A 1 388 ? 0.077 -17.048 -19.731 1.00 93.38 388 LEU A C 1
ATOM 3291 O O . LEU A 1 388 ? -0.886 -16.502 -19.208 1.00 93.38 388 LEU A O 1
ATOM 3295 N N . VAL A 1 389 ? 0.884 -17.873 -19.056 1.00 92.69 389 VAL A N 1
ATOM 3296 C CA . VAL A 1 389 ? 0.712 -18.226 -17.635 1.00 92.69 389 VAL A CA 1
ATOM 3297 C C . VAL A 1 389 ? 0.714 -16.982 -16.739 1.00 92.69 389 VAL A C 1
ATOM 3299 O O . VAL A 1 389 ? -0.152 -16.843 -15.875 1.00 92.69 389 VAL A O 1
ATOM 3302 N N . HIS A 1 390 ? 1.632 -16.042 -16.982 1.00 92.25 390 HIS A N 1
ATOM 3303 C CA . HIS A 1 390 ? 1.691 -14.776 -16.250 1.00 92.25 390 HIS A CA 1
ATOM 3304 C C . HIS A 1 390 ? 0.460 -13.906 -16.492 1.00 92.25 390 HIS A C 1
ATOM 3306 O O . HIS A 1 390 ? -0.136 -13.395 -15.544 1.00 92.25 390 HIS A O 1
ATOM 3312 N N . LEU A 1 391 ? 0.057 -13.763 -17.755 1.00 94.38 391 LEU A N 1
ATOM 3313 C CA . LEU A 1 391 ? -1.130 -12.991 -18.119 1.00 94.38 391 LEU A CA 1
ATOM 3314 C C . LEU A 1 391 ? -2.388 -13.580 -17.466 1.00 94.38 391 LEU A C 1
ATOM 3316 O O . LEU A 1 391 ? -3.149 -12.843 -16.842 1.00 94.38 391 LEU A O 1
ATOM 3320 N N . CYS A 1 392 ? -2.548 -14.907 -17.508 1.00 94.62 392 CYS A N 1
ATOM 3321 C CA . CYS A 1 392 ? -3.622 -15.615 -16.817 1.00 94.62 392 CYS A CA 1
ATOM 3322 C C . CYS A 1 392 ? -3.597 -15.353 -15.307 1.00 94.62 392 CYS A C 1
ATOM 3324 O O . CYS A 1 392 ? -4.640 -15.046 -14.733 1.00 94.62 392 CYS A O 1
ATOM 3326 N N . ARG A 1 393 ? -2.424 -15.407 -14.655 1.00 94.12 393 ARG A N 1
ATOM 3327 C CA . ARG A 1 393 ? -2.299 -15.072 -13.227 1.00 94.12 393 ARG A CA 1
ATOM 3328 C C . ARG A 1 393 ? -2.793 -13.660 -12.940 1.00 94.12 393 ARG A C 1
ATOM 3330 O O . ARG A 1 393 ? -3.581 -13.485 -12.013 1.00 94.12 393 ARG A O 1
ATOM 3337 N N . CYS A 1 394 ? -2.338 -12.665 -13.700 1.00 94.50 394 CYS A N 1
ATOM 3338 C CA . CYS A 1 394 ? -2.756 -11.277 -13.506 1.00 94.50 394 CYS A CA 1
ATOM 3339 C C . CYS A 1 394 ? -4.272 -11.122 -13.659 1.00 94.50 394 CYS A C 1
ATOM 3341 O O . CYS A 1 394 ? -4.896 -10.523 -12.788 1.00 94.50 394 CYS A O 1
ATOM 3343 N N . SER A 1 395 ? -4.870 -11.720 -14.694 1.00 95.38 395 SER A N 1
ATOM 3344 C CA . SER A 1 395 ? -6.322 -11.680 -14.907 1.00 95.38 395 SER A CA 1
ATOM 3345 C C . SER A 1 395 ? -7.109 -12.379 -13.794 1.00 95.38 395 SER A C 1
ATOM 3347 O O . SER A 1 395 ? -8.110 -11.841 -13.321 1.00 95.38 395 SER A O 1
ATOM 3349 N N . ILE A 1 396 ? -6.657 -13.548 -13.323 1.00 96.12 396 ILE A N 1
ATOM 3350 C CA . ILE A 1 396 ? -7.302 -14.258 -12.207 1.00 96.12 396 ILE A CA 1
ATOM 3351 C C . ILE A 1 396 ? -7.206 -13.421 -10.930 1.00 96.12 396 ILE A C 1
ATOM 3353 O O . ILE A 1 396 ? -8.220 -13.192 -10.274 1.00 96.12 396 ILE A O 1
ATOM 3357 N N . ARG A 1 397 ? -6.014 -12.913 -10.593 1.00 96.12 397 ARG A N 1
ATOM 3358 C CA . ARG A 1 397 ? -5.813 -12.060 -9.412 1.00 96.12 397 ARG A CA 1
ATOM 3359 C C . ARG A 1 397 ? -6.647 -10.786 -9.476 1.00 96.12 397 ARG A C 1
ATOM 3361 O O . ARG A 1 397 ? -7.199 -10.384 -8.459 1.00 96.12 397 ARG A O 1
ATOM 3368 N N . GLU A 1 398 ? -6.760 -10.155 -10.639 1.00 94.19 398 GLU A N 1
ATOM 3369 C CA . GLU A 1 398 ? -7.607 -8.975 -10.832 1.00 94.19 398 GLU A CA 1
ATOM 3370 C C . GLU A 1 398 ? -9.088 -9.294 -10.582 1.00 94.19 398 GLU A C 1
ATOM 3372 O O . GLU A 1 398 ? -9.758 -8.557 -9.853 1.00 94.19 398 GLU A O 1
ATOM 3377 N 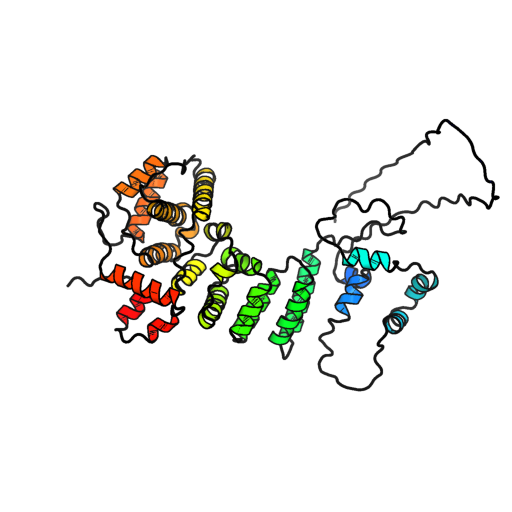N . CYS A 1 399 ? -9.582 -10.418 -11.111 1.00 95.56 399 CYS A N 1
ATOM 3378 C CA . CYS A 1 399 ? -10.946 -10.889 -10.877 1.00 95.56 399 CYS A CA 1
ATOM 3379 C C . CYS A 1 399 ? -11.192 -11.189 -9.388 1.00 95.56 399 CYS A C 1
ATOM 3381 O O . CYS A 1 399 ? -12.106 -10.634 -8.780 1.00 95.56 399 CYS A O 1
ATOM 3383 N N . MET A 1 400 ? -10.322 -11.986 -8.763 1.00 96.00 400 MET A N 1
ATOM 3384 C CA . MET A 1 400 ? -10.420 -12.330 -7.341 1.00 96.00 400 MET A CA 1
ATOM 3385 C C . MET A 1 400 ? -10.305 -11.097 -6.441 1.00 96.00 400 MET A C 1
ATOM 3387 O O . MET A 1 400 ? -11.087 -10.929 -5.510 1.00 96.00 400 MET A O 1
ATOM 3391 N N . GLY A 1 401 ? -9.365 -10.194 -6.726 1.00 94.56 401 GLY A N 1
ATOM 3392 C CA . GLY A 1 401 ? -9.211 -8.937 -5.998 1.00 94.56 401 GLY A CA 1
ATOM 3393 C C . GLY A 1 401 ? -10.453 -8.056 -6.118 1.00 94.56 401 GLY A C 1
ATOM 3394 O O . GLY A 1 401 ? -10.883 -7.467 -5.130 1.00 94.56 401 GLY A O 1
ATOM 3395 N N . SER A 1 402 ? -11.071 -8.001 -7.302 1.00 93.06 402 SER A N 1
ATOM 3396 C CA . SER A 1 402 ? -12.345 -7.304 -7.543 1.00 93.06 402 SER A CA 1
ATOM 3397 C C . SER A 1 402 ? -13.519 -7.904 -6.778 1.00 93.06 402 SER A C 1
ATOM 3399 O O . SER A 1 402 ? -14.402 -7.162 -6.354 1.00 93.06 402 SER A O 1
ATOM 3401 N N . ASN A 1 403 ? -13.478 -9.210 -6.521 1.00 95.50 403 ASN A N 1
ATOM 3402 C CA . ASN A 1 403 ? -14.484 -9.932 -5.747 1.00 95.50 403 ASN A CA 1
ATOM 3403 C C . ASN A 1 403 ? -14.161 -10.041 -4.246 1.00 95.50 403 ASN A C 1
ATOM 3405 O O . ASN A 1 403 ? -14.906 -10.696 -3.517 1.00 95.50 403 ASN A O 1
ATOM 3409 N N . PHE A 1 404 ? -13.096 -9.385 -3.762 1.00 95.50 404 PHE A N 1
ATOM 3410 C CA . PHE A 1 404 ? -12.618 -9.472 -2.370 1.00 95.50 404 PHE A CA 1
ATOM 3411 C C . PHE A 1 404 ? -12.255 -10.902 -1.937 1.00 95.50 404 PHE A C 1
ATOM 3413 O O . PHE A 1 404 ? -12.389 -11.287 -0.775 1.00 95.50 404 PHE A O 1
ATOM 3420 N N . GLU A 1 405 ? -11.791 -11.702 -2.891 1.00 96.56 405 GLU A N 1
ATOM 3421 C CA . GLU A 1 405 ? -11.358 -13.080 -2.683 1.00 96.56 405 GLU A CA 1
ATOM 3422 C C . GLU A 1 405 ? -9.844 -13.185 -2.486 1.00 96.56 405 GLU A C 1
ATOM 3424 O O . GLU A 1 405 ? -9.355 -14.247 -2.132 1.00 96.56 405 GLU A O 1
ATOM 3429 N N . LEU A 1 406 ? -9.064 -12.117 -2.664 1.00 96.44 406 LEU A N 1
ATOM 3430 C CA . LEU A 1 406 ? -7.641 -12.143 -2.316 1.00 96.44 406 LEU A CA 1
ATOM 3431 C C . LEU A 1 406 ? -7.404 -11.711 -0.858 1.00 96.44 406 LEU A C 1
ATOM 3433 O O . LEU A 1 406 ? -7.994 -10.723 -0.425 1.00 96.44 406 LEU A O 1
ATOM 3437 N N . PRO A 1 407 ? -6.520 -12.396 -0.106 1.00 95.75 407 PRO A N 1
ATOM 3438 C CA . PRO A 1 407 ? -5.812 -13.634 -0.466 1.00 95.75 407 PRO A CA 1
ATOM 3439 C C . PRO A 1 407 ? -6.611 -14.930 -0.191 1.00 95.75 407 PRO A C 1
ATOM 3441 O O . PRO A 1 407 ? -6.227 -15.993 -0.671 1.00 95.75 407 PRO A O 1
ATOM 3444 N N . PHE A 1 408 ? -7.698 -14.872 0.586 1.00 95.44 408 PHE A N 1
ATOM 3445 C CA . PHE A 1 408 ? -8.317 -16.053 1.223 1.00 95.44 408 PHE A CA 1
ATOM 3446 C C . PHE A 1 408 ? -9.010 -17.036 0.270 1.00 95.44 408 PHE A C 1
ATOM 3448 O O . PHE A 1 408 ? -9.046 -18.235 0.515 1.00 95.44 408 PHE A O 1
ATOM 3455 N N . GLY A 1 409 ? -9.587 -16.542 -0.817 1.00 96.38 409 GLY A N 1
ATOM 3456 C CA . GLY A 1 409 ? -10.276 -17.338 -1.829 1.00 96.38 409 GLY A CA 1
ATOM 3457 C C . GLY A 1 409 ? -9.338 -18.213 -2.657 1.00 96.38 409 GLY A C 1
ATOM 3458 O O . GLY A 1 409 ? -9.804 -19.156 -3.291 1.00 96.38 409 GLY A O 1
ATOM 3459 N N . VAL A 1 410 ? -8.020 -17.976 -2.620 1.00 97.00 410 VAL A N 1
ATOM 3460 C CA . VAL A 1 410 ? -7.049 -18.814 -3.346 1.00 97.00 410 VAL A CA 1
ATOM 3461 C C . VAL A 1 410 ? -7.077 -20.255 -2.834 1.00 97.00 410 VAL A C 1
ATOM 3463 O O . VAL A 1 410 ? -7.021 -21.188 -3.632 1.00 97.00 410 VAL A O 1
ATOM 3466 N N . ASP A 1 411 ? -7.247 -20.453 -1.523 1.00 96.00 411 ASP A N 1
ATOM 3467 C CA . ASP A 1 411 ? -7.309 -21.789 -0.918 1.00 96.00 411 ASP A CA 1
ATOM 3468 C C . ASP A 1 411 ? -8.481 -22.621 -1.429 1.00 96.00 411 ASP A C 1
ATOM 3470 O O . ASP A 1 411 ? -8.346 -23.835 -1.595 1.00 96.00 411 ASP A O 1
ATOM 3474 N N . SER A 1 412 ? -9.605 -21.963 -1.723 1.00 95.81 412 SER A N 1
ATOM 3475 C CA . SER A 1 412 ? -10.822 -22.613 -2.214 1.00 95.81 412 SER A CA 1
ATOM 3476 C C . SER A 1 412 ? -10.769 -23.029 -3.685 1.00 95.81 412 SER A C 1
ATOM 3478 O O . SER A 1 412 ? -11.645 -23.764 -4.139 1.00 95.81 412 SER A O 1
ATOM 3480 N N . LEU A 1 413 ? -9.750 -22.598 -4.436 1.00 95.44 413 LEU A N 1
ATOM 3481 C CA . LEU A 1 413 ? -9.588 -22.998 -5.830 1.00 95.44 413 LEU A CA 1
ATOM 3482 C C . LEU A 1 413 ? -9.169 -24.472 -5.921 1.00 95.44 413 LEU A C 1
ATOM 3484 O O . LEU A 1 413 ? -8.236 -24.919 -5.250 1.00 95.44 413 LEU A O 1
ATOM 3488 N N . LEU A 1 414 ? -9.821 -25.222 -6.809 1.00 96.50 414 LEU A N 1
ATOM 3489 C CA . LEU A 1 414 ? -9.500 -26.622 -7.111 1.00 96.50 414 LEU A CA 1
ATOM 3490 C C . LEU A 1 414 ? -8.341 -26.719 -8.117 1.00 96.50 414 LEU A C 1
ATOM 3492 O O . LEU A 1 414 ? -8.483 -27.283 -9.199 1.00 96.50 414 LEU A O 1
ATOM 3496 N N . ILE A 1 415 ? -7.203 -26.117 -7.776 1.00 95.00 415 ILE A N 1
ATOM 3497 C CA . ILE A 1 415 ? -5.980 -26.098 -8.592 1.00 95.00 415 ILE A CA 1
ATOM 3498 C C . ILE A 1 415 ? -4.785 -26.619 -7.778 1.00 95.00 415 ILE A C 1
ATOM 3500 O O . ILE A 1 415 ? -4.834 -26.570 -6.545 1.00 95.00 415 ILE A O 1
ATOM 3504 N N . PRO A 1 416 ? -3.713 -27.104 -8.435 1.00 95.94 416 PRO A N 1
ATOM 3505 C CA . PRO A 1 416 ? -2.496 -27.538 -7.748 1.00 95.94 416 PRO A CA 1
ATOM 3506 C C . PRO A 1 416 ? -1.884 -26.450 -6.854 1.00 95.94 416 PRO A C 1
ATOM 3508 O O . PRO A 1 416 ? -1.982 -25.258 -7.155 1.00 95.94 416 PRO A O 1
ATOM 3511 N N . GLU A 1 417 ? -1.210 -26.870 -5.782 1.00 94.75 417 GLU A N 1
ATOM 3512 C CA . GLU A 1 417 ? -0.664 -25.965 -4.761 1.00 94.75 417 GLU A CA 1
ATOM 3513 C C . GLU A 1 417 ? 0.363 -24.977 -5.332 1.00 94.75 417 GLU A C 1
ATOM 3515 O O . GLU A 1 417 ? 0.375 -23.809 -4.953 1.00 94.75 417 GLU A O 1
ATOM 3520 N N . ASP A 1 418 ? 1.154 -25.390 -6.321 1.00 92.75 418 ASP A N 1
ATOM 3521 C CA . ASP A 1 418 ? 2.128 -24.502 -6.966 1.00 92.75 418 ASP A CA 1
ATOM 3522 C C . ASP A 1 418 ? 1.448 -23.337 -7.696 1.00 92.75 418 ASP A C 1
ATOM 3524 O O . ASP A 1 418 ? 1.917 -22.200 -7.633 1.00 92.75 418 ASP A O 1
ATOM 3528 N N . PHE A 1 419 ? 0.276 -23.567 -8.304 1.00 93.00 419 PHE A N 1
ATOM 3529 C CA . PHE A 1 419 ? -0.517 -22.485 -8.889 1.00 93.00 419 PHE A CA 1
ATOM 3530 C C . PHE A 1 419 ? -1.143 -21.583 -7.822 1.00 93.00 419 PHE A C 1
ATOM 3532 O O . PHE A 1 419 ? -1.278 -20.382 -8.059 1.00 93.00 419 PHE A O 1
ATOM 3539 N N . LYS A 1 420 ? -1.488 -22.111 -6.640 1.00 95.69 420 LYS A N 1
ATOM 3540 C CA . LYS A 1 420 ? -1.957 -21.289 -5.511 1.00 95.69 420 LYS A CA 1
ATOM 3541 C C . LYS A 1 420 ? -0.849 -20.379 -4.993 1.00 95.69 420 LYS A C 1
ATOM 3543 O O . LYS A 1 420 ? -1.064 -19.171 -4.888 1.00 95.69 420 LYS A O 1
ATOM 3548 N N . LYS A 1 421 ? 0.351 -20.917 -4.761 1.00 93.50 421 LYS A N 1
ATOM 3549 C CA . LYS A 1 421 ? 1.536 -20.130 -4.378 1.00 93.50 421 LYS A CA 1
ATOM 3550 C C . LYS A 1 421 ? 1.880 -19.085 -5.436 1.00 93.50 421 LYS A C 1
ATOM 3552 O O . LYS A 1 421 ? 2.129 -17.924 -5.108 1.00 93.50 421 LYS A O 1
ATOM 3557 N N . TYR A 1 422 ? 1.790 -19.456 -6.715 1.00 92.44 422 TYR A N 1
ATOM 3558 C CA . TYR A 1 422 ? 1.986 -18.530 -7.828 1.00 92.44 422 TYR A CA 1
ATOM 3559 C C . TYR A 1 422 ? 0.947 -17.400 -7.836 1.00 92.44 422 TYR A C 1
ATOM 3561 O O . TYR A 1 422 ? 1.307 -16.232 -8.001 1.00 92.44 422 TYR A O 1
ATOM 3569 N N . LEU A 1 423 ? -0.332 -17.714 -7.597 1.00 94.81 423 LEU A N 1
ATOM 3570 C CA . LEU A 1 423 ? -1.399 -16.721 -7.449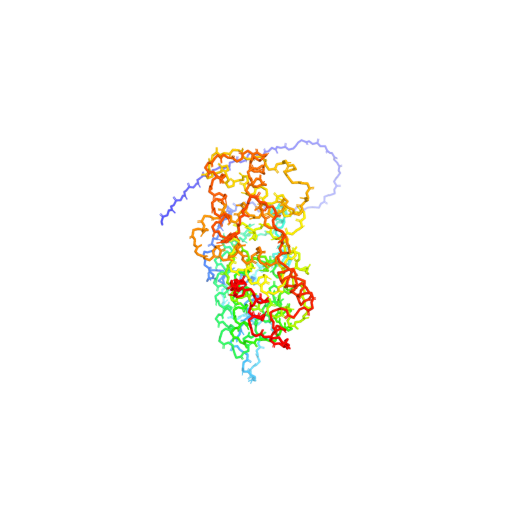 1.00 94.81 423 LEU A CA 1
ATOM 3571 C C . LEU A 1 423 ? -1.202 -15.830 -6.224 1.00 94.81 423 LEU A C 1
ATOM 3573 O O . LEU A 1 423 ? -1.586 -14.668 -6.291 1.00 94.81 423 LEU A O 1
ATOM 3577 N N . ARG A 1 424 ? -0.607 -16.316 -5.133 1.00 94.56 424 ARG A N 1
ATOM 3578 C CA . ARG A 1 424 ? -0.268 -15.501 -3.952 1.00 94.56 424 ARG A CA 1
ATOM 3579 C C . ARG A 1 424 ? 0.997 -14.663 -4.110 1.00 94.56 424 ARG A C 1
ATOM 3581 O O . ARG A 1 424 ? 1.230 -13.797 -3.275 1.00 94.56 424 ARG A O 1
ATOM 3588 N N . LEU A 1 425 ? 1.742 -14.862 -5.200 1.00 91.44 425 LEU A N 1
ATOM 3589 C CA . LEU A 1 425 ? 3.051 -14.254 -5.451 1.00 91.44 425 LEU A CA 1
ATOM 3590 C C . LEU A 1 425 ? 4.139 -14.718 -4.462 1.00 91.44 425 LEU A C 1
ATOM 3592 O O . LEU A 1 425 ? 5.091 -13.992 -4.217 1.00 91.44 425 LEU A O 1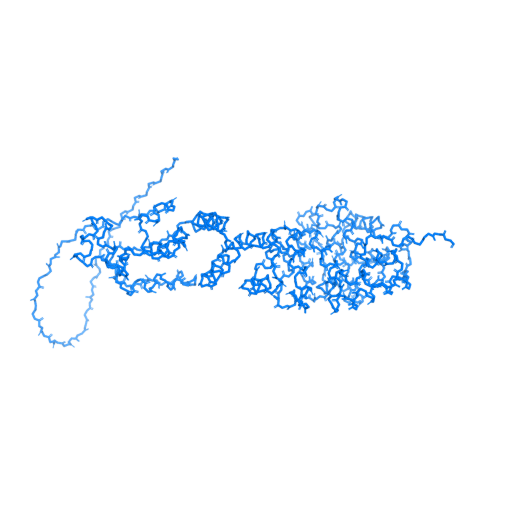
ATOM 3596 N N . GLU A 1 426 ? 4.009 -15.923 -3.899 1.00 89.12 426 GLU A N 1
ATOM 3597 C CA . GLU A 1 426 ? 4.982 -16.482 -2.941 1.00 89.12 426 GLU A CA 1
ATOM 3598 C C . GLU A 1 426 ? 6.211 -17.094 -3.628 1.00 89.12 426 GLU A C 1
ATOM 3600 O O . GLU A 1 426 ? 7.266 -17.216 -3.014 1.00 89.12 426 GLU A O 1
ATOM 3605 N N . ILE A 1 427 ? 6.076 -17.510 -4.891 1.00 74.81 427 ILE A N 1
ATOM 3606 C CA . ILE A 1 427 ? 7.141 -18.167 -5.653 1.00 74.81 427 ILE A CA 1
ATOM 3607 C C . ILE A 1 427 ? 7.232 -17.526 -7.051 1.00 74.81 427 ILE A C 1
ATOM 3609 O O . ILE A 1 427 ? 6.198 -17.383 -7.722 1.00 74.81 427 ILE A O 1
ATOM 3613 N N . PRO A 1 428 ? 8.440 -17.149 -7.518 1.00 66.25 428 PRO A N 1
ATOM 3614 C CA . PRO A 1 428 ? 8.708 -16.889 -8.928 1.00 66.25 428 PRO A CA 1
ATOM 3615 C C . PRO A 1 428 ? 8.333 -18.107 -9.762 1.00 66.25 428 PRO A C 1
ATOM 3617 O O . PRO A 1 428 ? 8.796 -19.200 -9.463 1.00 66.25 428 PRO A O 1
ATOM 3620 N N . TYR A 1 429 ? 7.550 -17.965 -10.834 1.00 56.53 429 TYR A N 1
ATOM 3621 C CA . TYR A 1 429 ? 7.417 -19.095 -11.759 1.00 56.53 429 TYR A CA 1
ATOM 3622 C C . TYR A 1 429 ? 8.721 -19.249 -12.540 1.00 56.53 429 TYR A C 1
ATOM 3624 O O . TYR A 1 429 ? 8.887 -18.702 -13.632 1.00 56.53 429 TYR A O 1
ATOM 3632 N N . GLU A 1 430 ? 9.665 -19.967 -11.947 1.00 59.16 430 GLU A N 1
ATOM 3633 C CA . GLU A 1 430 ? 10.724 -20.633 -12.671 1.00 59.16 430 GLU A CA 1
ATOM 3634 C C . GLU A 1 430 ? 10.034 -21.775 -13.399 1.00 59.16 430 GLU A C 1
ATOM 3636 O O . GLU A 1 430 ? 9.681 -22.798 -12.819 1.00 59.16 430 GLU A O 1
ATOM 3641 N N . SER A 1 431 ? 9.741 -21.561 -14.680 1.00 46.53 431 SER A N 1
ATOM 3642 C CA . SER A 1 431 ? 9.511 -22.691 -15.560 1.00 46.53 431 SER A CA 1
ATOM 3643 C C . SER A 1 431 ? 10.787 -23.518 -15.496 1.00 46.53 431 SER A C 1
ATOM 3645 O O . SER A 1 431 ? 11.791 -23.116 -16.091 1.00 46.53 431 SER A O 1
ATOM 3647 N N . GLU A 1 432 ? 10.764 -24.610 -14.732 1.00 38.88 432 GLU A N 1
ATOM 3648 C CA . GLU A 1 432 ? 11.748 -25.668 -14.864 1.00 38.88 432 GLU A CA 1
ATOM 3649 C C . GLU A 1 432 ? 11.884 -25.937 -16.359 1.00 38.88 432 GLU A C 1
ATOM 3651 O O . GLU A 1 432 ? 10.921 -26.273 -17.053 1.00 38.88 432 GLU A O 1
ATOM 3656 N N . SER A 1 433 ? 13.084 -25.660 -16.855 1.00 41.72 433 SER A N 1
ATOM 3657 C CA . SER A 1 433 ? 13.553 -26.067 -18.162 1.00 41.72 433 SER A CA 1
ATOM 3658 C C . SER A 1 433 ? 13.217 -27.543 -18.354 1.00 41.72 433 SER A C 1
ATOM 3660 O O . SER A 1 433 ? 13.883 -28.407 -17.783 1.00 41.72 433 SER A O 1
ATOM 3662 N N . THR A 1 434 ? 12.174 -27.805 -19.134 1.00 36.34 434 THR A N 1
ATOM 3663 C CA . THR A 1 434 ? 11.883 -29.107 -19.729 1.00 36.34 434 THR A CA 1
ATOM 3664 C C . THR A 1 434 ? 11.808 -28.944 -21.231 1.00 36.34 434 THR A C 1
ATOM 3666 O O . THR A 1 434 ? 11.157 -27.976 -21.692 1.00 36.34 434 THR A O 1
#